Protein AF-A0A443SDH9-F1 (afdb_monomer)

Solvent-accessible surface area (backbone atoms only — not comparable to full-atom values): 31810 Å² total; per-residue (Å²): 100,71,69,48,43,58,55,41,54,63,50,76,51,71,70,52,54,59,49,46,50,63,55,44,71,71,72,59,81,97,73,88,88,73,70,64,69,59,48,60,62,48,54,68,68,63,79,79,60,65,67,69,58,53,48,52,35,41,43,60,18,45,64,40,74,67,38,32,54,38,39,25,51,14,43,53,52,49,65,73,62,64,81,45,59,68,57,43,25,52,49,50,21,51,52,20,39,76,68,61,73,41,53,62,73,46,22,46,27,39,20,70,55,43,28,68,60,51,47,50,36,69,74,66,33,81,62,50,41,41,53,41,27,20,43,52,30,23,62,76,37,30,60,68,82,54,38,75,73,33,92,65,45,66,78,78,90,70,84,52,95,84,75,76,79,87,78,65,78,68,67,63,55,79,83,56,84,81,79,82,77,96,62,82,75,77,83,49,50,91,61,83,65,44,34,35,39,41,43,18,30,47,16,46,23,91,60,51,32,66,70,23,21,12,36,37,81,57,81,45,21,14,23,90,83,34,47,68,59,100,83,41,46,66,18,34,70,65,33,30,71,26,40,11,48,17,31,60,67,42,54,53,53,50,45,52,52,56,50,71,70,57,81,58,66,33,40,37,32,21,23,24,44,36,42,70,47,70,36,76,71,51,68,67,54,44,52,50,43,48,50,53,53,51,50,51,49,48,68,52,41,70,83,56,63,44,40,46,78,28,50,28,48,46,67,35,77,42,58,33,52,57,56,43,61,87,52,98,59,97,68,69,56,52,81,50,29,49,51,51,43,70,74,38,49,86,44,48,55,75,95,30,46,64,50,23,44,57,51,47,24,40,66,51,69,53,31,88,49,35,33,41,37,39,37,37,32,50,59,36,25,37,72,16,59,46,42,51,50,54,53,71,56,40,51,49,45,62,65,49,48,53,53,54,51,50,55,30,48,79,62,67,19,26,30,37,42,36,21,8,55,60,84,36,73,66,46,18,19,54,49,51,44,43,46,48,41,54,50,46,58,74,38,40,88,29,50,49,43,32,38,21,16,76,77,41,36,47,45,55,36,36,35,27,24,76,89,76,68,42,55,55,38,48,35,43,26,40,23,14,43,18,16,50,66,35,35,29,32,29,40,34,38,36,36,37,43,76,82,62,26,54,51,42,42,36,40,33,31,30,61,55,70,64,32,36,75,60,29,91,81,54,82,70,67,74,39,80,72,52,37,52,35,74,73,69,70,40,93,51,68,47,31,66,48,50,51,51,50,54,59,45,35,76,76,32,63,68,59,32,54,54,50,49,41,50,29,46,46,71,26,88,72,50,76,96,68,77,53,73,66,56,46,50,53,58,60,58,60,29,54,39,68,48,88,87,114

Mean predicted aligned error: 8.17 Å

InterPro domains:
  IPR004843 Calcineurin-like, phosphoesterase domain [PF00149] (195-456)
  IPR008139 Saposin B type domain [PS50015] (64-145)
  IPR008139 Saposin B type domain [SM00741] (66-141)
  IPR011001 Saposin-like [SSF47862] (66-135)
  IPR011160 Sphingomyelin phosphodiesterase [PIRSF000948] (53-587)
  IPR029052 Metallo-dependent phosphatase-like [G3DSA:3.60.21.10] (233-510)
  IPR029052 Metallo-dependent phosphatase-like [SSF56300] (195-502)
  IPR041805 Acid sphingomyelinase/endopolyphosphatase, metallophosphatase domain [cd00842] (196-492)
  IPR045473 Sphingomyelin phosphodiesterase, C-terminal domain [PF19272] (487-584)

Organism: NCBI:txid299467

Nearest PDB structures (foldseek):
  5fic-assembly4_D  TM=8.404E-01  e=5.141E-48  Mus musculus
  5jg8-assembly1_A  TM=8.552E-01  e=1.035E-45  Homo sapiens
  5hqn-assembly2_B  TM=9.112E-01  e=7.238E-43  Mus musculus
  5fi9-assembly1_A  TM=7.702E-01  e=2.282E-48  Mus musculus
  5kas-assembly1_A  TM=8.750E-01  e=4.131E-33  Mus musculus

Foldseek 3Di:
DLVLLLQLLLLQPLVVLVVCVVVVVVPDDDDDDDSPVVNVVSVVLPPPDDVVVLSVCLLLLPQDPSSLVSQQVSLVVLLVQLPDLVSNLVVSLCSCVVVVSADSLLSNLCSVQCSVVVSVLSVQFPFHSLLLSCQQRHVNSDPLVVNCVGLLFDADDFDFPPPDDDDCPVVVPPPPPDDDDPDPADDAPPDDFFKEWEAEAQAEDQQQAFFWFQAARHLETNGPPGHDDPPTDTAFQQGDAHSYWGYPVNSLLVLQCVLPVDDGLEYEYAENQHHPSLSDDDLVRLLVSLLSVLVSCCVSVVPHQAYHYAYAQVSDGNGLAAAFLPDPDPRHPLSRQVSNCVSCVSNADPVFSVLCSRHNWGKDRNHLAEIETEDACSLFFSSRSNVSRPNPCRSVGLVVVSVVLVVNVVSNHAYEYEHADDDFRSTGGLNVSLNVLVSCLNRLVRYQEYEYENVLFFAKAFEARQVPRAGRYMYTYFHHCIPRHQAFGKIKMFTADPSRHTFKMWMKTFAPVVQRVCGPVDRTDIDTDDICCVQLVFPGPDSNSVVVLLVCLVPDVVSVLSVVCRRRNVGPRDDSDQDPVSSVVRSVRHYHYNSSD

Structure (mmCIF, N/CA/C/O backbone):
data_AF-A0A443SDH9-F1
#
_entry.id   AF-A0A443SDH9-F1
#
loop_
_atom_site.group_PDB
_atom_site.id
_atom_site.type_symbol
_atom_site.label_atom_id
_atom_site.label_alt_id
_atom_site.label_comp_id
_atom_site.label_asym_id
_atom_site.label_entity_id
_atom_site.label_seq_id
_atom_site.pdbx_PDB_ins_code
_atom_site.Cartn_x
_atom_site.Cartn_y
_atom_site.Cartn_z
_atom_site.occupancy
_atom_site.B_iso_or_equiv
_atom_site.auth_seq_id
_atom_site.auth_comp_id
_atom_site.auth_asym_id
_atom_site.auth_atom_id
_atom_site.pdbx_PDB_model_num
ATOM 1 N N . MET A 1 1 ? 9.753 2.357 -7.003 1.00 33.31 1 MET A N 1
ATOM 2 C CA . MET A 1 1 ? 11.216 2.456 -6.787 1.00 33.31 1 MET A CA 1
ATOM 3 C C . MET A 1 1 ? 11.961 3.097 -7.962 1.00 33.31 1 MET A C 1
ATOM 5 O O . MET A 1 1 ? 12.384 4.233 -7.825 1.00 33.31 1 MET A O 1
ATOM 9 N N . LYS A 1 2 ? 12.066 2.464 -9.136 1.00 37.75 2 LYS A N 1
ATOM 10 C CA . LYS A 1 2 ? 13.021 2.882 -10.192 1.00 37.75 2 LYS A CA 1
ATOM 11 C C . LYS A 1 2 ? 12.699 4.162 -10.976 1.00 37.75 2 LYS A C 1
ATOM 13 O O . LYS A 1 2 ? 13.553 4.758 -11.617 1.00 37.75 2 LYS A O 1
ATOM 18 N N . LEU A 1 3 ? 11.470 4.655 -10.872 1.00 36.03 3 LEU A N 1
ATOM 19 C CA . LEU A 1 3 ? 11.089 5.936 -11.464 1.00 36.03 3 LEU A CA 1
ATOM 20 C C . LEU A 1 3 ? 11.718 7.137 -10.738 1.00 36.03 3 LEU A C 1
ATOM 22 O O . LEU A 1 3 ? 12.048 8.145 -11.360 1.00 36.03 3 LEU A O 1
ATOM 26 N N . ILE A 1 4 ? 11.906 6.999 -9.419 1.00 41.16 4 ILE A N 1
ATOM 27 C CA . ILE A 1 4 ? 12.680 7.948 -8.627 1.00 41.16 4 ILE A CA 1
ATOM 28 C C . ILE A 1 4 ? 14.148 7.911 -9.089 1.00 41.16 4 ILE A C 1
ATOM 30 O O . ILE A 1 4 ? 14.728 8.977 -9.233 1.00 41.16 4 ILE A O 1
ATOM 34 N N . GLU A 1 5 ? 14.726 6.749 -9.435 1.00 41.59 5 GLU A N 1
ATOM 35 C CA . GLU A 1 5 ? 16.091 6.674 -9.999 1.00 41.59 5 GLU A CA 1
ATOM 36 C C . GLU A 1 5 ? 16.210 7.504 -11.275 1.00 41.59 5 GLU A C 1
ATOM 38 O O . GLU A 1 5 ? 17.101 8.344 -11.366 1.00 41.59 5 GLU A O 1
ATOM 43 N N . VAL A 1 6 ? 15.285 7.360 -12.232 1.00 41.88 6 VAL A N 1
ATOM 44 C CA . VAL A 1 6 ? 15.311 8.176 -13.461 1.00 41.88 6 VAL A CA 1
ATOM 45 C C . VAL A 1 6 ? 15.224 9.665 -13.145 1.00 41.88 6 VAL A C 1
ATOM 47 O O . VAL A 1 6 ? 15.954 10.465 -13.729 1.00 41.88 6 VAL A O 1
ATOM 50 N N . PHE A 1 7 ? 14.389 10.028 -12.171 1.00 42.69 7 PHE A N 1
ATOM 51 C CA . PHE A 1 7 ? 14.282 11.401 -11.720 1.00 42.69 7 PHE A CA 1
ATOM 52 C C . PHE A 1 7 ? 15.558 11.915 -11.083 1.00 42.69 7 PHE A C 1
ATOM 54 O O . PHE A 1 7 ? 16.063 12.914 -11.558 1.00 42.69 7 PHE A O 1
ATOM 61 N N . ILE A 1 8 ? 16.113 11.249 -10.071 1.00 39.44 8 ILE A N 1
ATOM 62 C CA . ILE A 1 8 ? 17.279 11.715 -9.307 1.00 39.44 8 ILE A CA 1
ATOM 63 C C . ILE A 1 8 ? 18.549 11.724 -10.148 1.00 39.44 8 ILE A C 1
ATOM 65 O O . ILE A 1 8 ? 19.372 12.630 -9.992 1.00 39.44 8 ILE A O 1
ATOM 69 N N . THR A 1 9 ? 18.732 10.745 -11.040 1.00 42.50 9 THR A N 1
ATOM 70 C CA . THR A 1 9 ? 20.008 10.569 -11.752 1.00 42.50 9 THR A CA 1
ATOM 71 C C . THR A 1 9 ? 20.281 11.672 -12.787 1.00 42.50 9 THR A C 1
ATOM 73 O O . THR A 1 9 ? 21.391 11.739 -13.310 1.00 42.50 9 THR A O 1
ATOM 76 N N . PHE A 1 10 ? 19.372 12.642 -12.961 1.00 38.03 10 PHE A N 1
ATOM 77 C CA . PHE A 1 10 ? 19.687 13.976 -13.506 1.00 38.03 10 PHE A CA 1
ATOM 78 C C . PHE A 1 10 ? 20.883 14.6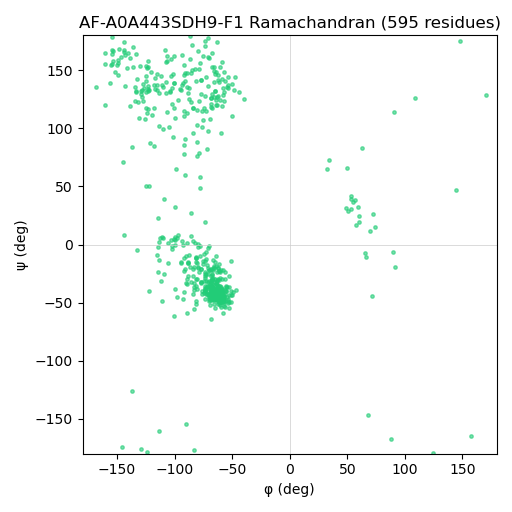72 -12.802 1.00 38.03 10 PHE A C 1
ATOM 80 O O . PHE A 1 10 ? 21.424 15.633 -13.339 1.00 38.03 10 PHE A O 1
ATOM 87 N N . THR A 1 11 ? 21.345 14.196 -11.635 1.00 35.09 11 THR A N 1
ATOM 88 C CA . THR A 1 11 ? 22.537 14.720 -10.930 1.00 35.09 11 THR A CA 1
ATOM 89 C C . THR A 1 11 ? 23.871 14.058 -11.237 1.00 35.09 11 THR A C 1
ATOM 91 O O . THR A 1 11 ? 24.907 14.609 -10.865 1.00 35.09 11 THR A O 1
ATOM 94 N N . VAL A 1 12 ? 23.914 12.909 -11.917 1.00 37.38 12 VAL A N 1
ATOM 95 C CA . VAL A 1 12 ? 25.188 12.210 -12.170 1.00 37.38 12 VAL A CA 1
ATOM 96 C C . VAL A 1 12 ? 25.699 12.513 -13.576 1.00 37.38 12 VAL A C 1
ATOM 98 O O . VAL A 1 12 ? 25.718 11.654 -14.453 1.00 37.38 12 VAL A O 1
ATOM 101 N N . PHE A 1 13 ? 26.041 13.780 -13.809 1.00 45.28 13 PHE A N 1
ATOM 102 C CA . PHE A 1 13 ? 26.135 14.377 -15.147 1.00 45.28 13 PHE A CA 1
ATOM 103 C C . PHE A 1 13 ? 27.496 15.029 -15.455 1.00 45.28 13 PHE A C 1
ATOM 105 O O . PHE A 1 13 ? 27.562 16.153 -15.937 1.00 45.28 13 PHE A O 1
ATOM 112 N N . THR A 1 14 ? 28.617 14.341 -15.233 1.00 33.25 14 THR A N 1
ATOM 113 C CA . THR A 1 14 ? 29.914 14.821 -15.762 1.00 33.25 14 THR A CA 1
ATOM 114 C C . THR A 1 14 ? 30.127 14.396 -17.216 1.00 33.25 14 THR A C 1
ATOM 116 O O . THR A 1 14 ? 30.480 15.224 -18.047 1.00 33.25 14 THR A O 1
ATOM 119 N N . SER A 1 15 ? 29.799 13.151 -17.574 1.00 34.03 15 SER A N 1
ATOM 120 C CA . SER A 1 15 ? 29.971 12.637 -18.948 1.00 34.03 15 SER A CA 1
ATOM 121 C C . SER A 1 15 ? 28.865 13.067 -19.924 1.00 34.03 15 SER A C 1
ATOM 123 O O . SER A 1 15 ? 29.060 13.042 -21.136 1.00 34.03 15 SER A O 1
ATOM 125 N N . PHE A 1 16 ? 27.695 13.470 -19.416 1.00 36.84 16 PHE A N 1
ATOM 126 C CA . PHE A 1 16 ? 26.573 13.926 -20.243 1.00 36.84 16 PHE A CA 1
ATOM 127 C C . PHE A 1 16 ? 26.716 15.383 -20.687 1.00 36.84 16 PHE A C 1
ATOM 129 O O . PHE A 1 16 ? 26.256 15.716 -21.767 1.00 36.84 16 PHE A O 1
ATOM 136 N N . VAL A 1 17 ? 27.384 16.243 -19.913 1.00 35.88 17 VAL A N 1
ATOM 137 C CA . VAL A 1 17 ? 27.673 17.625 -20.340 1.00 35.88 17 VAL A CA 1
ATOM 138 C C . VAL A 1 17 ? 28.663 17.626 -21.510 1.00 35.88 17 VAL A C 1
ATOM 140 O O . VAL A 1 17 ? 28.454 18.358 -22.467 1.00 35.88 17 VAL A O 1
ATOM 143 N N . GLU A 1 18 ? 29.658 16.734 -21.503 1.00 34.50 18 GLU A N 1
ATOM 144 C CA . GLU A 1 18 ? 30.579 16.543 -22.636 1.00 34.50 18 GLU A CA 1
ATOM 145 C C . GLU A 1 18 ? 29.882 15.928 -23.865 1.00 34.50 18 GLU A C 1
ATOM 147 O O . GLU A 1 18 ? 30.151 16.325 -24.996 1.00 34.50 18 GLU A O 1
ATOM 152 N N . CYS A 1 19 ? 28.946 14.992 -23.666 1.00 34.50 19 CYS A N 1
ATOM 153 C CA . CYS A 1 19 ? 28.214 14.352 -24.766 1.00 34.50 19 CYS A CA 1
ATOM 154 C C . CYS A 1 19 ? 27.123 15.264 -25.363 1.00 34.50 19 CYS A C 1
ATOM 156 O O . CYS A 1 19 ? 26.996 15.359 -26.583 1.00 34.50 19 CYS A O 1
ATOM 158 N N . LEU A 1 20 ? 26.392 16.003 -24.518 1.00 36.38 20 LEU A N 1
ATOM 159 C CA . LEU A 1 20 ? 25.471 17.054 -24.949 1.00 36.38 20 LEU A CA 1
ATOM 160 C C . LEU A 1 20 ? 26.205 18.177 -25.656 1.00 36.38 20 LEU A C 1
ATOM 162 O O . LEU A 1 20 ? 25.660 18.694 -26.613 1.00 36.38 20 LEU A O 1
ATOM 166 N N . GLN A 1 21 ? 27.412 18.552 -25.231 1.00 35.03 21 GLN A N 1
ATOM 167 C CA . GLN A 1 21 ? 28.206 19.550 -25.940 1.00 35.03 21 GLN A CA 1
ATOM 168 C C . GLN A 1 21 ? 28.466 19.107 -27.391 1.00 35.03 21 GLN A C 1
ATOM 170 O O . GLN A 1 21 ? 28.236 19.882 -28.311 1.00 35.03 21 GLN A O 1
ATOM 175 N N . VAL A 1 22 ? 28.794 17.830 -27.618 1.00 36.72 22 VAL A N 1
ATOM 176 C CA . VAL A 1 22 ? 29.022 17.265 -28.963 1.00 36.72 22 VAL A CA 1
ATOM 177 C C . VAL A 1 22 ? 27.729 17.078 -29.782 1.00 36.72 22 VAL A C 1
ATOM 179 O O . VAL A 1 22 ? 27.763 17.175 -31.012 1.00 36.72 22 VAL A O 1
ATOM 182 N N . GLU A 1 23 ? 26.582 16.805 -29.148 1.00 34.91 23 GLU A N 1
ATOM 183 C CA . GLU A 1 23 ? 25.278 16.688 -29.832 1.00 34.91 23 GLU A CA 1
ATOM 184 C C . GLU A 1 23 ? 24.580 18.042 -30.072 1.00 34.91 23 GLU A C 1
ATOM 186 O O . GLU A 1 23 ? 23.979 18.233 -31.131 1.00 34.91 23 GLU A O 1
ATOM 191 N N . PHE A 1 24 ? 24.694 19.002 -29.149 1.00 36.56 24 PHE A N 1
ATOM 192 C CA . PHE A 1 24 ? 24.172 20.368 -29.296 1.00 36.56 24 PHE A CA 1
ATOM 193 C C . PHE A 1 24 ? 24.984 21.179 -30.309 1.00 36.56 24 PHE A C 1
ATOM 195 O O . PHE A 1 24 ? 24.379 21.892 -31.112 1.00 36.56 24 PHE A O 1
ATOM 202 N N . GLU A 1 25 ? 26.315 21.017 -30.355 1.00 41.12 25 GLU A N 1
ATOM 203 C CA . GLU A 1 25 ? 27.178 21.616 -31.391 1.00 41.12 25 GLU A CA 1
ATOM 204 C C . GLU A 1 25 ? 26.799 21.154 -32.811 1.00 41.12 25 GLU A C 1
ATOM 206 O O . GLU A 1 25 ? 27.081 21.850 -33.786 1.00 41.12 25 GLU A O 1
ATOM 211 N N . LYS A 1 26 ? 26.116 20.008 -32.949 1.00 40.50 26 LYS A N 1
ATOM 212 C CA . LYS A 1 26 ? 25.633 19.502 -34.241 1.00 40.50 26 LYS A CA 1
ATOM 213 C C . LYS A 1 26 ? 24.266 20.042 -34.665 1.00 40.50 26 LYS A C 1
ATOM 215 O O . LYS A 1 26 ? 23.972 19.955 -35.854 1.00 40.50 26 LYS A O 1
ATOM 220 N N . ASN A 1 27 ? 23.441 20.571 -33.753 1.00 39.09 27 ASN A N 1
ATOM 221 C CA . ASN A 1 27 ? 22.014 20.795 -34.033 1.00 39.09 27 ASN A CA 1
ATOM 222 C C . ASN A 1 27 ? 21.421 22.168 -33.664 1.00 39.09 27 ASN A C 1
ATOM 224 O O . ASN A 1 27 ? 20.276 22.403 -34.045 1.00 39.09 27 ASN A O 1
ATOM 228 N N . THR A 1 28 ? 22.133 23.108 -33.026 1.00 33.12 28 THR A N 1
ATOM 229 C CA . THR A 1 28 ? 21.582 24.466 -32.775 1.00 33.12 28 THR A CA 1
ATOM 230 C C . THR A 1 28 ? 22.646 25.558 -32.605 1.00 33.12 28 THR A C 1
ATOM 232 O O . THR A 1 28 ? 23.785 25.287 -32.243 1.00 33.12 28 THR A O 1
ATOM 235 N N . THR A 1 29 ? 22.257 26.805 -32.904 1.00 33.38 29 THR A N 1
ATOM 236 C CA . THR A 1 29 ? 23.096 28.016 -33.004 1.00 33.38 29 THR A CA 1
ATOM 237 C C . THR A 1 29 ? 23.797 28.435 -31.699 1.00 33.38 29 THR A C 1
ATOM 239 O O . THR A 1 29 ? 23.199 28.311 -30.631 1.00 33.38 29 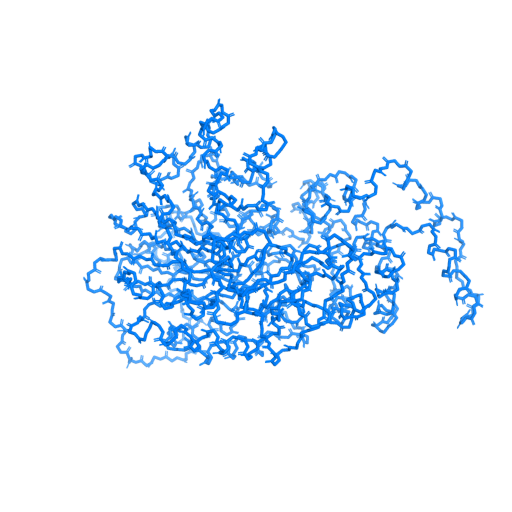THR A O 1
ATOM 242 N N . PRO A 1 30 ? 25.023 28.996 -31.781 1.00 37.09 30 PRO A N 1
ATOM 243 C CA . PRO A 1 30 ? 25.920 29.198 -30.649 1.00 37.09 30 PRO A CA 1
ATOM 244 C C . PRO A 1 30 ? 25.721 30.574 -30.017 1.00 37.09 30 PRO A C 1
ATOM 246 O O . PRO A 1 30 ? 26.428 31.524 -30.327 1.00 37.09 30 PRO A O 1
ATOM 249 N N . GLU A 1 31 ? 24.772 30.691 -29.109 1.00 38.59 31 GLU A N 1
ATOM 250 C CA . GLU A 1 31 ? 24.772 31.755 -28.113 1.00 38.59 31 GLU A CA 1
ATOM 251 C C . GLU A 1 31 ? 24.096 31.179 -26.874 1.00 38.59 31 GLU A C 1
ATOM 253 O O . GLU A 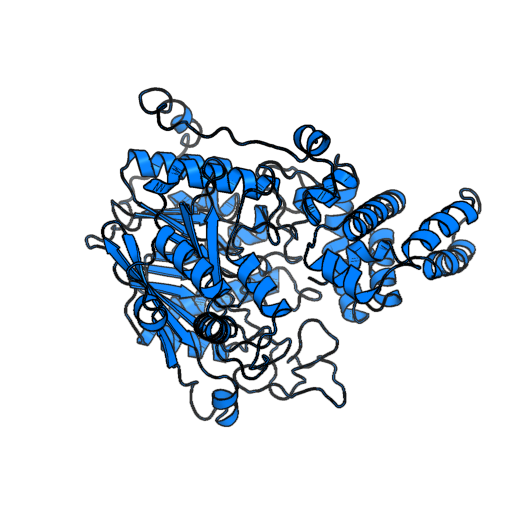1 31 ? 23.166 30.387 -26.989 1.00 38.59 31 GLU A O 1
ATOM 258 N N . ILE A 1 32 ? 24.545 31.603 -25.696 1.00 39.59 32 ILE A N 1
ATOM 259 C CA . ILE A 1 32 ? 24.165 31.125 -24.361 1.00 39.59 32 ILE A CA 1
ATOM 260 C C . ILE A 1 32 ? 25.063 29.957 -23.863 1.00 39.59 32 ILE A C 1
ATOM 262 O O . ILE A 1 32 ? 25.011 28.849 -24.379 1.00 39.59 32 ILE A O 1
ATOM 266 N N . TRP A 1 33 ? 25.825 30.242 -22.792 1.00 43.94 33 TRP A N 1
ATOM 267 C CA . TRP A 1 33 ? 26.480 29.346 -21.803 1.00 43.94 33 TRP A CA 1
ATOM 268 C C . TRP A 1 33 ? 28.020 29.189 -21.819 1.00 43.94 33 TRP A C 1
ATOM 270 O O . TRP A 1 33 ? 28.626 28.813 -22.816 1.00 43.94 33 TRP A O 1
ATOM 280 N N . ASP A 1 34 ? 28.625 29.434 -20.639 1.00 43.78 34 ASP A N 1
ATOM 281 C CA . ASP A 1 34 ? 30.006 29.097 -20.240 1.00 43.78 34 ASP A CA 1
ATOM 282 C C . ASP A 1 34 ? 30.025 27.704 -19.555 1.00 43.78 34 ASP A C 1
ATOM 284 O O . ASP A 1 34 ? 29.501 27.555 -18.444 1.00 43.78 34 ASP A O 1
ATOM 288 N N . PRO A 1 35 ? 30.606 26.669 -20.189 1.00 39.69 35 PRO A N 1
ATOM 289 C CA . PRO A 1 35 ? 30.606 25.280 -19.711 1.00 39.69 35 PRO A CA 1
ATOM 290 C C . PRO A 1 35 ? 31.392 25.020 -18.414 1.00 39.69 35 PRO A C 1
ATOM 292 O O . PRO A 1 35 ? 31.150 24.014 -17.739 1.00 39.69 35 PRO A O 1
ATOM 295 N N . LYS A 1 36 ? 32.335 25.893 -18.031 1.00 37.12 36 LYS A N 1
ATOM 296 C CA . LYS A 1 36 ? 33.248 25.629 -16.900 1.00 37.12 36 LYS A CA 1
ATOM 297 C C . LYS A 1 36 ? 32.555 25.646 -15.540 1.00 37.12 36 LYS A C 1
ATOM 299 O O . LYS A 1 36 ? 32.847 24.809 -14.690 1.00 37.12 36 LYS A O 1
ATOM 304 N N . THR A 1 37 ? 31.602 26.553 -15.341 1.00 39.38 37 THR A N 1
ATOM 305 C CA . THR A 1 37 ? 30.925 26.734 -14.045 1.00 39.38 37 THR A CA 1
ATOM 306 C C . THR A 1 37 ? 29.995 25.559 -13.704 1.00 39.38 37 THR A C 1
ATOM 308 O O . THR A 1 37 ? 29.830 25.197 -12.536 1.00 39.38 37 THR A O 1
ATOM 311 N N . LEU A 1 38 ? 29.410 24.925 -14.727 1.00 39.38 38 LEU A N 1
ATOM 312 C CA . LEU A 1 38 ? 28.554 23.743 -14.586 1.00 39.38 38 LEU A CA 1
ATOM 313 C C . LEU A 1 38 ? 29.382 22.489 -14.264 1.00 39.38 38 LEU A C 1
ATOM 315 O O . LEU A 1 38 ? 28.994 21.696 -13.405 1.00 39.38 38 LEU A O 1
ATOM 319 N N . HIS A 1 39 ? 30.551 22.354 -14.898 1.00 40.16 39 HIS A N 1
ATOM 320 C CA . HIS A 1 39 ? 31.484 21.256 -14.664 1.00 40.16 39 HIS A CA 1
ATOM 321 C C . HIS A 1 39 ? 31.996 21.244 -13.216 1.00 40.16 39 HIS A C 1
ATOM 323 O O . HIS A 1 39 ? 31.854 20.233 -12.536 1.00 40.16 39 HIS A O 1
ATOM 329 N N . GLU A 1 40 ? 32.499 22.370 -12.698 1.00 36.59 40 GLU A N 1
ATOM 330 C CA . GLU A 1 40 ? 33.056 22.458 -11.334 1.00 36.59 40 GLU A CA 1
ATOM 331 C C . GLU A 1 40 ? 32.014 22.172 -10.233 1.00 36.59 40 GLU A C 1
ATOM 333 O O . GLU A 1 40 ? 32.315 21.530 -9.221 1.00 36.59 40 GLU A O 1
ATOM 338 N N . THR A 1 41 ? 30.757 22.568 -10.455 1.00 38.19 41 THR A N 1
ATOM 339 C CA . THR A 1 41 ? 29.663 22.351 -9.493 1.00 38.19 41 THR A CA 1
ATOM 340 C C . THR A 1 41 ? 29.213 20.882 -9.455 1.00 38.19 41 THR A C 1
ATOM 342 O O . THR A 1 41 ? 28.957 20.340 -8.379 1.00 38.19 41 THR A O 1
ATOM 345 N N . LEU A 1 42 ? 29.171 20.204 -10.610 1.00 38.59 42 LEU A N 1
ATOM 346 C CA . LEU A 1 42 ? 28.789 18.788 -10.730 1.00 38.59 42 LEU A CA 1
ATOM 347 C C . LEU A 1 42 ? 29.914 17.829 -10.299 1.00 38.59 42 LEU A C 1
ATOM 349 O O . LEU A 1 42 ? 29.640 16.770 -9.730 1.00 38.59 42 LEU A O 1
ATOM 353 N N . PHE A 1 43 ? 31.179 18.210 -10.504 1.00 38.19 43 PHE A N 1
ATOM 354 C CA . PHE A 1 43 ? 32.355 17.413 -10.127 1.00 38.19 43 PHE A CA 1
ATOM 355 C C . PHE A 1 43 ? 32.491 17.234 -8.604 1.00 38.19 43 PHE A C 1
ATOM 357 O O . PHE A 1 43 ? 32.931 16.187 -8.128 1.00 38.19 43 PHE A O 1
ATOM 364 N N . THR A 1 44 ? 32.067 18.233 -7.825 1.00 35.50 44 THR A N 1
ATOM 365 C CA . THR A 1 44 ? 32.268 18.267 -6.367 1.00 35.50 44 THR A CA 1
ATOM 366 C C . THR A 1 44 ? 31.355 17.287 -5.605 1.00 35.50 44 THR A C 1
ATOM 368 O O . THR A 1 44 ? 31.738 16.782 -4.553 1.00 35.50 44 THR A O 1
ATOM 371 N N . VAL A 1 45 ? 30.177 16.942 -6.146 1.00 37.25 45 VAL A N 1
ATOM 372 C CA . VAL A 1 45 ? 29.212 16.013 -5.508 1.00 37.25 45 VAL A CA 1
ATOM 373 C C . VAL A 1 45 ? 29.545 14.538 -5.789 1.00 37.25 45 VAL A C 1
ATOM 375 O O . VAL A 1 45 ? 29.246 13.658 -4.982 1.00 37.25 45 VAL A O 1
ATOM 378 N N . LEU A 1 46 ? 30.200 14.249 -6.917 1.00 40.69 46 LEU A N 1
ATOM 379 C CA . LEU A 1 46 ? 30.357 12.884 -7.436 1.00 40.69 46 LEU A CA 1
ATOM 380 C C . LEU A 1 46 ? 31.581 12.125 -6.911 1.00 40.69 46 LEU A C 1
ATOM 382 O O . LEU A 1 46 ? 31.620 10.901 -7.012 1.00 40.69 46 LEU A O 1
ATOM 386 N N . ILE A 1 47 ? 32.556 12.811 -6.313 1.00 40.91 47 ILE A N 1
ATOM 387 C CA . ILE A 1 47 ? 33.816 12.188 -5.865 1.00 40.91 47 ILE A CA 1
ATOM 388 C C . ILE A 1 47 ? 33.728 11.605 -4.439 1.00 40.91 47 ILE A C 1
ATOM 390 O O . ILE A 1 47 ? 34.612 10.858 -4.028 1.00 40.91 47 ILE A O 1
ATOM 394 N N . GLN A 1 48 ? 32.653 11.861 -3.683 1.00 40.12 48 GLN A N 1
ATOM 395 C CA . GLN A 1 48 ? 32.590 11.491 -2.257 1.00 40.12 48 GLN A CA 1
ATOM 396 C C . GLN A 1 48 ? 31.617 10.358 -1.880 1.00 40.12 48 GLN A C 1
ATOM 398 O O . GLN A 1 48 ? 31.474 10.081 -0.690 1.00 40.12 48 GLN A O 1
ATOM 403 N N . SER A 1 49 ? 30.966 9.657 -2.821 1.00 45.22 49 SER A N 1
ATOM 404 C CA . SER A 1 49 ? 29.987 8.618 -2.445 1.00 45.22 49 SER A CA 1
ATOM 405 C C . SER A 1 49 ? 29.976 7.358 -3.312 1.00 45.22 49 SER A C 1
ATOM 407 O O . SER A 1 49 ? 30.299 7.367 -4.498 1.00 45.22 49 SER A O 1
ATOM 409 N N . ASN A 1 50 ? 29.571 6.245 -2.692 1.00 56.50 50 ASN A N 1
ATOM 410 C CA . ASN A 1 50 ? 29.250 4.998 -3.377 1.00 56.50 50 ASN A CA 1
ATOM 411 C C . ASN A 1 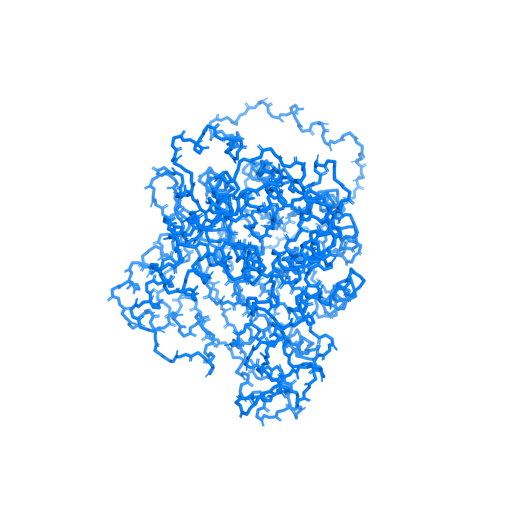50 ? 27.933 5.190 -4.157 1.00 56.50 50 ASN A C 1
ATOM 413 O O . ASN A 1 50 ? 26.849 5.120 -3.578 1.00 56.50 50 ASN A O 1
ATOM 417 N N . ARG A 1 51 ? 28.048 5.478 -5.460 1.00 56.56 51 ARG A N 1
ATOM 418 C CA . ARG A 1 51 ? 26.964 5.880 -6.379 1.00 56.56 51 ARG A CA 1
ATOM 419 C C . ARG A 1 51 ? 25.701 5.011 -6.289 1.00 56.56 51 ARG A C 1
ATOM 421 O O . ARG A 1 51 ? 24.602 5.553 -6.324 1.00 56.56 51 ARG A O 1
ATOM 428 N N . THR A 1 52 ? 25.849 3.696 -6.129 1.00 58.12 52 THR A N 1
ATOM 429 C CA . THR A 1 52 ? 24.721 2.753 -6.028 1.00 58.12 52 THR A CA 1
ATOM 430 C C . THR A 1 52 ? 23.914 2.959 -4.748 1.00 58.12 52 THR A C 1
ATOM 432 O O . THR A 1 52 ? 22.691 3.007 -4.792 1.00 58.12 52 THR A O 1
ATOM 435 N N . LYS A 1 53 ? 24.600 3.165 -3.618 1.00 64.06 53 LYS A N 1
ATOM 436 C CA . LYS A 1 53 ? 23.952 3.368 -2.320 1.00 64.06 53 LYS A CA 1
ATOM 437 C C . LYS A 1 53 ? 23.196 4.694 -2.259 1.00 64.06 53 LYS A C 1
ATOM 439 O O . LYS A 1 53 ? 22.111 4.745 -1.703 1.00 64.06 53 LYS A O 1
ATOM 444 N N . LEU A 1 54 ? 23.746 5.760 -2.846 1.00 61.31 54 LEU A N 1
ATOM 445 C CA . LEU A 1 54 ? 23.046 7.046 -2.908 1.00 61.31 54 LEU A CA 1
ATOM 446 C 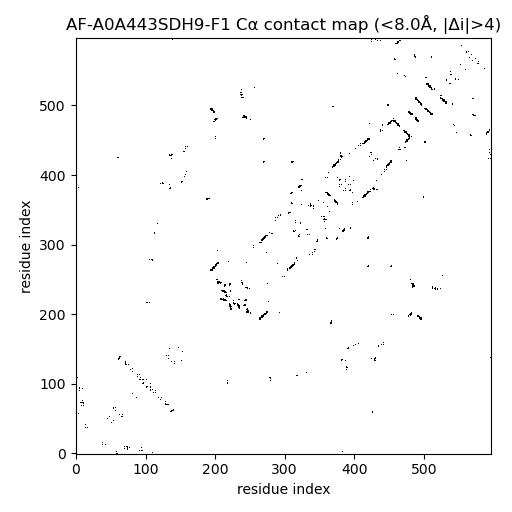C . LEU A 1 54 ? 21.734 6.928 -3.697 1.00 61.31 54 LEU A C 1
ATOM 448 O O . LEU A 1 54 ? 20.718 7.453 -3.260 1.00 61.31 54 LEU A O 1
ATOM 452 N N . LEU A 1 55 ? 21.742 6.233 -4.836 1.00 58.53 55 LEU A N 1
ATOM 453 C CA . LEU A 1 55 ? 20.526 6.014 -5.623 1.00 58.53 55 LEU A CA 1
ATOM 454 C C . LEU A 1 55 ? 19.485 5.218 -4.833 1.00 58.53 55 LEU A C 1
ATOM 456 O O . LEU A 1 55 ? 18.342 5.658 -4.727 1.00 58.53 55 LEU A O 1
ATOM 460 N N . GLU A 1 56 ? 19.903 4.118 -4.211 1.00 62.16 56 GLU A N 1
ATOM 461 C CA . GLU A 1 56 ? 19.053 3.295 -3.350 1.00 62.16 56 GLU A CA 1
ATOM 462 C C . GLU A 1 56 ? 18.463 4.098 -2.178 1.00 62.16 56 GLU A C 1
ATOM 464 O O . GLU A 1 56 ? 17.255 4.059 -1.945 1.00 62.16 56 GLU A O 1
ATOM 469 N N . ASP A 1 57 ? 19.284 4.886 -1.481 1.00 64.75 57 ASP A N 1
ATOM 470 C CA . ASP A 1 57 ? 18.860 5.720 -0.356 1.00 64.75 57 ASP A CA 1
ATOM 471 C C . ASP A 1 57 ? 17.785 6.728 -0.789 1.00 64.75 57 ASP A C 1
ATOM 473 O O . ASP A 1 57 ? 16.758 6.871 -0.129 1.00 64.75 57 ASP A O 1
ATOM 477 N N . VAL A 1 58 ? 17.968 7.413 -1.919 1.00 59.47 58 VAL A N 1
ATOM 478 C CA . VAL A 1 58 ? 17.006 8.427 -2.374 1.00 59.47 58 VAL A CA 1
ATOM 479 C C . VAL A 1 58 ? 15.706 7.769 -2.872 1.00 59.47 58 VAL A C 1
ATOM 481 O O . VAL A 1 58 ? 14.618 8.281 -2.608 1.00 59.47 58 VAL A O 1
ATOM 484 N N . VAL A 1 59 ? 15.795 6.608 -3.530 1.00 61.88 59 VAL A N 1
ATOM 485 C CA . VAL A 1 59 ? 14.647 5.781 -3.954 1.00 61.88 59 VAL A CA 1
ATOM 486 C C . VAL A 1 59 ? 13.815 5.297 -2.781 1.00 61.88 59 VAL A C 1
ATOM 488 O O . VAL A 1 59 ? 12.586 5.373 -2.821 1.00 61.88 59 VAL A O 1
ATOM 491 N N . ASN A 1 60 ? 14.490 4.826 -1.739 1.00 63.88 60 ASN A N 1
ATOM 492 C CA . ASN A 1 60 ? 13.872 4.368 -0.500 1.00 63.88 60 ASN A CA 1
ATOM 493 C C . ASN A 1 60 ? 13.459 5.530 0.401 1.00 63.88 60 ASN A C 1
ATOM 495 O O . ASN A 1 60 ? 12.901 5.323 1.478 1.00 63.88 60 ASN A O 1
ATOM 499 N N . GLY A 1 61 ? 13.733 6.760 -0.029 1.00 61.50 61 GLY A N 1
ATOM 500 C CA . GLY A 1 61 ? 13.307 7.935 0.684 1.00 61.50 61 GLY A CA 1
ATOM 501 C C . GLY A 1 61 ? 14.046 8.207 1.983 1.00 61.50 61 GLY A C 1
ATOM 502 O O . GLY A 1 61 ? 13.480 8.827 2.883 1.00 61.50 61 GLY A O 1
ATOM 503 N N . VAL A 1 62 ? 15.284 7.734 2.077 1.00 74.06 62 VAL A N 1
ATOM 504 C CA . VAL A 1 62 ? 16.199 7.970 3.189 1.00 74.06 62 VAL A CA 1
ATOM 505 C C . VAL A 1 62 ? 16.598 9.441 3.185 1.00 74.06 62 VAL A C 1
ATOM 507 O O . VAL A 1 62 ? 17.161 9.945 2.219 1.00 74.06 62 VAL A O 1
ATOM 510 N N . ASP A 1 63 ? 16.317 10.140 4.280 1.00 75.00 63 ASP A N 1
ATOM 511 C CA . ASP A 1 63 ? 16.461 11.587 4.392 1.00 75.00 63 ASP A CA 1
ATOM 512 C C . ASP A 1 63 ? 17.841 11.999 4.933 1.00 75.00 63 ASP A C 1
ATOM 514 O O . ASP A 1 63 ? 18.012 12.390 6.086 1.00 75.00 63 ASP A O 1
ATOM 518 N N . SER A 1 64 ? 18.857 11.959 4.072 1.00 79.31 64 SER A N 1
ATOM 519 C CA . SER A 1 64 ? 20.214 12.435 4.381 1.00 79.31 64 SER A CA 1
ATOM 520 C C . SER A 1 64 ? 20.549 13.762 3.695 1.00 79.31 64 SER A C 1
ATOM 522 O O . SER A 1 64 ? 20.009 14.089 2.637 1.00 79.31 64 SER A O 1
ATOM 524 N N . SER A 1 65 ? 21.530 14.497 4.234 1.00 77.44 65 SER A N 1
ATOM 525 C CA . SER A 1 65 ? 22.068 15.699 3.572 1.00 77.44 65 SER A CA 1
ATOM 526 C C . SER A 1 65 ? 22.434 15.419 2.107 1.00 77.44 65 SER A C 1
ATOM 528 O O . SER A 1 65 ? 22.065 16.183 1.220 1.00 77.44 65 SER A O 1
ATOM 530 N N . MET A 1 66 ? 23.072 14.280 1.829 1.00 71.50 66 MET A N 1
ATOM 531 C CA . MET A 1 66 ? 23.481 13.897 0.476 1.00 71.50 66 MET A CA 1
ATOM 532 C C . MET A 1 66 ? 22.281 13.649 -0.448 1.00 71.50 66 MET A C 1
ATOM 534 O O . MET A 1 66 ? 22.242 14.186 -1.553 1.00 71.50 66 MET A O 1
ATOM 538 N N . THR A 1 67 ? 21.271 12.909 0.022 1.00 73.19 67 THR A N 1
ATOM 539 C CA . THR A 1 67 ? 20.042 12.651 -0.752 1.00 73.19 67 THR A CA 1
ATOM 540 C C . THR A 1 67 ? 19.269 13.936 -1.067 1.00 73.19 67 THR A C 1
ATOM 542 O O . THR A 1 67 ? 18.746 14.094 -2.169 1.00 73.19 67 THR A O 1
ATOM 545 N N . CYS A 1 68 ? 19.255 14.896 -0.135 1.00 78.19 68 CYS A N 1
ATOM 546 C CA . CYS A 1 68 ? 18.592 16.181 -0.313 1.00 78.19 68 CYS A CA 1
ATOM 547 C C . CYS A 1 68 ? 19.313 17.074 -1.323 1.00 78.19 68 CYS A C 1
ATOM 549 O O . CYS A 1 68 ? 18.657 17.643 -2.192 1.00 78.19 68 CYS A O 1
ATOM 551 N N . HIS A 1 69 ? 20.645 17.180 -1.243 1.00 75.81 69 HIS A N 1
ATOM 552 C CA . HIS A 1 69 ? 21.428 17.949 -2.216 1.00 75.81 69 HIS A CA 1
ATOM 553 C C . HIS A 1 69 ? 21.308 17.359 -3.622 1.00 75.81 69 HIS A C 1
ATOM 555 O O . HIS A 1 69 ? 21.134 18.120 -4.572 1.00 75.81 69 HIS A O 1
ATOM 561 N N . ALA A 1 70 ? 21.342 16.025 -3.744 1.00 70.00 70 ALA A N 1
ATOM 562 C CA . ALA A 1 70 ? 21.091 15.352 -5.012 1.00 70.00 70 ALA A CA 1
ATOM 563 C C . ALA A 1 70 ? 19.705 15.742 -5.545 1.00 70.00 70 ALA A C 1
ATOM 565 O O . ALA A 1 70 ? 19.613 16.400 -6.571 1.00 70.00 70 ALA A O 1
ATOM 566 N N . CYS A 1 71 ? 18.631 15.480 -4.798 1.00 77.69 71 CYS A N 1
ATOM 567 C CA . CYS A 1 71 ? 17.280 15.836 -5.232 1.00 77.69 71 CYS A CA 1
ATOM 568 C C . CYS A 1 71 ? 17.127 17.321 -5.630 1.00 77.69 71 CYS A C 1
ATOM 570 O O . CYS A 1 71 ? 16.502 17.631 -6.643 1.00 77.69 71 CYS A O 1
ATOM 572 N N . GLN A 1 72 ? 17.689 18.257 -4.860 1.00 81.50 72 GLN A N 1
ATOM 573 C CA . GLN A 1 72 ? 17.533 19.688 -5.145 1.00 81.50 72 GLN A CA 1
ATOM 574 C C . GLN A 1 72 ? 18.212 20.070 -6.458 1.00 81.50 72 GLN A C 1
ATOM 576 O O . GLN A 1 72 ? 17.589 20.693 -7.314 1.00 81.50 72 GLN A O 1
ATOM 581 N N . LEU A 1 73 ? 19.460 19.636 -6.639 1.00 72.25 73 LEU A N 1
ATOM 582 C CA . LEU A 1 73 ? 20.214 19.875 -7.862 1.00 72.25 73 LEU A CA 1
ATOM 583 C C . LEU A 1 73 ? 19.520 19.239 -9.073 1.00 72.25 73 LEU A C 1
ATOM 585 O O . LEU A 1 73 ? 19.425 19.870 -10.122 1.00 72.25 73 LEU A O 1
ATOM 589 N N . THR A 1 74 ? 18.991 18.025 -8.909 1.00 70.25 74 THR A N 1
ATOM 590 C CA . THR A 1 74 ? 18.192 17.321 -9.916 1.00 70.25 74 THR A CA 1
ATOM 591 C C . THR A 1 74 ? 17.041 18.191 -10.408 1.00 70.25 74 THR A C 1
ATOM 593 O O . THR A 1 74 ? 16.891 18.405 -11.610 1.00 70.25 74 THR A O 1
ATOM 596 N N . ILE A 1 75 ? 16.221 18.686 -9.481 1.00 77.62 75 ILE A N 1
ATOM 597 C CA . ILE A 1 75 ? 15.031 19.464 -9.810 1.00 77.62 75 ILE A CA 1
ATOM 598 C C . ILE A 1 75 ? 15.430 20.810 -10.409 1.00 77.62 75 ILE A C 1
ATOM 600 O O . ILE A 1 75 ? 14.870 21.196 -11.428 1.00 77.62 75 ILE A O 1
ATOM 604 N N . ASP A 1 76 ? 16.424 21.498 -9.849 1.00 75.56 76 ASP A N 1
ATOM 605 C CA . ASP A 1 76 ? 16.879 22.794 -10.362 1.00 75.56 76 ASP A CA 1
ATOM 606 C C . ASP A 1 76 ? 17.427 22.699 -11.793 1.00 75.56 76 ASP A C 1
ATOM 608 O O . ASP A 1 76 ? 17.131 23.553 -12.632 1.00 75.56 76 ASP A O 1
ATOM 612 N N . VAL A 1 77 ? 18.222 21.665 -12.091 1.00 68.69 77 VAL A N 1
ATOM 613 C CA . VAL A 1 77 ? 18.722 21.399 -13.449 1.00 68.69 77 VAL A CA 1
ATOM 614 C C . VAL A 1 77 ? 17.569 21.002 -14.363 1.00 68.69 77 VAL A C 1
ATOM 616 O O . VAL A 1 77 ? 17.431 21.573 -15.442 1.00 68.69 77 VAL A O 1
ATOM 619 N N . GLY A 1 78 ? 16.708 20.085 -13.916 1.00 69.56 78 GLY A N 1
ATOM 620 C CA . GLY A 1 78 ? 15.533 19.645 -14.662 1.00 69.56 78 GLY A CA 1
ATOM 621 C C . GLY A 1 78 ? 14.653 20.821 -15.075 1.00 69.56 78 GLY A C 1
ATOM 622 O O . GLY A 1 78 ? 14.372 20.976 -16.258 1.00 69.56 78 GLY A O 1
ATOM 623 N N . LEU A 1 79 ? 14.311 21.709 -14.136 1.00 73.06 79 LEU A N 1
ATOM 624 C CA . LEU A 1 79 ? 13.494 22.900 -14.380 1.00 73.06 79 LEU A CA 1
ATOM 625 C C . LEU A 1 79 ? 14.123 23.862 -15.399 1.00 73.06 79 LEU A C 1
ATOM 627 O O . LEU A 1 79 ? 13.402 24.455 -16.199 1.00 73.06 79 LEU A O 1
ATOM 631 N N . LYS A 1 80 ? 15.455 24.002 -15.405 1.00 71.06 80 LYS A N 1
ATOM 632 C CA . LYS A 1 80 ? 16.181 24.843 -16.377 1.00 71.06 80 LYS A CA 1
ATOM 633 C C . LYS A 1 80 ? 16.236 24.238 -17.781 1.00 71.06 80 LYS A C 1
ATOM 635 O O . LYS A 1 80 ? 16.400 24.984 -18.740 1.00 71.06 80 LYS A O 1
ATOM 640 N N . LEU A 1 81 ? 16.101 22.917 -17.899 1.00 66.50 81 LEU A N 1
ATOM 641 C CA . LEU A 1 81 ? 16.145 22.174 -19.163 1.00 66.50 81 LEU A CA 1
ATOM 642 C C . LEU A 1 81 ? 14.744 21.873 -19.741 1.00 66.50 81 LEU A C 1
ATOM 644 O O . LEU A 1 81 ? 14.622 21.128 -20.714 1.00 66.50 81 LEU A O 1
ATOM 648 N N . LEU A 1 82 ? 13.671 22.440 -19.171 1.00 73.81 82 LEU A N 1
ATOM 649 C CA . LEU A 1 82 ? 12.291 22.273 -19.653 1.00 73.81 82 LEU A CA 1
ATOM 650 C C . LEU A 1 82 ? 11.977 23.186 -20.846 1.00 73.81 82 LEU A C 1
ATOM 652 O O . LEU A 1 82 ? 11.273 24.187 -20.718 1.00 73.81 82 LEU A O 1
ATOM 656 N N . PHE A 1 83 ? 12.468 22.813 -22.024 1.00 74.69 83 PHE A N 1
ATOM 657 C CA . PHE A 1 83 ? 12.221 23.549 -23.269 1.00 74.69 83 PHE A CA 1
ATOM 658 C C . PHE A 1 83 ? 10.872 23.169 -23.909 1.00 74.69 83 PHE A C 1
ATOM 660 O O . PHE A 1 83 ? 9.995 24.016 -24.096 1.00 74.69 83 PHE A O 1
ATOM 667 N N . SER A 1 84 ? 10.654 21.877 -24.168 1.00 87.19 84 SER A N 1
ATOM 668 C CA . SER A 1 84 ? 9.392 21.321 -24.669 1.00 87.19 84 SER A CA 1
ATOM 669 C C . SER A 1 84 ? 9.143 19.910 -24.131 1.00 87.19 84 SER A C 1
ATOM 671 O O . SER A 1 84 ? 10.070 19.230 -23.697 1.00 87.19 84 SER A O 1
ATOM 673 N N . GLU A 1 85 ? 7.893 19.439 -24.181 1.00 87.25 85 GLU A N 1
ATOM 674 C CA . GLU A 1 85 ? 7.539 18.080 -23.737 1.00 87.25 85 GLU A CA 1
ATOM 675 C C . GLU A 1 85 ? 8.291 17.003 -24.535 1.00 87.25 85 GLU A C 1
ATOM 677 O O . GLU A 1 85 ? 8.772 16.023 -23.968 1.00 87.25 85 GLU A O 1
ATOM 682 N N . LYS A 1 86 ? 8.441 17.208 -25.850 1.00 86.50 86 LYS A N 1
ATOM 683 C CA . LYS A 1 86 ? 9.143 16.271 -26.733 1.00 86.50 86 LYS A CA 1
ATOM 684 C C . LYS A 1 86 ? 10.628 16.181 -26.385 1.00 86.50 86 LYS A C 1
ATOM 686 O O . LYS A 1 86 ? 11.156 15.078 -26.278 1.00 86.50 86 LYS A O 1
ATOM 691 N N . GLU A 1 87 ? 11.294 17.318 -26.194 1.00 81.25 87 GLU A N 1
ATOM 692 C CA . GLU A 1 87 ? 12.704 17.348 -25.782 1.00 81.25 87 GLU A CA 1
ATOM 693 C C . GLU A 1 87 ? 12.879 16.767 -24.379 1.00 81.25 87 GLU A C 1
ATOM 695 O O . GLU A 1 87 ? 13.798 15.983 -24.163 1.00 81.25 87 GLU A O 1
ATOM 700 N N . PHE A 1 88 ? 11.956 17.058 -23.456 1.00 81.62 88 PHE A N 1
ATOM 701 C CA . PHE A 1 88 ? 11.946 16.462 -22.121 1.00 81.62 88 PHE A CA 1
ATOM 702 C C . PHE A 1 88 ? 11.833 14.932 -22.176 1.00 81.62 88 PHE A C 1
ATOM 704 O O . PHE A 1 88 ? 12.553 14.242 -21.461 1.00 81.62 88 PHE A O 1
ATOM 711 N N . SER A 1 89 ? 10.981 14.387 -23.048 1.00 83.81 89 SER A N 1
ATOM 712 C CA . SER A 1 89 ? 10.837 12.938 -23.236 1.00 83.81 89 SER A CA 1
ATOM 713 C C . SER A 1 89 ? 12.088 12.286 -23.833 1.00 83.81 89 SER A C 1
ATOM 715 O O . SER A 1 89 ? 12.547 11.247 -23.344 1.00 83.81 89 SER A O 1
ATOM 717 N N . VAL A 1 90 ? 12.700 12.907 -24.845 1.00 81.69 90 VAL A N 1
ATOM 718 C CA . VAL A 1 90 ? 13.966 12.417 -25.415 1.00 81.69 90 VAL A CA 1
ATOM 719 C C . VAL A 1 90 ? 15.070 12.440 -24.359 1.00 81.69 90 VAL A C 1
ATOM 721 O O . VAL A 1 90 ? 15.752 11.433 -24.175 1.00 81.69 90 VAL A O 1
ATOM 724 N N . LEU A 1 91 ? 15.190 13.545 -23.618 1.00 77.06 91 LEU A N 1
ATOM 725 C CA . LEU A 1 91 ? 16.158 13.699 -22.539 1.00 77.06 91 LEU A CA 1
ATOM 726 C C . LEU A 1 91 ? 15.946 12.644 -21.448 1.00 77.06 91 LEU A C 1
ATOM 728 O O . LEU A 1 91 ? 16.887 11.940 -21.105 1.00 77.06 91 LEU A O 1
ATOM 732 N N . PHE A 1 92 ? 14.716 12.467 -20.961 1.00 78.81 92 PHE A N 1
ATOM 733 C CA . PHE A 1 92 ? 14.373 11.441 -19.971 1.00 78.81 92 PHE A CA 1
ATOM 734 C C . PHE A 1 92 ? 14.846 10.052 -20.421 1.00 78.81 92 PHE A C 1
ATOM 736 O O . PHE A 1 92 ? 15.503 9.337 -19.662 1.00 78.81 92 PHE A O 1
ATOM 743 N N . SER A 1 93 ? 14.527 9.664 -21.661 1.00 80.12 93 SER A N 1
ATOM 744 C CA . SER A 1 93 ? 14.885 8.342 -22.185 1.00 80.12 93 SER A CA 1
ATOM 745 C C . SER A 1 93 ? 16.397 8.187 -22.329 1.00 80.12 93 SER A C 1
ATOM 747 O O . SER A 1 93 ? 16.944 7.171 -21.907 1.00 80.12 93 SER A O 1
ATOM 749 N N . ALA A 1 94 ? 17.080 9.189 -22.890 1.00 75.44 94 ALA A N 1
ATOM 750 C CA . ALA A 1 94 ? 18.527 9.167 -23.086 1.00 75.44 94 ALA A CA 1
ATOM 751 C C . ALA A 1 94 ? 19.272 9.054 -21.752 1.00 75.44 94 ALA A C 1
ATOM 753 O O . ALA A 1 94 ? 20.208 8.272 -21.619 1.00 75.44 94 ALA A O 1
ATOM 754 N N . VAL A 1 95 ? 18.821 9.790 -20.740 1.00 71.75 95 VAL A N 1
ATOM 755 C CA . VAL A 1 95 ? 19.398 9.784 -19.393 1.00 71.75 95 VAL A CA 1
ATOM 756 C C . VAL A 1 95 ? 19.229 8.426 -18.728 1.00 71.75 95 VAL A C 1
ATOM 758 O O . VAL A 1 95 ? 20.190 7.885 -18.183 1.00 71.75 95 VAL A O 1
ATOM 761 N N . CYS A 1 96 ? 18.037 7.842 -18.825 1.00 75.12 96 CYS A N 1
ATOM 762 C CA . CYS A 1 96 ? 17.769 6.501 -18.323 1.00 75.12 96 CYS A CA 1
ATOM 763 C C . CYS A 1 96 ? 18.701 5.447 -18.955 1.00 75.12 96 CYS A C 1
ATOM 765 O O . CYS A 1 96 ? 19.299 4.643 -18.234 1.00 75.12 96 CYS A O 1
ATOM 767 N N . GLU A 1 97 ? 18.893 5.499 -20.278 1.00 77.31 97 GLU A N 1
ATOM 768 C CA . GLU A 1 97 ? 19.745 4.559 -21.019 1.00 77.31 97 GLU A CA 1
ATOM 769 C C . GLU A 1 97 ? 21.242 4.759 -20.734 1.00 77.31 97 GLU A C 1
ATOM 771 O O . GLU A 1 97 ? 21.953 3.803 -20.417 1.00 77.31 97 GLU A O 1
ATOM 776 N N . LEU A 1 98 ? 21.735 6.000 -20.806 1.00 69.94 98 LEU A N 1
ATOM 777 C CA . LEU A 1 98 ? 23.154 6.330 -20.616 1.00 69.94 98 LEU A CA 1
ATOM 778 C C . LEU A 1 98 ? 23.644 5.988 -19.211 1.00 69.94 98 LEU A C 1
ATOM 780 O O . LEU A 1 98 ? 24.793 5.583 -19.023 1.00 69.94 98 LEU A O 1
ATOM 784 N N . LEU A 1 99 ? 22.768 6.138 -18.220 1.00 64.31 99 LEU A N 1
ATOM 785 C CA . LEU A 1 99 ? 23.076 5.858 -16.823 1.00 64.31 99 LEU A CA 1
ATOM 786 C C . LEU A 1 99 ? 22.784 4.404 -16.445 1.00 64.31 99 LEU A C 1
ATOM 788 O O . LEU A 1 99 ? 23.048 4.028 -15.305 1.00 64.31 99 LEU A O 1
ATOM 792 N N . LYS A 1 100 ? 22.319 3.589 -17.405 1.00 71.62 100 LYS A N 1
ATOM 793 C CA . LYS A 1 100 ? 21.989 2.169 -17.231 1.00 71.62 100 LYS A CA 1
ATOM 794 C C . LYS A 1 100 ? 21.025 1.938 -16.068 1.00 71.62 100 LYS A C 1
ATOM 796 O O . LYS A 1 100 ? 21.191 0.987 -15.310 1.00 71.62 100 LYS A O 1
ATOM 801 N N . ILE A 1 101 ? 20.053 2.836 -15.916 1.00 70.88 101 ILE A N 1
ATOM 802 C CA . ILE A 1 101 ? 19.006 2.702 -14.896 1.00 70.88 101 ILE A CA 1
ATOM 803 C C . ILE A 1 101 ? 18.120 1.518 -15.266 1.00 70.88 101 ILE A C 1
ATOM 805 O O . ILE A 1 101 ? 17.814 0.667 -14.437 1.00 70.88 101 ILE A O 1
ATOM 809 N N . GLU A 1 102 ? 17.758 1.454 -16.544 1.00 83.19 102 GLU A N 1
ATOM 810 C CA . GLU A 1 102 ? 16.949 0.395 -17.119 1.00 83.19 102 GLU A CA 1
ATOM 811 C C . GLU A 1 102 ? 17.388 0.072 -18.546 1.00 83.19 102 GLU A C 1
ATOM 813 O O . GLU A 1 102 ? 18.142 0.817 -19.181 1.00 83.19 102 GLU A O 1
ATOM 818 N N . VAL A 1 103 ? 16.896 -1.050 -19.070 1.00 87.69 103 VAL A N 1
ATOM 819 C CA . VAL A 1 103 ? 17.076 -1.398 -20.484 1.00 87.69 103 VAL A CA 1
ATOM 820 C C . VAL A 1 103 ? 16.327 -0.413 -21.393 1.00 87.69 103 VAL A C 1
ATOM 822 O O . VAL A 1 103 ? 15.311 0.172 -21.016 1.00 87.69 103 VAL A O 1
ATOM 825 N N . SER A 1 104 ? 16.802 -0.238 -22.631 1.00 89.31 104 SER A N 1
ATOM 826 C CA . SER A 1 104 ? 16.288 0.795 -23.553 1.00 89.31 104 SER A CA 1
ATOM 827 C C . SER A 1 104 ? 14.775 0.725 -23.796 1.00 89.31 104 SER A C 1
ATOM 829 O O . SER A 1 104 ? 14.107 1.758 -23.836 1.00 89.31 104 SER A O 1
ATOM 831 N N . SER A 1 105 ? 14.204 -0.477 -23.923 1.00 91.62 105 SER A N 1
ATOM 832 C CA . SER A 1 105 ? 12.755 -0.659 -24.096 1.00 91.62 105 SER A CA 1
ATOM 833 C C . SER A 1 105 ? 11.959 -0.114 -22.905 1.00 91.62 105 SER A C 1
ATOM 835 O O . SER A 1 105 ? 10.942 0.555 -23.094 1.00 91.62 105 SER A O 1
ATOM 837 N N . VAL A 1 106 ? 12.453 -0.341 -21.688 1.00 88.38 106 VAL A N 1
ATOM 838 C CA . VAL A 1 106 ? 11.861 0.146 -20.441 1.00 88.38 106 VAL A CA 1
ATOM 839 C C . VAL A 1 106 ? 12.026 1.662 -20.332 1.00 88.38 106 VAL A C 1
ATOM 841 O O . VAL A 1 106 ? 11.039 2.356 -20.099 1.00 88.38 106 VAL A O 1
ATOM 844 N N . CYS A 1 107 ? 13.220 2.205 -20.588 1.00 84.75 107 CYS A N 1
ATOM 845 C CA . CYS A 1 107 ? 13.470 3.652 -20.561 1.00 84.75 107 CYS A CA 1
ATOM 846 C C . CYS A 1 107 ? 12.551 4.434 -21.511 1.00 84.75 107 CYS A C 1
ATOM 848 O O . CYS A 1 107 ? 11.952 5.438 -21.117 1.00 84.75 107 CYS A O 1
ATOM 850 N N . LYS A 1 108 ? 12.390 3.947 -22.747 1.00 90.88 108 LYS A N 1
ATOM 851 C CA . LYS A 1 108 ? 11.499 4.553 -23.747 1.00 90.88 108 LYS A CA 1
ATOM 852 C C . LYS A 1 108 ? 10.037 4.483 -23.325 1.00 90.88 108 LYS A C 1
ATOM 854 O O . LYS A 1 108 ? 9.324 5.476 -23.449 1.00 90.88 108 LYS A O 1
ATOM 859 N N . GLY A 1 109 ? 9.603 3.334 -22.806 1.00 91.75 109 GLY A N 1
ATOM 860 C CA . GLY A 1 109 ? 8.239 3.134 -22.322 1.00 91.75 109 GLY A CA 1
ATOM 861 C C . GLY A 1 109 ? 7.891 4.042 -21.141 1.00 91.75 109 GLY A C 1
ATOM 862 O O . GLY A 1 109 ? 6.890 4.757 -21.175 1.00 91.75 109 GLY A O 1
ATOM 863 N N . LEU A 1 110 ? 8.768 4.098 -20.133 1.00 88.38 110 LEU A N 1
ATOM 864 C CA . LEU A 1 110 ? 8.623 5.005 -18.993 1.00 88.38 110 LEU A CA 1
ATOM 865 C C . LEU A 1 110 ? 8.595 6.469 -19.442 1.00 88.38 110 LEU A C 1
ATOM 867 O O . LEU A 1 110 ? 7.711 7.209 -19.018 1.00 88.38 110 LEU A O 1
ATOM 871 N N . SER A 1 111 ? 9.505 6.877 -20.331 1.00 87.12 111 SER A N 1
ATOM 872 C CA . SER A 1 111 ? 9.518 8.238 -20.874 1.00 87.12 111 SER A CA 1
ATOM 873 C C . SER A 1 111 ? 8.188 8.592 -21.541 1.00 87.12 111 SER A C 1
ATOM 875 O O . SER A 1 111 ? 7.543 9.574 -21.176 1.00 87.12 111 SER A O 1
ATOM 877 N N . ALA A 1 112 ? 7.725 7.751 -22.468 1.00 93.19 112 ALA A N 1
ATOM 878 C CA . ALA A 1 112 ? 6.496 7.993 -23.214 1.00 93.19 112 ALA A CA 1
ATOM 879 C C . ALA A 1 112 ? 5.264 8.114 -22.301 1.00 93.19 112 ALA A C 1
ATOM 881 O O . ALA A 1 112 ? 4.391 8.947 -22.542 1.00 93.19 112 ALA A O 1
ATOM 882 N N . LEU A 1 113 ? 5.199 7.300 -21.244 1.00 91.38 113 LEU A N 1
ATOM 883 C CA . LEU A 1 113 ? 4.090 7.306 -20.295 1.00 91.38 113 LEU A CA 1
ATOM 884 C C . LEU A 1 113 ? 4.128 8.525 -19.364 1.00 91.38 113 LEU A C 1
ATOM 886 O O . LEU A 1 113 ? 3.104 9.178 -19.150 1.00 91.38 113 LEU A O 1
ATOM 890 N N . TYR A 1 114 ? 5.291 8.839 -18.798 1.00 90.88 114 TYR A N 1
ATOM 891 C CA . TYR A 1 114 ? 5.397 9.823 -17.725 1.00 90.88 114 TYR A CA 1
ATOM 892 C C . TYR A 1 114 ? 5.617 11.258 -18.200 1.00 90.88 114 TYR A C 1
ATOM 894 O O . TYR A 1 114 ? 5.109 12.185 -17.559 1.00 90.88 114 TYR A O 1
ATOM 902 N N . SER A 1 115 ? 6.344 11.471 -19.300 1.00 89.44 115 SER A N 1
ATOM 903 C CA . SER A 1 115 ? 6.739 12.811 -19.749 1.00 89.44 115 SER A CA 1
ATOM 904 C C . SER A 1 115 ? 5.591 13.820 -19.854 1.00 89.44 115 SER A C 1
ATOM 906 O O . SER A 1 115 ? 5.782 14.921 -19.335 1.00 89.44 115 SER A O 1
ATOM 908 N N . PRO A 1 116 ? 4.400 13.490 -20.397 1.00 93.94 116 PRO A N 1
ATOM 909 C CA . PRO A 1 116 ? 3.310 14.463 -20.508 1.00 93.94 116 PRO A CA 1
ATOM 910 C C . PRO A 1 116 ? 2.868 15.043 -19.155 1.00 93.94 116 PRO A C 1
ATOM 912 O O . PRO A 1 116 ? 2.689 16.253 -19.004 1.00 93.94 116 PRO A O 1
ATOM 915 N N . GLN A 1 117 ? 2.720 14.187 -18.137 1.00 93.25 117 GLN A N 1
ATOM 916 C CA . GLN A 1 117 ? 2.250 14.606 -16.811 1.00 93.25 117 GLN A CA 1
ATOM 917 C C . GLN A 1 117 ? 3.340 15.329 -16.024 1.00 93.25 117 GLN A C 1
ATOM 919 O O . GLN A 1 117 ? 3.080 16.360 -15.409 1.00 93.25 117 GLN A O 1
ATOM 924 N N . LEU A 1 118 ? 4.569 14.818 -16.067 1.00 89.19 118 LEU A N 1
ATOM 925 C CA . LEU A 1 118 ? 5.710 15.424 -15.383 1.00 89.19 118 LEU A CA 1
ATOM 926 C C . LEU A 1 118 ? 6.031 16.808 -15.932 1.00 89.19 118 LEU A C 1
ATOM 928 O O . LEU A 1 118 ? 6.184 17.755 -15.165 1.00 89.19 118 LEU A O 1
ATOM 932 N N . PHE A 1 119 ? 6.076 16.936 -17.259 1.00 89.31 119 PHE A N 1
ATOM 933 C CA . PHE A 1 119 ? 6.287 18.214 -17.926 1.00 89.31 119 PHE A CA 1
ATOM 934 C C . PHE A 1 119 ? 5.207 19.223 -17.517 1.00 89.31 119 PHE A C 1
ATOM 936 O O . PHE A 1 119 ? 5.517 20.368 -17.184 1.00 89.31 119 PHE A O 1
ATOM 943 N N . TYR A 1 120 ? 3.941 18.792 -17.457 1.00 92.62 120 TYR A N 1
ATOM 944 C CA . TYR A 1 120 ? 2.852 19.630 -16.963 1.00 92.62 120 TYR A CA 1
ATOM 945 C C . TYR A 1 120 ? 3.063 20.061 -15.507 1.00 92.62 120 TYR A C 1
ATOM 947 O O . TYR A 1 120 ? 2.955 21.252 -15.214 1.00 92.62 120 TYR A O 1
ATOM 955 N N . ILE A 1 121 ? 3.377 19.127 -14.603 1.00 91.06 121 ILE A N 1
ATOM 956 C CA . ILE A 1 121 ? 3.613 19.411 -13.181 1.00 91.06 121 ILE A CA 1
ATOM 957 C C . ILE A 1 121 ? 4.725 20.449 -13.027 1.00 91.06 121 ILE A C 1
ATOM 959 O O . ILE A 1 121 ? 4.516 21.469 -12.374 1.00 91.06 121 ILE A O 1
ATOM 963 N N . PHE A 1 122 ? 5.874 20.245 -13.672 1.00 88.25 122 PHE A N 1
ATOM 964 C CA . PHE A 1 122 ? 7.007 21.156 -13.539 1.00 88.25 122 PHE A CA 1
ATOM 965 C C . PHE A 1 122 ? 6.773 22.534 -14.151 1.00 88.25 122 PHE A C 1
ATOM 967 O O . PHE A 1 122 ? 7.282 23.525 -13.638 1.00 88.25 122 PHE A O 1
ATOM 974 N N . LYS A 1 123 ? 5.969 22.627 -15.212 1.00 90.06 123 LYS A N 1
ATOM 975 C CA . LYS A 1 123 ? 5.612 23.915 -15.817 1.00 90.06 123 LYS A CA 1
ATOM 976 C C . LYS A 1 123 ? 4.635 24.733 -14.962 1.00 90.06 123 LYS A C 1
ATOM 978 O O . LYS A 1 123 ? 4.593 25.953 -15.098 1.00 90.06 123 LYS A O 1
ATOM 983 N N . HIS A 1 124 ? 3.835 24.080 -14.116 1.00 91.56 124 HIS A N 1
ATOM 984 C CA . HIS A 1 124 ? 2.741 24.725 -13.371 1.00 91.56 124 HIS A CA 1
ATOM 985 C C . HIS A 1 124 ? 2.931 24.740 -11.851 1.00 91.56 124 HIS A C 1
ATOM 987 O O . HIS A 1 124 ? 2.161 25.396 -11.144 1.00 91.56 124 HIS A O 1
ATOM 993 N N . THR A 1 125 ? 3.926 24.028 -11.336 1.00 89.81 125 THR A N 1
ATOM 994 C CA . THR A 1 125 ? 4.287 24.068 -9.921 1.00 89.81 125 THR A CA 1
ATOM 995 C C . THR A 1 125 ? 4.784 25.450 -9.502 1.00 89.81 125 THR A C 1
ATOM 997 O O . THR A 1 125 ? 5.382 26.196 -10.276 1.00 89.81 125 THR A O 1
ATOM 1000 N N . LYS A 1 126 ? 4.520 25.786 -8.241 1.00 89.88 126 LYS A N 1
ATOM 1001 C CA . LYS A 1 126 ? 5.026 26.989 -7.567 1.00 89.88 126 LYS A CA 1
ATOM 1002 C C . LYS A 1 126 ? 6.002 26.656 -6.441 1.00 89.88 126 LYS A C 1
ATOM 1004 O O . LYS A 1 126 ? 6.450 27.563 -5.743 1.00 89.88 126 LYS A O 1
ATOM 1009 N N . LEU A 1 127 ? 6.291 25.369 -6.254 1.00 90.62 127 LEU A N 1
ATOM 1010 C CA . LEU A 1 127 ? 7.214 24.894 -5.239 1.00 90.62 127 LEU A CA 1
ATOM 1011 C C . LEU A 1 127 ? 8.651 25.132 -5.701 1.00 90.62 127 LEU A C 1
ATOM 1013 O O . LEU A 1 127 ? 8.991 24.950 -6.868 1.00 90.62 127 LEU A O 1
ATOM 1017 N N . SER A 1 128 ? 9.511 25.511 -4.767 1.00 90.19 128 SER A N 1
ATOM 1018 C CA . SER A 1 128 ? 10.959 25.475 -4.959 1.00 90.19 128 SER A CA 1
ATOM 1019 C C . SER A 1 128 ? 11.476 24.032 -4.978 1.00 90.19 128 SER A C 1
ATOM 1021 O O . SER A 1 128 ? 10.839 23.125 -4.437 1.00 90.19 128 SER A O 1
ATOM 1023 N N . ALA A 1 129 ? 12.682 23.810 -5.509 1.00 86.88 129 ALA A N 1
ATOM 1024 C CA . ALA A 1 129 ? 13.323 22.494 -5.459 1.00 86.88 129 ALA A CA 1
ATOM 1025 C C . ALA A 1 129 ? 13.455 21.951 -4.026 1.00 86.88 129 ALA A C 1
ATOM 1027 O O . ALA A 1 129 ? 13.246 20.764 -3.791 1.00 86.88 129 ALA A O 1
ATOM 1028 N N . LYS A 1 130 ? 13.714 22.817 -3.035 1.00 89.69 130 LYS A N 1
ATOM 1029 C CA . LYS A 1 130 ? 13.769 22.413 -1.619 1.00 89.69 130 LYS A CA 1
ATOM 1030 C C . LYS A 1 130 ? 12.423 21.904 -1.101 1.00 89.69 130 LYS A C 1
ATOM 1032 O O . LYS A 1 130 ? 12.390 20.900 -0.395 1.00 89.69 130 LYS A O 1
ATOM 1037 N N . GLU A 1 131 ? 11.327 22.574 -1.456 1.00 91.31 131 GLU A N 1
ATOM 1038 C CA . GLU A 1 131 ? 9.966 22.152 -1.097 1.00 91.31 131 GLU A CA 1
ATOM 1039 C C . GLU A 1 131 ? 9.560 20.862 -1.811 1.00 91.31 131 GLU A C 1
ATOM 1041 O O . GLU A 1 131 ? 8.976 19.974 -1.200 1.00 91.31 131 GLU A O 1
ATOM 1046 N N . MET A 1 132 ? 9.909 20.705 -3.088 1.00 90.06 132 MET A N 1
ATOM 1047 C CA . MET A 1 132 ? 9.666 19.446 -3.791 1.00 90.06 132 MET A CA 1
ATOM 1048 C C . MET A 1 132 ? 10.440 18.292 -3.150 1.00 90.06 132 MET A C 1
ATOM 1050 O O . MET A 1 132 ? 9.875 17.236 -2.886 1.00 90.06 132 MET A O 1
ATOM 1054 N N . CYS A 1 133 ? 11.718 18.495 -2.832 1.00 86.56 133 CYS A N 1
ATOM 1055 C CA . CYS A 1 133 ? 12.533 17.468 -2.192 1.00 86.56 133 CYS A CA 1
ATOM 1056 C C . CYS A 1 133 ? 12.087 17.148 -0.769 1.00 86.56 133 CYS A C 1
ATOM 1058 O O . CYS A 1 133 ? 12.230 16.006 -0.341 1.00 86.56 133 CYS A O 1
ATOM 1060 N N . SER A 1 134 ? 11.509 18.102 -0.037 1.00 88.00 134 SER A N 1
ATOM 1061 C CA . SER A 1 134 ? 10.945 17.798 1.279 1.00 88.00 134 SER A CA 1
ATOM 1062 C C . SER A 1 134 ? 9.705 16.902 1.195 1.00 88.00 134 SER A C 1
ATOM 1064 O O . SER A 1 134 ? 9.496 16.067 2.075 1.00 88.00 134 SER A O 1
ATOM 1066 N N . LEU A 1 135 ? 8.924 17.014 0.113 1.00 87.38 135 LEU A N 1
ATOM 1067 C CA . LEU A 1 135 ? 7.807 16.117 -0.190 1.00 87.38 135 LEU A CA 1
ATOM 1068 C C . LEU A 1 135 ? 8.277 14.746 -0.693 1.00 87.38 135 LEU A C 1
ATOM 1070 O O . LEU A 1 135 ? 7.710 13.733 -0.290 1.00 87.38 135 LEU A O 1
ATOM 1074 N N . LEU A 1 136 ? 9.296 14.709 -1.561 1.00 83.50 136 LEU A N 1
ATOM 1075 C CA . LEU A 1 136 ? 9.766 13.479 -2.208 1.00 83.50 136 LEU A CA 1
ATOM 1076 C C . LEU A 1 136 ? 10.698 12.637 -1.359 1.00 83.50 136 LEU A C 1
ATOM 1078 O O . LEU A 1 136 ? 10.662 11.424 -1.530 1.00 83.50 136 LEU A O 1
ATOM 1082 N N . ILE A 1 137 ? 11.556 13.263 -0.544 1.00 81.69 137 ILE A N 1
ATOM 1083 C CA . ILE A 1 137 ? 12.650 12.627 0.210 1.00 81.69 137 ILE A CA 1
ATOM 1084 C C . ILE A 1 137 ? 12.363 12.637 1.708 1.00 81.69 137 ILE A C 1
ATOM 1086 O O . ILE A 1 137 ? 12.467 11.601 2.358 1.00 81.69 137 ILE A O 1
ATOM 1090 N N . GLY A 1 138 ? 11.976 13.784 2.259 1.00 79.12 138 GLY A N 1
ATOM 1091 C CA . GLY A 1 138 ? 11.677 13.904 3.680 1.00 79.12 138 GLY A CA 1
ATOM 1092 C C . GLY A 1 138 ? 12.016 15.275 4.259 1.00 79.12 138 GLY A C 1
ATOM 1093 O O . GLY A 1 138 ? 12.604 16.130 3.589 1.00 79.12 138 GLY A O 1
ATOM 1094 N N . PRO A 1 139 ? 11.677 15.504 5.535 1.00 77.38 139 PRO A N 1
ATOM 1095 C CA . PRO A 1 139 ? 11.701 16.833 6.134 1.00 77.38 139 PRO A CA 1
ATOM 1096 C C . PRO A 1 139 ? 13.121 17.402 6.260 1.00 77.38 139 PRO A C 1
ATOM 1098 O O . PRO A 1 139 ? 13.279 18.616 6.281 1.00 77.38 139 PRO A O 1
ATOM 1101 N N . ASN A 1 140 ? 14.168 16.568 6.261 1.00 82.75 140 ASN A N 1
ATOM 1102 C CA . ASN A 1 140 ? 15.557 17.040 6.324 1.00 82.75 140 ASN A CA 1
ATOM 1103 C C . ASN A 1 140 ? 15.992 17.848 5.087 1.00 82.75 140 ASN A C 1
ATOM 1105 O O . ASN A 1 140 ? 17.002 18.548 5.145 1.00 82.75 140 ASN A O 1
ATOM 1109 N N . CYS A 1 141 ? 15.241 17.796 3.981 1.00 84.81 141 CYS A N 1
ATOM 1110 C CA . CYS A 1 141 ? 15.568 18.544 2.765 1.00 84.81 141 CYS A CA 1
ATOM 1111 C C . CYS A 1 141 ? 15.130 20.012 2.793 1.00 84.81 141 CYS A C 1
ATOM 1113 O O . CYS A 1 141 ? 15.550 20.785 1.931 1.00 84.81 141 CYS A O 1
ATOM 1115 N N . LEU A 1 142 ? 14.327 20.417 3.778 1.00 86.88 142 LEU A N 1
ATOM 1116 C CA . LEU A 1 142 ? 13.962 21.811 4.011 1.00 86.88 142 LEU A CA 1
ATOM 1117 C C . LEU A 1 142 ? 13.997 22.076 5.523 1.00 86.88 142 LEU A C 1
ATOM 1119 O O . LEU A 1 142 ? 13.243 21.432 6.248 1.00 86.88 142 LEU A O 1
ATOM 1123 N N . PRO A 1 143 ? 14.836 23.003 6.032 1.00 83.00 143 PRO A N 1
ATOM 1124 C CA . PRO A 1 143 ? 14.929 23.251 7.468 1.00 83.00 143 PRO A CA 1
ATOM 1125 C C . PRO A 1 143 ? 13.552 23.458 8.104 1.00 83.00 143 PRO A C 1
ATOM 1127 O O . PRO A 1 143 ? 12.714 24.167 7.553 1.00 83.00 143 PRO A O 1
ATOM 1130 N N . LYS A 1 144 ? 13.315 22.876 9.286 1.00 78.19 144 LYS A N 1
ATOM 1131 C CA . LYS A 1 144 ? 11.991 22.859 9.944 1.00 78.19 144 LYS A CA 1
ATOM 1132 C C . LYS A 1 144 ? 11.321 24.239 10.021 1.00 78.19 144 LYS A C 1
ATOM 1134 O O . LYS A 1 144 ? 10.120 24.354 9.792 1.00 78.19 144 LYS A O 1
ATOM 1139 N N . GLN A 1 145 ? 12.089 25.288 10.327 1.00 80.56 145 GLN A N 1
ATOM 1140 C CA . GLN A 1 145 ? 11.576 26.664 10.412 1.00 80.56 145 GLN A CA 1
ATOM 1141 C C . GLN A 1 145 ? 11.063 27.197 9.067 1.00 80.56 145 GLN A C 1
ATOM 1143 O O . GLN A 1 145 ? 10.101 27.966 9.049 1.00 80.56 145 GLN A O 1
ATOM 1148 N N . ASP A 1 146 ? 11.685 26.770 7.969 1.00 83.94 146 ASP A N 1
ATOM 1149 C CA . ASP A 1 146 ? 11.307 27.136 6.607 1.00 83.94 146 ASP A CA 1
ATOM 1150 C C . ASP A 1 146 ? 10.166 26.246 6.114 1.00 83.94 146 ASP A C 1
ATOM 1152 O O . ASP A 1 146 ? 9.224 26.745 5.508 1.00 83.94 146 ASP A O 1
ATOM 1156 N N . TYR A 1 147 ? 10.188 24.949 6.448 1.00 83.31 147 TYR A N 1
ATOM 1157 C CA . TYR A 1 147 ? 9.135 24.000 6.088 1.00 83.31 147 TYR A CA 1
ATOM 1158 C C . TYR A 1 147 ? 7.765 24.454 6.591 1.00 83.31 147 TYR A C 1
ATOM 1160 O O . TYR A 1 147 ? 6.826 24.541 5.807 1.00 83.31 147 TYR A O 1
ATOM 1168 N N . MET A 1 148 ? 7.660 24.849 7.863 1.00 83.31 148 MET A N 1
ATOM 1169 C CA . MET A 1 148 ? 6.400 25.318 8.462 1.00 83.31 148 MET A CA 1
ATOM 1170 C C . MET A 1 148 ? 5.856 26.613 7.835 1.00 83.31 148 MET A C 1
ATOM 1172 O O . MET A 1 148 ? 4.683 26.933 8.010 1.00 83.31 148 MET A O 1
ATOM 1176 N N . LYS A 1 149 ? 6.703 27.374 7.134 1.00 85.06 149 LYS A N 1
ATOM 1177 C CA . LYS A 1 149 ? 6.335 28.601 6.408 1.00 85.06 149 LYS A CA 1
ATOM 1178 C C . LYS A 1 149 ? 6.216 28.375 4.897 1.00 85.06 149 LYS A C 1
ATOM 1180 O O . LYS A 1 149 ? 5.900 29.314 4.169 1.00 85.06 149 LYS A O 1
ATOM 1185 N N . SER A 1 150 ? 6.518 27.165 4.435 1.00 85.06 150 SER A N 1
ATOM 1186 C CA . SER A 1 150 ? 6.562 26.804 3.023 1.00 85.06 150 SER A CA 1
ATOM 1187 C C . SER A 1 150 ? 5.162 26.642 2.439 1.00 85.06 150 SER A C 1
ATOM 1189 O O . SER A 1 150 ? 4.193 26.419 3.166 1.00 85.06 150 SER A O 1
ATOM 1191 N N . GLN A 1 151 ? 5.055 26.680 1.113 1.00 84.25 151 GLN A N 1
ATOM 1192 C CA . GLN A 1 151 ? 3.797 26.415 0.409 1.00 84.25 151 GLN A CA 1
ATOM 1193 C C . GLN A 1 151 ? 3.366 24.947 0.522 1.00 84.25 151 GLN A C 1
ATOM 1195 O O . GLN A 1 151 ? 2.196 24.626 0.328 1.00 84.25 151 GLN A O 1
ATOM 1200 N N . SER A 1 152 ? 4.313 24.055 0.826 1.00 84.50 152 SER A N 1
ATOM 1201 C CA . SER A 1 152 ? 4.064 22.620 0.977 1.00 84.50 152 SER A CA 1
ATOM 1202 C C . SER A 1 152 ? 3.456 22.241 2.332 1.00 84.50 152 SER A C 1
ATOM 1204 O O . SER A 1 152 ? 2.860 21.170 2.451 1.00 84.50 152 SER A O 1
ATOM 1206 N N . PHE A 1 153 ? 3.569 23.106 3.348 1.00 90.62 153 PHE A N 1
ATOM 1207 C CA . PHE A 1 153 ? 3.007 22.850 4.670 1.00 90.62 153 PHE A CA 1
ATOM 1208 C C . PHE A 1 153 ? 1.552 23.312 4.763 1.00 90.62 153 PHE A C 1
ATOM 1210 O O . PHE A 1 153 ? 1.185 24.419 4.372 1.00 90.62 153 PHE A O 1
ATOM 1217 N N . TRP A 1 154 ? 0.717 22.458 5.342 1.00 93.00 154 TRP A N 1
ATOM 1218 C CA . TRP A 1 154 ? -0.682 22.734 5.612 1.00 93.00 154 TRP A CA 1
ATOM 1219 C C . TRP A 1 154 ? -1.124 21.964 6.846 1.00 93.00 154 TRP A C 1
ATOM 1221 O O . TRP A 1 154 ? -0.587 20.910 7.197 1.00 93.00 154 TRP A O 1
ATOM 1231 N N . GLN A 1 155 ? -2.145 22.494 7.504 1.00 94.00 155 GLN A N 1
ATOM 1232 C CA . GLN A 1 155 ? -2.687 21.896 8.704 1.00 94.00 155 GLN A CA 1
ATOM 1233 C C . GLN A 1 155 ? -4.207 21.884 8.621 1.00 94.00 155 GLN A C 1
ATOM 1235 O O . GLN A 1 155 ? -4.846 22.921 8.454 1.00 94.00 155 GLN A O 1
ATOM 1240 N N . LEU A 1 156 ? -4.789 20.698 8.757 1.00 94.56 156 LEU A N 1
ATOM 1241 C CA . LEU A 1 156 ? -6.229 20.523 8.793 1.00 94.56 156 LEU A CA 1
ATOM 1242 C C . LEU A 1 156 ? -6.799 21.070 10.107 1.00 94.56 156 LEU A C 1
ATOM 1244 O O . LEU A 1 156 ? -6.263 20.791 11.190 1.00 94.56 156 LEU A O 1
ATOM 1248 N N . ASP A 1 157 ? -7.910 21.798 10.010 1.00 92.69 157 ASP A N 1
ATOM 1249 C CA . ASP A 1 157 ? -8.746 22.137 11.160 1.00 92.69 157 ASP A CA 1
ATOM 1250 C C . ASP A 1 157 ? -9.578 20.910 11.562 1.00 92.69 157 ASP A C 1
ATOM 1252 O O . ASP A 1 157 ? -10.403 20.414 10.790 1.00 92.69 157 ASP A O 1
ATOM 1256 N N . ILE A 1 158 ? -9.314 20.383 12.756 1.00 90.62 158 ILE A N 1
ATOM 1257 C CA . ILE A 1 158 ? -9.935 19.169 13.291 1.00 90.62 158 ILE A CA 1
ATOM 1258 C C . ILE A 1 158 ? -10.786 19.590 14.490 1.00 90.62 158 ILE A C 1
ATOM 1260 O O . ILE A 1 158 ? -10.304 20.302 15.374 1.00 90.62 158 ILE A O 1
ATOM 1264 N N . SER A 1 159 ? -12.047 19.149 14.540 1.00 82.31 159 SER A N 1
ATOM 1265 C CA . SER A 1 159 ? -12.948 19.451 15.657 1.00 82.31 159 SER A CA 1
ATOM 1266 C C . SER A 1 159 ? -12.323 19.026 16.989 1.00 82.31 159 SER A C 1
ATOM 1268 O O . SER A 1 159 ? -11.776 17.934 17.129 1.00 82.31 159 SER A O 1
ATOM 1270 N N . THR A 1 160 ? -12.406 19.878 18.009 1.00 78.31 160 THR A N 1
ATOM 1271 C CA . THR A 1 160 ? -11.944 19.516 19.356 1.00 78.31 160 THR A CA 1
ATOM 1272 C C . THR A 1 160 ? -12.980 18.635 20.057 1.00 78.31 160 THR A C 1
ATOM 1274 O O . THR A 1 160 ? -14.176 18.786 19.807 1.00 78.31 160 THR A O 1
ATOM 1277 N N . LYS A 1 161 ? -12.549 17.752 20.979 1.00 67.94 161 LYS A N 1
ATOM 1278 C CA . LYS A 1 161 ? -13.451 16.863 21.753 1.00 67.94 161 LYS A CA 1
ATOM 1279 C C . LYS A 1 161 ? -14.593 17.615 22.468 1.00 67.94 161 LYS A C 1
ATOM 1281 O O . LYS A 1 161 ? -15.657 17.047 22.665 1.00 67.94 161 LYS A O 1
ATOM 1286 N N . ASN A 1 162 ? -14.395 18.894 22.810 1.00 56.56 162 ASN A N 1
ATOM 1287 C CA . ASN A 1 162 ? -15.389 19.728 23.504 1.00 56.56 162 ASN A CA 1
ATOM 1288 C C . ASN A 1 162 ? -16.333 20.506 22.563 1.00 56.56 162 ASN A C 1
ATOM 1290 O O . ASN A 1 162 ? -17.301 21.103 23.032 1.00 56.56 162 ASN A O 1
ATOM 1294 N N . LYS A 1 163 ? -16.077 20.538 21.247 1.00 48.53 163 LYS A N 1
ATOM 1295 C CA . LYS A 1 163 ? -16.955 21.181 20.253 1.00 48.53 163 LYS A CA 1
ATOM 1296 C C . LYS A 1 163 ? -17.978 20.178 19.703 1.00 48.53 163 LYS A C 1
ATOM 1298 O O . LYS A 1 163 ? -18.054 19.963 18.498 1.00 48.53 163 LYS A O 1
ATOM 1303 N N . THR A 1 164 ? -18.812 19.608 20.568 1.00 43.44 164 THR A N 1
ATOM 1304 C CA . THR A 1 164 ? -20.019 18.873 20.150 1.00 43.44 164 THR A CA 1
ATOM 1305 C C . THR A 1 164 ? -21.210 19.221 21.034 1.00 43.44 164 THR A C 1
ATOM 1307 O O . THR A 1 164 ? -21.567 18.542 21.987 1.00 43.44 164 THR A O 1
ATOM 1310 N N . SER A 1 165 ? -21.866 20.321 20.683 1.00 41.41 165 SER A N 1
ATOM 1311 C CA . SER A 1 165 ? -23.318 20.379 20.493 1.00 41.41 165 SER A CA 1
ATOM 1312 C C . SER A 1 165 ? -23.644 21.722 19.821 1.00 41.41 165 SER A C 1
ATOM 1314 O O . SER A 1 165 ? -23.084 22.748 20.179 1.00 41.41 165 SER A O 1
ATOM 1316 N N . GLN A 1 166 ? -24.518 21.714 18.813 1.00 41.50 166 GLN A N 1
ATOM 1317 C CA . GLN A 1 166 ? -25.165 22.883 18.177 1.00 41.50 166 GLN A CA 1
ATOM 1318 C C . GLN A 1 166 ? -24.529 23.583 16.949 1.00 41.50 166 GLN A C 1
ATOM 1320 O O . GLN A 1 166 ? -25.289 24.204 16.214 1.00 41.50 166 GLN A O 1
ATOM 1325 N N . ALA A 1 167 ? -23.238 23.455 16.607 1.00 42.28 167 ALA A N 1
ATOM 1326 C CA . ALA A 1 167 ? -22.674 24.254 15.490 1.00 42.28 167 ALA A CA 1
ATOM 1327 C C . ALA A 1 167 ? -22.695 23.606 14.080 1.00 42.28 167 ALA A C 1
ATOM 1329 O O . ALA A 1 167 ? -22.691 24.320 13.080 1.00 42.28 167 ALA A O 1
ATOM 1330 N N . ASN A 1 168 ? -22.758 22.273 13.958 1.00 41.19 168 ASN A N 1
ATOM 1331 C CA . ASN A 1 168 ? -22.542 21.593 12.664 1.00 41.19 168 ASN A CA 1
ATOM 1332 C C . ASN A 1 168 ? -23.816 21.164 11.913 1.00 41.19 168 ASN A C 1
ATOM 1334 O O . ASN A 1 168 ? -23.723 20.598 10.825 1.00 41.19 168 ASN A O 1
ATOM 1338 N N . ALA A 1 169 ? -25.008 21.499 12.419 1.00 41.06 169 ALA A N 1
ATOM 1339 C CA . ALA A 1 169 ? -26.262 21.260 11.694 1.00 41.06 169 ALA A CA 1
ATOM 1340 C C . ALA A 1 169 ? -26.383 22.105 10.402 1.00 41.06 169 ALA A C 1
ATOM 1342 O O . ALA A 1 169 ? -27.141 21.751 9.502 1.00 41.06 169 ALA A O 1
ATOM 1343 N N . GLY A 1 170 ? -25.626 23.206 10.286 1.00 37.25 170 GLY A N 1
ATOM 1344 C CA . GLY A 1 170 ? -25.672 24.112 9.131 1.00 37.25 170 GLY A CA 1
ATOM 1345 C C . GLY A 1 170 ? -24.831 23.676 7.923 1.00 37.25 170 GLY A C 1
ATOM 1346 O O . GLY A 1 170 ? -25.237 23.908 6.788 1.00 37.25 170 GLY A O 1
ATOM 1347 N N . LEU A 1 171 ? -23.692 23.007 8.137 1.00 41.56 171 LEU A N 1
ATOM 1348 C CA . LEU A 1 171 ? -22.763 22.622 7.058 1.00 41.56 171 LEU A CA 1
ATOM 1349 C C . LEU A 1 171 ? -23.158 21.319 6.344 1.00 41.56 171 LEU A C 1
ATOM 1351 O O . LEU A 1 171 ? -22.776 21.109 5.195 1.00 41.56 171 LEU A O 1
ATOM 1355 N N . TYR A 1 172 ? -23.996 20.491 6.973 1.00 39.47 172 TYR A N 1
ATOM 1356 C CA . TYR A 1 172 ? -24.566 19.282 6.364 1.00 39.47 172 TYR A CA 1
ATOM 1357 C C . TYR A 1 172 ? -25.519 19.571 5.188 1.00 39.47 172 TYR A C 1
ATOM 1359 O O . TYR A 1 172 ? -25.763 18.692 4.365 1.00 39.47 172 TYR A O 1
ATOM 1367 N N . LYS A 1 173 ? -26.032 20.803 5.057 1.00 36.69 173 LYS A N 1
ATOM 1368 C CA . LYS A 1 173 ? -26.937 21.182 3.958 1.00 36.69 173 LYS A CA 1
ATOM 1369 C C . LYS A 1 173 ? -26.239 21.416 2.618 1.00 36.69 173 LYS A C 1
ATOM 1371 O O . LYS A 1 173 ? -26.905 21.342 1.591 1.00 36.69 173 LYS A O 1
ATOM 1376 N N . GLN A 1 174 ? -24.933 21.688 2.594 1.00 41.53 174 GLN A N 1
ATOM 1377 C CA . GLN A 1 174 ? -24.273 22.154 1.367 1.00 41.53 174 GLN A CA 1
ATOM 1378 C C . GLN A 1 174 ? -23.898 21.025 0.388 1.00 41.53 174 GLN A C 1
ATOM 1380 O O . GLN A 1 174 ? -23.667 21.297 -0.784 1.00 41.53 174 GLN A O 1
ATOM 1385 N N . PHE A 1 175 ? -23.915 19.764 0.835 1.00 41.38 175 PHE A N 1
ATOM 1386 C CA . PHE A 1 175 ? -23.703 18.582 -0.016 1.00 41.38 175 PHE A CA 1
ATOM 1387 C C . PHE A 1 175 ? -24.974 17.731 -0.221 1.00 41.38 175 PHE A C 1
ATOM 1389 O O . PHE A 1 175 ? -24.904 16.672 -0.831 1.00 41.38 175 PHE A O 1
ATOM 1396 N N . GLN A 1 176 ? -26.142 18.180 0.266 1.00 40.00 176 GLN A N 1
ATOM 1397 C CA . GLN A 1 176 ? -27.421 17.451 0.161 1.00 40.00 176 GLN A CA 1
ATOM 1398 C C . GLN A 1 176 ? -28.465 18.115 -0.749 1.00 40.00 176 GLN A C 1
ATOM 1400 O O . GLN A 1 176 ? -29.594 17.628 -0.849 1.00 40.00 176 GLN A O 1
ATOM 1405 N N . THR A 1 177 ? -28.143 19.204 -1.449 1.00 37.66 177 THR A N 1
ATOM 1406 C CA . THR A 1 177 ? -29.086 19.785 -2.415 1.00 37.66 177 THR A CA 1
ATOM 1407 C C . THR A 1 177 ? -29.081 18.984 -3.714 1.00 37.66 177 THR A C 1
ATOM 1409 O O . THR A 1 177 ? -28.471 19.391 -4.698 1.00 37.66 177 THR A O 1
ATOM 1412 N N . GLY A 1 178 ? -29.773 17.843 -3.702 1.00 37.22 178 GLY A N 1
ATOM 1413 C CA . GLY A 1 178 ? -30.173 17.165 -4.930 1.00 37.22 178 GLY A CA 1
ATOM 1414 C C . GLY A 1 178 ? -30.170 15.642 -4.927 1.00 37.22 178 GLY A C 1
ATOM 1415 O O . GLY A 1 178 ? -29.660 15.103 -5.892 1.00 37.22 178 GLY A O 1
ATOM 1416 N N . TRP A 1 179 ? -30.726 14.960 -3.913 1.00 31.62 179 TRP A N 1
ATOM 1417 C CA . TRP A 1 179 ? -31.599 13.774 -4.081 1.00 31.62 179 TRP A CA 1
ATOM 1418 C C . TRP A 1 179 ? -31.876 13.079 -2.736 1.00 31.62 179 TRP A C 1
ATOM 1420 O O . TRP A 1 179 ? -30.953 12.710 -2.016 1.00 31.62 179 TRP A O 1
ATOM 1430 N N . ILE A 1 180 ? -33.154 12.839 -2.424 1.00 39.44 180 ILE A N 1
ATOM 1431 C CA . ILE A 1 180 ? -33.572 11.786 -1.490 1.00 39.44 180 ILE A CA 1
ATOM 1432 C C . ILE A 1 180 ? -34.348 10.765 -2.323 1.00 39.44 180 ILE A C 1
ATOM 1434 O O . ILE A 1 180 ? -35.528 10.994 -2.592 1.00 39.44 180 ILE A O 1
ATOM 1438 N N . PRO A 1 181 ? -33.764 9.619 -2.698 1.00 36.09 181 PRO A N 1
ATOM 1439 C CA . PRO A 1 181 ? -34.556 8.422 -2.829 1.00 36.09 181 PRO A CA 1
ATOM 1440 C C . PRO A 1 181 ? -34.679 7.795 -1.443 1.00 36.09 181 PRO A C 1
ATOM 1442 O O . PRO A 1 181 ? -33.700 7.357 -0.836 1.00 36.09 181 PRO A O 1
ATOM 1445 N N . SER A 1 182 ? -35.908 7.706 -0.939 1.00 44.84 182 SER A N 1
ATOM 1446 C CA . SER A 1 182 ? -36.239 6.624 -0.020 1.00 44.84 182 SER A CA 1
ATOM 1447 C C . SER A 1 182 ? -36.005 5.302 -0.747 1.00 44.84 182 SER A C 1
ATOM 1449 O O . SER A 1 182 ? -36.869 4.818 -1.468 1.00 44.84 182 SER A O 1
ATOM 1451 N N . LEU A 1 183 ? -34.835 4.710 -0.542 1.00 35.12 183 LEU A N 1
ATOM 1452 C CA . LEU A 1 183 ? -34.572 3.307 -0.809 1.00 35.12 183 LEU A CA 1
ATOM 1453 C C . LEU A 1 183 ? -33.985 2.744 0.477 1.00 35.12 183 LEU A C 1
ATOM 1455 O O . LEU A 1 183 ? -33.046 3.303 1.042 1.00 35.12 183 LEU A O 1
ATOM 1459 N N . HIS A 1 184 ? -34.624 1.700 0.998 1.00 34.06 184 HIS A N 1
ATOM 1460 C CA . HIS A 1 184 ? -34.239 1.031 2.233 1.00 34.06 184 HIS A CA 1
ATOM 1461 C C . HIS A 1 184 ? -32.708 0.917 2.338 1.00 34.06 184 HIS A C 1
ATOM 1463 O O . HIS A 1 184 ? -32.099 0.375 1.411 1.00 34.06 184 HIS A O 1
ATOM 1469 N N . PRO A 1 185 ? -32.067 1.398 3.428 1.00 46.94 185 PRO A N 1
ATOM 1470 C CA . PRO A 1 185 ? -30.638 1.187 3.599 1.00 46.94 185 PRO A CA 1
ATOM 1471 C C . PRO A 1 185 ? -30.385 -0.317 3.466 1.00 46.94 185 PRO A C 1
ATOM 1473 O O . PRO A 1 185 ? -31.168 -1.101 4.021 1.00 46.94 185 PRO A O 1
ATOM 1476 N N . PRO A 1 186 ? -29.355 -0.749 2.712 1.00 48.91 186 PRO A N 1
ATOM 1477 C CA . PRO A 1 186 ? -29.087 -2.166 2.529 1.00 48.91 186 PRO A CA 1
ATOM 1478 C C . PRO A 1 186 ? -29.117 -2.840 3.906 1.00 48.91 186 PRO A C 1
ATOM 1480 O O . PRO A 1 186 ? -28.486 -2.309 4.817 1.00 48.91 186 PRO A O 1
ATOM 1483 N N . PRO A 1 187 ? -29.814 -3.983 4.090 1.00 54.94 187 PRO A N 1
ATOM 1484 C CA . PRO A 1 187 ? -29.997 -4.575 5.414 1.00 54.94 187 PRO A CA 1
ATOM 1485 C C . PRO A 1 187 ? -28.662 -4.702 6.158 1.00 54.94 187 PRO A C 1
ATOM 1487 O O . PRO A 1 187 ? -27.787 -5.462 5.741 1.00 54.94 187 PRO A O 1
ATOM 1490 N N . LEU A 1 188 ? -28.480 -3.898 7.206 1.00 66.50 188 LEU A N 1
ATOM 1491 C CA . LEU A 1 188 ? -27.324 -3.992 8.093 1.00 66.50 188 LEU A CA 1
ATOM 1492 C C . LEU A 1 188 ? -27.272 -5.414 8.655 1.00 66.50 188 LEU A C 1
ATOM 1494 O O . LEU A 1 188 ? -28.330 -6.025 8.858 1.00 66.50 188 LEU A O 1
ATOM 1498 N N . LEU A 1 189 ? -26.076 -5.937 8.931 1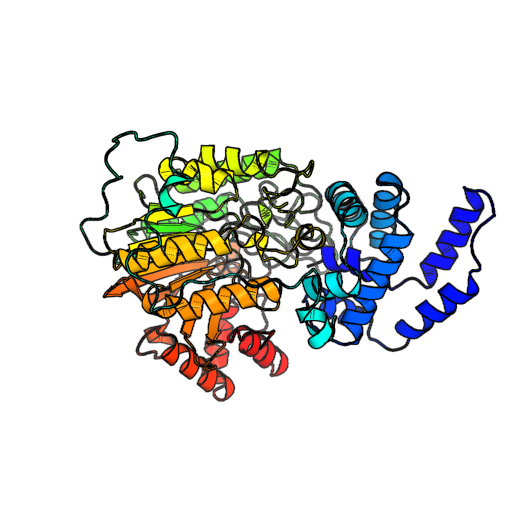.00 61.50 189 LEU A N 1
ATOM 1499 C CA . LEU A 1 189 ? -26.002 -7.188 9.682 1.00 61.50 189 LEU A CA 1
ATOM 1500 C C . LEU A 1 189 ? -26.740 -6.979 11.012 1.00 61.50 189 LEU A C 1
ATOM 1502 O O . LEU A 1 189 ? -26.470 -6.031 11.755 1.00 61.50 189 LEU A O 1
ATOM 1506 N N . ARG A 1 190 ? -27.741 -7.834 11.269 1.00 56.12 190 ARG A N 1
ATOM 1507 C CA . ARG A 1 190 ? -28.481 -7.848 12.541 1.00 56.12 190 ARG A CA 1
ATOM 1508 C C . ARG A 1 190 ? -27.606 -8.390 13.677 1.00 56.12 190 ARG A C 1
ATOM 1510 O O . ARG A 1 190 ? -27.850 -8.047 14.828 1.00 56.12 190 ARG A O 1
ATOM 1517 N N . ALA A 1 191 ? -26.614 -9.218 13.336 1.00 64.00 191 ALA A N 1
ATOM 1518 C CA . ALA A 1 191 ? -25.650 -9.832 14.242 1.00 64.00 191 ALA A CA 1
ATOM 1519 C C . ALA A 1 191 ? -24.296 -9.099 14.222 1.00 64.00 191 ALA A C 1
ATOM 1521 O O . ALA A 1 191 ? -24.002 -8.331 13.304 1.00 64.00 191 ALA A O 1
ATOM 1522 N N . ALA A 1 192 ? -23.484 -9.330 15.255 1.00 80.12 192 ALA A N 1
ATOM 1523 C CA . ALA A 1 192 ? -22.120 -8.816 15.334 1.00 80.12 192 ALA A CA 1
ATOM 1524 C C . ALA A 1 192 ? -21.236 -9.448 14.248 1.00 80.12 192 ALA A C 1
ATOM 1526 O O . ALA A 1 192 ? -21.324 -10.652 14.025 1.00 80.12 192 ALA A O 1
ATOM 1527 N N . VAL A 1 193 ? -20.368 -8.644 13.628 1.00 86.06 193 VAL A N 1
ATOM 1528 C CA . VAL A 1 193 ? -19.298 -9.131 12.743 1.00 86.06 193 VAL A CA 1
ATOM 1529 C C . VAL A 1 193 ? -18.317 -9.944 13.585 1.00 86.06 193 VAL A C 1
ATOM 1531 O O . VAL A 1 193 ? -17.908 -9.485 14.652 1.00 86.06 193 VAL A O 1
ATOM 1534 N N . ARG A 1 194 ? -17.945 -11.135 13.119 1.00 91.81 194 ARG A N 1
ATOM 1535 C CA . ARG A 1 194 ? -17.030 -12.059 13.793 1.00 91.81 194 ARG A CA 1
ATOM 1536 C C . ARG A 1 194 ? -15.819 -12.418 12.952 1.00 91.81 194 ARG A C 1
ATOM 1538 O O . ARG A 1 194 ? -14.740 -12.507 13.530 1.00 91.81 194 ARG A O 1
ATOM 1545 N N . ARG A 1 195 ? -15.975 -12.629 11.643 1.00 95.81 195 ARG A N 1
ATOM 1546 C CA . ARG A 1 195 ? -14.891 -13.075 10.753 1.00 95.81 195 ARG A CA 1
ATOM 1547 C C . ARG A 1 195 ? -14.778 -12.195 9.524 1.00 95.81 195 ARG A C 1
ATOM 1549 O O . ARG A 1 195 ? -15.767 -11.899 8.860 1.00 95.81 195 ARG A O 1
ATOM 1556 N N . VAL A 1 196 ? -13.552 -11.784 9.232 1.00 97.56 196 VAL A N 1
ATOM 1557 C CA . VAL A 1 196 ? -13.237 -10.855 8.146 1.00 97.56 196 VAL A CA 1
ATOM 1558 C C . VAL A 1 196 ? -12.053 -11.375 7.355 1.00 97.56 196 VAL A C 1
ATOM 1560 O O . VAL A 1 196 ? -11.051 -11.772 7.946 1.00 97.56 196 VAL A O 1
ATOM 1563 N N . LEU A 1 197 ? -12.160 -11.320 6.032 1.00 98.62 197 LEU A N 1
ATOM 1564 C CA . LEU A 1 197 ? -11.095 -11.685 5.102 1.00 98.62 197 LEU A CA 1
ATOM 1565 C C . LEU A 1 197 ? -10.386 -10.440 4.571 1.00 98.62 197 LEU A C 1
ATOM 1567 O O . LEU A 1 197 ? -11.054 -9.481 4.192 1.00 98.62 197 LEU A O 1
ATOM 1571 N N . HIS A 1 198 ? -9.062 -10.503 4.469 1.00 98.69 198 HIS A N 1
ATOM 1572 C CA . HIS A 1 198 ? -8.206 -9.498 3.853 1.00 98.69 198 HIS A CA 1
ATOM 1573 C C . HIS A 1 198 ? -7.374 -10.119 2.735 1.00 98.69 198 HIS A C 1
ATOM 1575 O O . HIS A 1 198 ? -6.541 -10.999 2.970 1.00 98.69 198 HIS A O 1
ATOM 1581 N N . LEU A 1 199 ? -7.632 -9.638 1.524 1.00 98.69 199 LEU A N 1
ATOM 1582 C CA . LEU A 1 199 ? -6.873 -9.923 0.316 1.00 98.69 199 LEU A CA 1
ATOM 1583 C C . LEU A 1 199 ? -6.166 -8.642 -0.125 1.00 98.69 199 LEU A C 1
ATOM 1585 O O . LEU A 1 199 ? -6.737 -7.562 -0.004 1.00 98.69 199 LEU A O 1
ATOM 1589 N N . SER A 1 200 ? -4.966 -8.758 -0.676 1.00 98.31 200 SER A N 1
ATOM 1590 C CA . SER A 1 200 ? -4.209 -7.614 -1.182 1.00 98.31 200 SER A CA 1
ATOM 1591 C C . SER A 1 200 ? -3.337 -8.018 -2.361 1.00 98.31 200 SER A C 1
ATOM 1593 O O . SER A 1 200 ? -2.996 -9.199 -2.478 1.00 98.31 200 SER A O 1
ATOM 1595 N N . ASP A 1 201 ? -2.987 -7.047 -3.209 1.00 98.56 201 ASP A N 1
ATOM 1596 C CA . ASP A 1 201 ? -1.893 -7.128 -4.184 1.00 98.56 201 ASP A CA 1
ATOM 1597 C C . ASP A 1 201 ? -1.962 -8.419 -5.015 1.00 98.56 201 ASP A C 1
ATOM 1599 O O . ASP A 1 201 ? -1.159 -9.352 -4.883 1.00 98.56 201 ASP A O 1
ATOM 1603 N N . VAL A 1 202 ? -3.016 -8.511 -5.826 1.00 97.75 202 VAL A N 1
ATOM 1604 C CA . VAL A 1 202 ? -3.274 -9.669 -6.689 1.00 97.75 202 VAL A CA 1
ATOM 1605 C C . VAL A 1 202 ? -2.247 -9.724 -7.810 1.00 97.75 202 VAL A C 1
ATOM 1607 O O . VAL A 1 202 ? -1.775 -10.820 -8.115 1.00 97.75 202 VAL A O 1
ATOM 1610 N N . HIS A 1 203 ? -1.952 -8.557 -8.402 1.00 98.31 203 HIS A N 1
ATOM 1611 C CA . HIS A 1 203 ? -1.116 -8.372 -9.587 1.00 98.31 203 HIS A CA 1
ATOM 1612 C C . HIS A 1 203 ? -1.251 -9.529 -10.581 1.00 98.31 203 HIS A C 1
ATOM 1614 O O . HIS A 1 203 ? -0.379 -10.390 -10.708 1.00 98.31 203 HIS A O 1
ATOM 1620 N N . VAL A 1 204 ? -2.396 -9.577 -11.264 1.00 98.25 204 VAL A N 1
ATOM 1621 C CA . VAL A 1 204 ? -2.580 -10.536 -12.351 1.00 98.25 204 VAL A CA 1
ATOM 1622 C C . VAL A 1 204 ? -1.677 -10.138 -13.503 1.00 98.25 204 VAL A C 1
ATOM 1624 O O . VAL A 1 204 ? -1.760 -9.014 -13.989 1.00 98.25 204 VAL A O 1
ATOM 1627 N N . ASP A 1 205 ? -0.851 -11.068 -13.967 1.00 97.88 205 ASP A N 1
ATOM 1628 C CA . ASP A 1 205 ? -0.115 -10.926 -15.214 1.00 97.88 205 ASP A CA 1
ATOM 1629 C C . ASP A 1 205 ? -0.760 -11.808 -16.295 1.00 97.88 205 ASP A C 1
ATOM 1631 O O . ASP A 1 205 ? -0.547 -13.027 -16.322 1.00 97.88 205 ASP A O 1
ATOM 1635 N N . PRO A 1 206 ? -1.563 -11.219 -17.203 1.00 96.25 206 PRO A N 1
ATOM 1636 C CA . PRO A 1 206 ? -2.153 -11.954 -18.318 1.00 96.25 206 PRO A CA 1
ATOM 1637 C C . PRO A 1 206 ? -1.115 -12.546 -19.277 1.00 96.25 206 PRO A C 1
ATOM 1639 O O . PRO A 1 206 ? -1.445 -13.464 -20.024 1.00 96.25 206 PRO A O 1
ATOM 1642 N N . ASN A 1 207 ? 0.115 -12.025 -19.269 1.00 96.69 207 ASN A N 1
ATOM 1643 C CA . ASN A 1 207 ? 1.195 -12.435 -20.158 1.00 96.69 207 ASN A CA 1
ATOM 1644 C C . ASN A 1 207 ? 2.181 -13.398 -19.476 1.00 96.69 207 ASN A C 1
ATOM 1646 O O . ASN A 1 207 ? 3.223 -13.716 -20.061 1.00 96.69 207 ASN A O 1
ATOM 1650 N N . TYR A 1 208 ? 1.900 -13.844 -18.246 1.00 98.38 208 TYR A N 1
ATOM 1651 C CA . TYR A 1 208 ? 2.754 -14.796 -17.543 1.00 98.38 208 TYR A CA 1
ATOM 1652 C C . TYR A 1 208 ? 2.900 -16.085 -18.359 1.00 98.38 208 TYR A C 1
ATOM 1654 O O . TYR A 1 208 ? 1.915 -16.717 -18.747 1.00 98.38 208 TYR A O 1
ATOM 1662 N N . SER A 1 209 ? 4.138 -16.513 -18.570 1.00 97.38 209 SER A N 1
ATOM 1663 C CA . SER A 1 209 ? 4.503 -17.643 -19.414 1.00 97.38 209 SER A CA 1
ATOM 1664 C C . SER A 1 209 ? 5.461 -18.560 -18.652 1.00 97.38 209 SER A C 1
ATOM 1666 O O . SER A 1 209 ? 6.625 -18.233 -18.395 1.00 97.38 209 SER A O 1
ATOM 1668 N N . GLN A 1 210 ? 4.956 -19.735 -18.259 1.00 97.12 210 GLN A N 1
ATOM 1669 C CA . GLN A 1 210 ? 5.762 -20.778 -17.623 1.00 97.12 210 GLN A CA 1
ATOM 1670 C C . GLN A 1 210 ? 6.948 -21.148 -18.529 1.00 97.12 210 GLN A C 1
ATOM 1672 O O . GLN A 1 210 ? 6.803 -21.287 -19.742 1.00 97.12 210 GLN A O 1
ATOM 1677 N N . GLY A 1 211 ? 8.120 -21.379 -17.939 1.00 95.75 211 GLY A N 1
ATOM 1678 C CA . GLY A 1 211 ? 9.319 -21.755 -18.688 1.00 95.75 211 GLY A CA 1
ATOM 1679 C C . GLY A 1 211 ? 10.173 -20.571 -19.150 1.00 95.75 211 GLY A C 1
ATOM 1680 O O . GLY A 1 211 ? 11.275 -20.793 -19.646 1.00 95.75 211 GLY A O 1
ATOM 1681 N N . LYS A 1 212 ? 9.710 -19.328 -18.970 1.00 95.94 212 LYS A N 1
ATOM 1682 C CA . LYS A 1 212 ? 10.489 -18.110 -19.249 1.00 95.94 212 LYS A CA 1
ATOM 1683 C C . LYS A 1 212 ? 11.383 -17.717 -18.087 1.00 95.94 212 LYS A C 1
ATOM 1685 O O . LYS A 1 212 ? 11.323 -18.324 -17.026 1.00 95.94 212 LYS A O 1
ATOM 1690 N N . PHE A 1 213 ? 12.249 -16.730 -18.283 1.00 96.94 213 PHE A N 1
ATOM 1691 C CA . PHE A 1 213 ? 13.154 -16.301 -17.225 1.00 96.94 213 PHE A CA 1
ATOM 1692 C C . PHE A 1 213 ? 12.381 -15.626 -16.092 1.00 96.94 213 PHE A C 1
ATOM 1694 O O . PHE A 1 213 ? 11.629 -14.688 -16.332 1.00 96.94 213 PHE A O 1
ATOM 1701 N N . ALA A 1 214 ? 12.574 -16.103 -14.863 1.00 94.62 214 ALA A N 1
ATOM 1702 C CA . ALA A 1 214 ? 11.989 -15.520 -13.657 1.00 94.62 214 ALA A CA 1
ATOM 1703 C C . ALA A 1 214 ? 12.862 -14.412 -13.044 1.00 94.62 214 ALA A C 1
ATOM 1705 O O . ALA A 1 214 ? 12.378 -13.597 -12.263 1.00 94.62 214 ALA A O 1
ATOM 1706 N N . ASN A 1 215 ? 14.130 -14.349 -13.459 1.00 90.75 215 ASN A N 1
ATOM 1707 C CA . ASN A 1 215 ? 15.047 -13.252 -13.177 1.00 90.75 215 ASN A CA 1
ATOM 1708 C C . ASN A 1 215 ? 15.595 -12.713 -14.501 1.00 90.75 215 ASN A C 1
ATOM 1710 O O . ASN A 1 215 ? 16.269 -13.442 -15.232 1.00 90.75 215 ASN A O 1
ATOM 1714 N N . CYS A 1 216 ? 15.292 -11.453 -14.782 1.00 90.62 216 CYS A N 1
ATOM 1715 C CA . CYS A 1 216 ? 15.581 -10.738 -16.018 1.00 90.62 216 CYS A CA 1
ATOM 1716 C C . CYS A 1 216 ? 16.118 -9.332 -15.727 1.00 90.62 216 CYS A C 1
ATOM 1718 O O . CYS A 1 216 ? 16.087 -8.862 -14.576 1.00 90.62 216 CYS A O 1
ATOM 1720 N N . ASP A 1 217 ? 16.604 -8.663 -16.771 1.00 86.56 217 ASP A N 1
ATOM 1721 C CA . ASP A 1 217 ? 17.106 -7.294 -16.662 1.00 86.56 217 ASP A CA 1
ATOM 1722 C C . ASP A 1 217 ? 15.949 -6.292 -16.498 1.00 86.56 217 ASP A C 1
ATOM 1724 O O . ASP A 1 217 ? 16.101 -5.296 -15.790 1.00 86.56 217 ASP A O 1
ATOM 1728 N N . GLU A 1 218 ? 14.764 -6.597 -17.041 1.00 89.12 218 GLU A N 1
ATOM 1729 C CA . GLU A 1 218 ? 13.562 -5.770 -16.910 1.00 89.12 218 GLU A CA 1
ATOM 1730 C C . GLU A 1 218 ? 13.005 -5.716 -15.461 1.00 89.12 218 GLU A C 1
ATOM 1732 O O . GLU A 1 218 ? 13.372 -6.522 -14.594 1.00 89.12 218 GLU A O 1
ATOM 1737 N N . PRO A 1 219 ? 12.099 -4.762 -15.150 1.00 88.88 219 PRO A N 1
ATOM 1738 C CA . PRO A 1 219 ? 11.401 -4.710 -13.860 1.00 88.88 219 PRO A CA 1
ATOM 1739 C C . PRO A 1 219 ? 10.363 -5.818 -13.637 1.00 88.88 219 PRO A C 1
ATOM 1741 O O . PRO A 1 219 ? 10.040 -6.093 -12.490 1.00 88.88 219 PRO A O 1
ATOM 1744 N N . LEU A 1 220 ? 9.843 -6.440 -14.699 1.00 94.06 220 LEU A N 1
ATOM 1745 C CA . LEU A 1 220 ? 8.939 -7.591 -14.625 1.00 94.06 220 LEU A CA 1
ATOM 1746 C C . LEU A 1 220 ? 9.408 -8.664 -15.613 1.00 94.06 220 LEU A C 1
ATOM 1748 O O . LEU A 1 220 ? 9.672 -8.372 -16.779 1.00 94.06 220 LEU A O 1
ATOM 1752 N N . CYS A 1 221 ? 9.496 -9.891 -15.118 1.00 95.75 221 CYS A N 1
ATOM 1753 C CA . CYS A 1 221 ? 9.948 -11.081 -15.818 1.00 95.75 221 CYS A CA 1
ATOM 1754 C C . CYS A 1 221 ? 8.796 -12.085 -15.990 1.00 95.75 221 CYS A C 1
ATOM 1756 O O . CYS A 1 221 ? 7.627 -11.735 -15.874 1.00 95.75 221 CYS A O 1
ATOM 1758 N N . CYS A 1 222 ? 9.121 -13.356 -16.249 1.00 97.31 222 CYS A N 1
ATOM 1759 C CA . CYS A 1 222 ? 8.155 -14.429 -16.481 1.00 97.31 222 CYS A CA 1
ATOM 1760 C C . CYS A 1 222 ? 7.224 -14.190 -17.684 1.00 97.31 222 CYS A C 1
ATOM 1762 O O . CYS A 1 222 ? 6.194 -14.847 -17.794 1.00 97.31 222 CYS A O 1
ATOM 1764 N N . ASN A 1 223 ? 7.590 -13.309 -18.614 1.00 95.88 223 ASN A N 1
ATOM 1765 C CA . ASN A 1 223 ? 6.886 -13.093 -19.874 1.00 95.88 223 ASN A CA 1
ATOM 1766 C C . ASN A 1 223 ? 7.698 -13.646 -21.050 1.00 95.88 223 ASN A C 1
ATOM 1768 O O . ASN A 1 223 ? 8.882 -13.966 -20.933 1.00 95.88 223 ASN A O 1
ATOM 1772 N N . ASP A 1 224 ? 7.063 -13.753 -22.218 1.00 94.19 224 ASP A N 1
ATOM 1773 C CA . ASP A 1 224 ? 7.725 -14.266 -23.421 1.00 94.19 224 ASP A CA 1
ATOM 1774 C C . ASP A 1 224 ? 8.931 -13.432 -23.866 1.00 94.19 224 ASP A C 1
ATOM 1776 O O . ASP A 1 224 ? 9.852 -13.992 -24.465 1.00 94.19 224 ASP A O 1
ATOM 1780 N N . ASP A 1 225 ? 8.919 -12.135 -23.564 1.00 91.75 225 ASP A N 1
ATOM 1781 C CA . ASP A 1 225 ? 9.951 -11.164 -23.913 1.00 91.75 225 ASP A CA 1
ATOM 1782 C C . ASP A 1 225 ? 10.958 -10.884 -22.789 1.00 91.75 225 ASP A C 1
ATOM 1784 O O . ASP A 1 225 ? 11.824 -10.031 -22.958 1.00 91.75 225 ASP A O 1
ATOM 1788 N N . SER A 1 226 ? 10.879 -11.603 -21.663 1.00 92.94 226 SER A N 1
ATOM 1789 C CA . SER A 1 226 ? 11.850 -11.469 -20.574 1.00 92.94 226 SER A CA 1
ATOM 1790 C C . SER A 1 226 ? 13.243 -11.885 -21.034 1.00 92.94 226 SER A C 1
ATOM 1792 O O . SER A 1 226 ? 13.438 -12.997 -21.536 1.00 92.94 226 SER A O 1
ATOM 1794 N N . THR A 1 227 ? 14.226 -11.013 -20.830 1.00 89.12 227 THR A N 1
ATOM 1795 C CA . THR A 1 227 ? 15.622 -11.302 -21.170 1.00 89.12 227 THR A CA 1
ATOM 1796 C C . THR A 1 227 ? 16.311 -12.031 -20.019 1.00 89.12 227 THR A C 1
ATOM 1798 O O . THR A 1 227 ? 15.962 -11.861 -18.860 1.00 89.12 227 THR A O 1
ATOM 1801 N N . GLY A 1 228 ? 17.258 -12.921 -20.302 1.00 84.62 228 GLY A N 1
ATOM 1802 C CA . GLY A 1 228 ? 17.913 -13.709 -19.256 1.00 84.62 228 GLY A CA 1
ATOM 1803 C C . GLY A 1 228 ? 19.399 -13.875 -19.494 1.00 84.62 228 GLY A C 1
ATOM 1804 O O . GLY A 1 228 ? 19.906 -13.657 -20.594 1.00 84.62 228 GLY A O 1
ATOM 1805 N N . ASN A 1 229 ? 20.095 -14.298 -18.446 1.00 83.62 229 ASN A N 1
ATOM 1806 C CA . ASN A 1 229 ? 21.512 -14.623 -18.469 1.00 83.62 229 ASN A CA 1
ATOM 1807 C C . ASN A 1 229 ? 21.757 -16.017 -17.861 1.00 83.62 229 ASN A C 1
ATOM 1809 O O . ASN A 1 229 ? 20.824 -16.737 -17.507 1.00 83.62 229 ASN A O 1
ATOM 1813 N N . ALA A 1 230 ? 23.026 -16.419 -17.741 1.00 82.50 230 ALA A N 1
ATOM 1814 C CA . ALA A 1 230 ? 23.406 -17.747 -17.248 1.00 82.50 230 ALA A CA 1
ATOM 1815 C C . ALA A 1 230 ? 22.948 -18.054 -15.803 1.00 82.50 230 ALA A C 1
ATOM 1817 O O . ALA A 1 230 ? 22.946 -19.216 -15.403 1.00 82.50 230 ALA A O 1
ATOM 1818 N N . HIS A 1 231 ? 22.570 -17.037 -15.024 1.00 84.50 231 HIS A N 1
ATOM 1819 C CA . HIS A 1 231 ? 22.087 -17.162 -13.647 1.00 84.50 231 HIS A CA 1
ATOM 1820 C C . HIS A 1 231 ? 20.562 -17.032 -13.527 1.00 84.50 231 HIS A C 1
ATOM 1822 O O . HIS A 1 231 ? 20.025 -17.129 -12.421 1.00 84.50 231 HIS A O 1
ATOM 1828 N N . SER A 1 232 ? 19.853 -16.809 -14.636 1.00 89.69 232 SER A N 1
ATOM 1829 C CA . SER A 1 232 ? 18.401 -16.670 -14.627 1.00 89.69 232 SER A CA 1
ATOM 1830 C C . SER A 1 232 ? 17.718 -17.988 -14.259 1.00 89.69 232 SER A C 1
ATOM 1832 O O . SER A 1 232 ? 17.981 -19.042 -14.839 1.00 89.69 232 SER A O 1
ATOM 1834 N N . THR A 1 233 ? 16.799 -17.917 -13.298 1.00 93.56 233 THR A N 1
ATOM 1835 C CA . THR A 1 233 ? 15.889 -19.012 -12.948 1.00 93.56 233 THR A CA 1
ATOM 1836 C C . THR A 1 233 ? 14.727 -19.077 -13.938 1.00 93.56 233 THR A C 1
ATOM 1838 O O . THR A 1 233 ? 14.508 -18.152 -14.721 1.00 93.56 233 THR A O 1
ATOM 1841 N N . ILE A 1 234 ? 13.979 -20.181 -13.913 1.00 95.50 234 ILE A N 1
ATOM 1842 C CA . ILE A 1 234 ? 12.870 -20.435 -14.836 1.00 95.50 234 ILE A CA 1
ATOM 1843 C C . ILE A 1 234 ? 11.523 -20.313 -14.120 1.00 95.50 234 ILE A C 1
ATOM 1845 O O . ILE A 1 234 ? 11.360 -20.787 -12.995 1.00 95.50 234 ILE A O 1
ATOM 1849 N N . ALA A 1 235 ? 10.561 -19.712 -14.813 1.00 97.62 235 ALA A N 1
ATOM 1850 C CA . ALA A 1 235 ? 9.202 -19.480 -14.375 1.00 97.62 235 ALA A CA 1
ATOM 1851 C C . ALA A 1 235 ? 8.457 -20.804 -14.138 1.00 97.62 235 ALA A C 1
ATOM 1853 O O . ALA A 1 235 ? 8.313 -21.632 -15.044 1.00 97.62 235 ALA A O 1
ATOM 1854 N N . GLY A 1 236 ? 7.995 -21.000 -12.906 1.00 97.88 236 GLY A N 1
ATOM 1855 C CA . GLY A 1 236 ? 7.168 -22.120 -12.468 1.00 97.88 236 GLY A CA 1
ATOM 1856 C C . GLY A 1 236 ? 5.723 -22.041 -12.964 1.00 97.88 236 GLY A C 1
ATOM 1857 O O . GLY A 1 236 ? 5.304 -21.077 -13.591 1.00 97.88 236 GLY A O 1
ATOM 1858 N N . TYR A 1 237 ? 4.935 -23.083 -12.693 1.00 98.31 237 TYR A N 1
ATOM 1859 C CA . TYR A 1 237 ? 3.528 -23.105 -13.105 1.00 98.31 237 TYR A CA 1
ATOM 1860 C C . TYR A 1 237 ? 2.670 -22.166 -12.249 1.00 98.31 237 TYR A C 1
ATOM 1862 O O . TYR A 1 237 ? 1.799 -21.495 -12.779 1.00 98.31 237 TYR A O 1
ATOM 1870 N N . TRP A 1 238 ? 2.898 -22.104 -10.934 1.00 98.31 238 TRP A N 1
ATOM 1871 C CA . TRP A 1 238 ? 2.055 -21.349 -9.997 1.00 98.31 238 TRP A CA 1
ATOM 1872 C C . TRP A 1 238 ? 2.545 -19.916 -9.721 1.00 98.31 238 TRP A C 1
ATOM 1874 O O . TRP A 1 238 ? 1.945 -19.226 -8.903 1.00 98.31 238 TRP A O 1
ATOM 1884 N N . GLY A 1 239 ? 3.617 -19.464 -10.370 1.00 97.94 239 GLY A N 1
ATOM 1885 C CA . GLY A 1 239 ? 4.342 -18.235 -10.027 1.00 97.94 239 GLY A CA 1
ATOM 1886 C C . GLY A 1 239 ? 5.822 -18.528 -9.783 1.00 97.94 239 GLY A C 1
ATOM 1887 O O . GLY A 1 239 ? 6.272 -19.673 -9.927 1.00 97.94 239 GLY A O 1
ATOM 1888 N N . SER A 1 240 ? 6.629 -17.521 -9.444 1.00 97.62 240 SER A N 1
ATOM 1889 C CA . SER A 1 240 ? 8.076 -17.705 -9.228 1.00 97.62 240 SER A CA 1
ATOM 1890 C C . SER A 1 240 ? 8.680 -16.715 -8.251 1.00 97.62 240 SER A C 1
ATOM 1892 O O . SER A 1 240 ? 8.274 -15.561 -8.204 1.00 97.62 240 SER A O 1
ATOM 1894 N N . TYR A 1 241 ? 9.705 -17.159 -7.519 1.00 96.69 241 TYR A N 1
ATOM 1895 C CA . TYR A 1 241 ? 10.581 -16.228 -6.821 1.00 96.69 241 TYR A CA 1
ATOM 1896 C C . TYR A 1 241 ? 11.479 -15.522 -7.833 1.00 96.69 241 TYR A C 1
ATOM 1898 O O . TYR A 1 241 ? 12.289 -16.153 -8.516 1.00 96.69 241 TYR A O 1
ATOM 1906 N N . GLY A 1 242 ? 11.272 -14.221 -7.929 1.00 92.94 242 GLY A N 1
ATOM 1907 C CA . GLY A 1 242 ? 11.954 -13.301 -8.816 1.00 92.94 242 GLY A CA 1
ATOM 1908 C C . GLY A 1 242 ? 11.076 -12.075 -9.011 1.00 92.94 242 GLY A C 1
ATOM 1909 O O . GLY A 1 242 ? 10.090 -11.884 -8.287 1.00 92.94 242 GLY A O 1
ATOM 1910 N N . LYS A 1 243 ? 11.392 -11.277 -10.028 1.00 93.56 243 LYS A N 1
ATOM 1911 C CA . LYS A 1 243 ? 10.580 -10.124 -10.433 1.00 93.56 243 LYS A CA 1
ATOM 1912 C C . LYS A 1 243 ? 9.364 -10.590 -11.240 1.00 93.56 243 LYS A C 1
ATOM 1914 O O . LYS A 1 243 ? 9.221 -10.239 -12.405 1.00 93.56 243 LYS A O 1
ATOM 1919 N N . CYS A 1 244 ? 8.529 -11.451 -10.669 1.00 97.12 244 CYS A N 1
ATOM 1920 C CA . CYS A 1 244 ? 7.390 -12.044 -11.360 1.00 97.12 244 CYS A CA 1
ATOM 1921 C C . CYS A 1 244 ? 6.096 -11.842 -10.591 1.00 97.12 244 CYS A C 1
ATOM 1923 O O . CYS A 1 244 ? 6.021 -12.113 -9.390 1.00 97.12 244 CYS A O 1
ATOM 1925 N N . ASP A 1 245 ? 5.076 -11.445 -11.337 1.00 97.88 245 ASP A N 1
ATOM 1926 C CA . ASP A 1 245 ? 3.690 -11.455 -10.900 1.00 97.88 245 ASP A CA 1
ATOM 1927 C C . ASP A 1 245 ? 3.031 -12.813 -11.157 1.00 97.88 245 ASP A C 1
ATOM 1929 O O . ASP A 1 245 ? 3.662 -13.757 -11.644 1.00 97.88 245 ASP A O 1
ATOM 1933 N N . ASN A 1 246 ? 1.761 -12.938 -10.778 1.00 95.56 246 ASN A N 1
ATOM 1934 C CA . ASN A 1 246 ? 1.069 -14.217 -10.801 1.00 95.56 246 ASN A CA 1
ATOM 1935 C C . ASN A 1 246 ? 0.351 -14.481 -12.127 1.00 95.56 246 ASN A C 1
ATOM 1937 O O . ASN A 1 246 ? -0.361 -13.605 -12.630 1.00 95.56 246 ASN A O 1
ATOM 1941 N N . PRO A 1 247 ? 0.381 -15.732 -12.625 1.00 97.69 247 PRO A N 1
ATOM 1942 C CA . PRO A 1 247 ? -0.519 -16.127 -13.689 1.00 97.69 247 PRO A CA 1
ATOM 1943 C C . PRO A 1 247 ? -1.971 -16.159 -13.203 1.00 97.69 247 PRO A C 1
ATOM 1945 O O . PRO A 1 247 ? -2.281 -16.453 -12.042 1.00 97.69 247 PRO A O 1
ATOM 1948 N N . ALA A 1 248 ? -2.885 -15.939 -14.144 1.00 97.62 248 ALA A N 1
ATOM 1949 C CA . ALA A 1 248 ? -4.322 -15.879 -13.906 1.00 97.62 248 ALA A CA 1
ATOM 1950 C C . ALA A 1 248 ? -4.893 -17.108 -13.163 1.00 97.62 248 ALA A C 1
ATOM 1952 O O . ALA A 1 248 ? -5.779 -16.956 -12.317 1.00 97.62 248 ALA A O 1
ATOM 1953 N N . HIS A 1 249 ? -4.382 -18.316 -13.435 1.00 97.69 249 HIS A N 1
ATOM 1954 C CA . HIS A 1 249 ? -4.851 -19.548 -12.785 1.00 97.69 249 HIS A CA 1
ATOM 1955 C C . HIS A 1 249 ? -4.391 -19.689 -11.330 1.00 97.69 249 HIS A C 1
ATOM 1957 O O . HIS A 1 249 ? -5.080 -20.348 -10.553 1.00 97.69 249 HIS A O 1
ATOM 1963 N N . THR A 1 250 ? -3.281 -19.061 -10.924 1.00 98.38 250 THR A N 1
ATOM 1964 C CA . THR A 1 250 ? -2.881 -19.014 -9.507 1.00 98.38 250 THR A CA 1
ATOM 1965 C C . THR A 1 250 ? -3.888 -18.212 -8.698 1.00 98.38 250 THR A C 1
ATOM 1967 O O . THR A 1 250 ? -4.284 -18.634 -7.614 1.00 98.38 250 THR A O 1
ATOM 1970 N N . ILE A 1 251 ? -4.350 -17.087 -9.245 1.00 98.19 251 ILE A N 1
ATOM 1971 C CA . ILE A 1 251 ? -5.337 -16.223 -8.592 1.00 98.19 251 ILE A CA 1
ATOM 1972 C C . ILE A 1 251 ? -6.691 -16.932 -8.510 1.00 98.19 251 ILE A C 1
ATOM 1974 O O . ILE A 1 251 ? -7.306 -16.946 -7.448 1.00 98.19 251 ILE A O 1
ATOM 1978 N N . ASP A 1 252 ? -7.134 -17.577 -9.594 1.00 98.25 252 ASP A N 1
ATOM 1979 C CA . ASP A 1 252 ? -8.371 -18.372 -9.596 1.00 98.25 252 ASP A CA 1
ATOM 1980 C C . ASP A 1 252 ? -8.322 -19.496 -8.542 1.00 98.25 252 ASP A C 1
ATOM 1982 O O . ASP A 1 252 ? -9.245 -19.624 -7.738 1.00 98.25 252 ASP A O 1
ATOM 1986 N N . ALA A 1 253 ? -7.217 -20.249 -8.468 1.00 98.31 253 ALA A N 1
ATOM 1987 C CA . ALA A 1 253 ? -7.032 -21.312 -7.477 1.00 98.31 253 ALA A CA 1
ATOM 1988 C C . ALA A 1 253 ? -6.962 -20.784 -6.032 1.00 98.31 253 ALA A C 1
ATOM 1990 O O . ALA A 1 253 ? -7.521 -21.400 -5.122 1.00 98.31 253 ALA A O 1
ATOM 1991 N N . ALA A 1 254 ? -6.302 -19.642 -5.813 1.00 98.19 254 ALA A N 1
ATOM 1992 C CA . ALA A 1 254 ? -6.239 -18.987 -4.511 1.00 98.19 254 ALA A CA 1
ATOM 1993 C C . ALA A 1 254 ? -7.636 -18.580 -4.029 1.00 98.19 254 ALA A C 1
ATOM 1995 O O . ALA A 1 254 ? -8.032 -18.927 -2.918 1.00 98.19 254 ALA A O 1
ATOM 1996 N N . LEU A 1 255 ? -8.409 -17.898 -4.877 1.00 98.38 255 LEU A N 1
ATOM 1997 C CA . LEU A 1 255 ? -9.754 -17.445 -4.527 1.00 98.38 255 LEU A CA 1
ATOM 1998 C C . LEU A 1 255 ? -10.729 -18.611 -4.336 1.00 98.38 255 LEU A C 1
ATOM 2000 O O . LEU A 1 255 ? -11.554 -18.546 -3.425 1.00 98.38 255 LEU A O 1
ATOM 2004 N N . SER A 1 256 ? -10.586 -19.694 -5.109 1.00 98.06 256 SER A N 1
ATOM 2005 C CA . SER A 1 256 ? -11.334 -20.936 -4.881 1.00 98.06 256 SER A CA 1
ATOM 2006 C C . SER A 1 256 ? -11.103 -21.463 -3.470 1.00 98.06 256 SER A C 1
ATOM 2008 O O . SER A 1 256 ? -12.065 -21.625 -2.722 1.00 98.06 256 SER A O 1
ATOM 2010 N N . TYR A 1 257 ? -9.839 -21.645 -3.071 1.00 98.06 257 TYR A N 1
ATOM 2011 C CA . TYR A 1 257 ? -9.504 -22.127 -1.731 1.00 98.06 257 TYR A CA 1
ATOM 2012 C C . TYR A 1 257 ? -10.049 -21.205 -0.632 1.00 98.06 257 TYR A C 1
ATOM 2014 O O . TYR A 1 257 ? -10.699 -21.670 0.302 1.00 98.06 257 TYR A O 1
ATOM 2022 N N . VAL A 1 258 ? -9.816 -19.894 -0.751 1.00 97.50 258 VAL A N 1
ATOM 2023 C CA . VAL A 1 258 ? -10.238 -18.912 0.260 1.00 97.50 258 VAL A CA 1
ATOM 2024 C C . VAL A 1 258 ? -11.758 -18.896 0.426 1.00 97.50 258 VAL A C 1
ATOM 2026 O O . VAL A 1 258 ? -12.259 -18.795 1.543 1.00 97.50 258 VAL A O 1
ATOM 2029 N N . SER A 1 259 ? -12.512 -19.005 -0.669 1.00 96.56 259 SER A N 1
ATOM 2030 C CA . SER A 1 259 ? -13.978 -18.999 -0.610 1.00 96.56 259 SER A CA 1
ATOM 2031 C C . SER A 1 259 ? -14.574 -20.230 0.075 1.00 96.56 259 SER A C 1
ATOM 2033 O O . SER A 1 259 ? -15.670 -20.158 0.630 1.00 96.56 259 SER A O 1
ATOM 2035 N N . GLU A 1 260 ? -13.844 -21.346 0.064 1.00 95.75 260 GLU A N 1
ATOM 2036 C CA . GLU A 1 260 ? -14.246 -22.607 0.687 1.00 95.75 260 GLU A CA 1
ATOM 2037 C C . GLU A 1 260 ? -13.691 -22.764 2.109 1.00 95.75 260 GLU A C 1
ATOM 2039 O O . GLU A 1 260 ? -14.186 -23.600 2.865 1.00 95.75 260 GLU A O 1
ATOM 2044 N N . SER A 1 261 ? -12.685 -21.968 2.497 1.00 94.44 261 SER A N 1
ATOM 2045 C CA . SER A 1 261 ? -12.000 -22.143 3.779 1.00 94.44 261 SER A CA 1
ATOM 2046 C C . SER A 1 261 ? -12.878 -21.768 4.970 1.00 94.44 261 SER A C 1
ATOM 2048 O O . SER A 1 261 ? -12.904 -22.484 5.968 1.00 94.44 261 SER A O 1
ATOM 2050 N N . GLU A 1 262 ? -13.584 -20.637 4.884 1.00 92.81 262 GLU A N 1
ATOM 2051 C CA . GLU A 1 262 ? -14.418 -20.101 5.962 1.00 92.81 262 GLU A CA 1
ATOM 2052 C C . GLU A 1 262 ? -15.552 -19.221 5.415 1.00 92.81 262 GLU A C 1
ATOM 2054 O O . GLU A 1 262 ? -15.551 -18.808 4.258 1.00 92.81 262 GLU A O 1
ATOM 2059 N N . GLN A 1 263 ? -16.524 -18.900 6.272 1.00 92.56 263 GLN A N 1
ATOM 2060 C CA . GLN A 1 263 ? -17.531 -17.877 5.991 1.00 92.56 263 GLN A CA 1
ATOM 2061 C C . GLN A 1 263 ? -17.088 -16.532 6.573 1.00 92.56 263 GLN A C 1
ATOM 2063 O O . GLN A 1 263 ? -16.703 -16.452 7.740 1.00 92.56 263 GLN A O 1
ATOM 2068 N N . PHE A 1 264 ? -17.196 -15.470 5.773 1.00 95.50 264 PHE A N 1
ATOM 2069 C CA . PHE A 1 264 ? -16.775 -14.121 6.153 1.00 95.50 264 PHE A CA 1
ATOM 2070 C C . PHE A 1 264 ? -17.967 -13.162 6.188 1.00 95.50 264 PHE A C 1
ATOM 2072 O O . PHE A 1 264 ? -18.770 -13.115 5.258 1.00 95.50 264 PHE A O 1
ATOM 2079 N N . ASP A 1 265 ? -18.062 -12.357 7.246 1.00 94.75 265 ASP A N 1
ATOM 2080 C CA . ASP A 1 265 ? -19.104 -11.336 7.404 1.00 94.75 265 ASP A CA 1
ATOM 2081 C C . ASP A 1 265 ? -18.886 -10.148 6.456 1.00 94.75 265 ASP A C 1
ATOM 2083 O O . ASP A 1 265 ? -19.841 -9.557 5.941 1.00 94.75 265 ASP A O 1
ATOM 2087 N N . TYR A 1 266 ? -17.619 -9.797 6.223 1.00 96.31 266 TYR A N 1
ATOM 2088 C CA . TYR A 1 266 ? -17.213 -8.924 5.131 1.00 96.31 266 TYR A CA 1
ATOM 2089 C C . TYR A 1 266 ? -15.813 -9.276 4.622 1.00 96.31 266 TYR A C 1
ATOM 2091 O O . TYR A 1 266 ? -15.001 -9.882 5.325 1.00 96.31 266 TYR A O 1
ATOM 2099 N N . VAL A 1 267 ? -15.539 -8.865 3.386 1.00 98.31 267 VAL A N 1
ATOM 2100 C CA . VAL A 1 267 ? -14.254 -9.047 2.704 1.00 98.31 267 VAL A CA 1
ATOM 2101 C C . VAL A 1 267 ? -13.667 -7.677 2.390 1.00 98.31 267 VAL A C 1
ATOM 2103 O O . VAL A 1 267 ? -14.386 -6.779 1.950 1.00 98.31 267 VAL A O 1
ATOM 2106 N N . MET A 1 268 ? -12.370 -7.506 2.607 1.00 98.38 268 MET A N 1
ATOM 2107 C CA . MET A 1 268 ? -11.616 -6.347 2.138 1.00 98.38 268 MET A CA 1
ATOM 2108 C C . MET A 1 268 ? -10.575 -6.771 1.112 1.00 98.38 268 MET A C 1
ATOM 2110 O O . MET A 1 268 ? -9.914 -7.797 1.279 1.00 98.38 268 MET A O 1
ATOM 2114 N N . TYR A 1 269 ? -10.473 -5.977 0.049 1.00 98.56 269 TYR A N 1
ATOM 2115 C CA . TYR A 1 269 ? -9.481 -6.137 -1.000 1.00 98.56 269 TYR A CA 1
ATOM 2116 C C . TYR A 1 269 ? -8.719 -4.826 -1.175 1.00 98.56 269 TYR A C 1
ATOM 2118 O O . TYR A 1 269 ? -9.277 -3.853 -1.680 1.00 98.56 269 TYR A O 1
ATOM 2126 N N . THR A 1 270 ? -7.462 -4.791 -0.746 1.00 98.62 270 THR A N 1
ATOM 2127 C CA . THR A 1 270 ? -6.672 -3.558 -0.629 1.00 98.62 270 THR A CA 1
ATOM 2128 C C . THR A 1 270 ? -5.953 -3.134 -1.908 1.00 98.62 270 THR A C 1
ATOM 2130 O O . THR A 1 270 ? -4.985 -2.399 -1.815 1.00 98.62 270 THR A O 1
ATOM 2133 N N . GLY A 1 271 ? -6.454 -3.497 -3.092 1.00 97.38 271 GLY A N 1
ATOM 2134 C CA . GLY A 1 271 ? -5.994 -2.948 -4.378 1.00 97.38 271 GLY A CA 1
ATOM 2135 C C . GLY A 1 271 ? -4.814 -3.683 -5.014 1.00 97.38 271 GLY A C 1
ATOM 2136 O O . GLY A 1 271 ? -4.501 -4.810 -4.621 1.00 97.38 271 GLY A O 1
ATOM 2137 N N . ASP A 1 272 ? -4.224 -3.051 -6.032 1.00 98.38 272 ASP A N 1
ATOM 2138 C CA . ASP A 1 272 ? -3.132 -3.561 -6.867 1.00 98.38 272 ASP A CA 1
ATOM 2139 C C . ASP A 1 272 ? -3.498 -4.823 -7.663 1.00 98.38 272 ASP A C 1
ATOM 2141 O O . ASP A 1 272 ? -3.286 -5.984 -7.288 1.00 98.38 272 ASP A O 1
ATOM 2145 N N . ILE A 1 273 ? -4.134 -4.556 -8.802 1.00 97.62 273 ILE A N 1
ATOM 2146 C CA . ILE A 1 273 ? -4.673 -5.538 -9.738 1.00 97.62 273 ILE A CA 1
ATOM 2147 C C . ILE A 1 273 ? -3.707 -5.772 -10.897 1.00 97.62 273 ILE A C 1
ATOM 2149 O O . ILE A 1 273 ? -3.506 -6.915 -11.299 1.00 97.62 273 ILE A O 1
ATOM 2153 N N . SER A 1 274 ? -3.161 -4.700 -11.474 1.00 96.56 274 SER A N 1
ATOM 2154 C CA . SER A 1 274 ? -2.339 -4.771 -12.690 1.00 96.56 274 SER A CA 1
ATOM 2155 C C . SER A 1 274 ? -0.887 -5.142 -12.388 1.00 96.56 274 SER A C 1
ATOM 2157 O O . SER A 1 274 ? -0.394 -4.807 -11.314 1.00 96.56 274 SER A O 1
ATOM 2159 N N . PRO A 1 275 ? -0.173 -5.797 -13.318 1.00 96.44 275 PRO A N 1
ATOM 2160 C CA . PRO A 1 275 ? 1.173 -6.288 -13.052 1.00 96.44 275 PRO A CA 1
ATOM 2161 C C . PRO A 1 275 ? 2.203 -5.147 -13.013 1.00 96.44 275 PRO A C 1
ATOM 2163 O O . PRO A 1 275 ? 1.935 -4.014 -13.428 1.00 96.44 275 PRO A O 1
ATOM 2166 N N . HIS A 1 276 ? 3.429 -5.447 -12.592 1.00 95.25 276 HIS A N 1
ATOM 2167 C CA . HIS A 1 276 ? 4.560 -4.519 -12.511 1.00 95.25 276 HIS A CA 1
ATOM 2168 C C . HIS A 1 276 ? 5.166 -4.158 -13.883 1.00 95.25 276 HIS A C 1
ATOM 2170 O O . HIS A 1 276 ? 6.271 -3.616 -13.964 1.00 95.25 276 HIS A O 1
ATOM 2176 N N . ARG A 1 277 ? 4.426 -4.366 -14.983 1.00 92.81 277 ARG A N 1
ATOM 2177 C CA . ARG A 1 277 ? 4.814 -4.018 -16.362 1.00 92.81 277 ARG A CA 1
ATOM 2178 C C . ARG A 1 277 ? 4.641 -2.525 -16.665 1.00 92.81 277 ARG A C 1
ATOM 2180 O O . ARG A 1 277 ? 4.056 -2.116 -17.665 1.00 92.81 277 ARG A O 1
ATOM 2187 N N . ILE A 1 278 ? 5.157 -1.687 -15.774 1.00 91.25 278 ILE A N 1
ATOM 2188 C CA . ILE A 1 278 ? 4.833 -0.257 -15.662 1.00 91.25 278 ILE A CA 1
ATOM 2189 C C . ILE A 1 278 ? 5.298 0.606 -16.845 1.00 91.25 278 ILE A C 1
ATOM 2191 O O . ILE A 1 278 ? 4.887 1.757 -16.962 1.00 91.25 278 ILE A O 1
ATOM 2195 N N . TRP A 1 279 ? 6.168 0.074 -17.705 1.00 91.31 279 TRP A N 1
ATOM 2196 C CA . TRP A 1 279 ? 6.703 0.766 -18.879 1.00 91.31 279 TRP A CA 1
ATOM 2197 C C . TRP A 1 279 ? 5.914 0.481 -20.158 1.00 91.31 279 TRP A C 1
ATOM 2199 O O . TRP A 1 279 ? 6.093 1.180 -21.151 1.00 91.31 279 TRP A O 1
ATOM 2209 N N . ASN A 1 280 ? 5.063 -0.546 -20.159 1.00 94.31 280 ASN A N 1
ATOM 2210 C CA . ASN A 1 280 ? 4.295 -0.949 -21.329 1.00 94.31 280 ASN A CA 1
ATOM 2211 C C . ASN A 1 280 ? 2.915 -1.448 -20.899 1.00 94.31 280 ASN A C 1
ATOM 2213 O O . ASN A 1 280 ? 2.645 -2.648 -20.915 1.00 94.31 280 ASN A O 1
ATOM 2217 N N . ILE A 1 281 ? 2.076 -0.506 -20.465 1.00 92.94 281 ILE A N 1
ATOM 2218 C CA . ILE A 1 281 ? 0.699 -0.765 -20.056 1.00 92.94 281 ILE A CA 1
ATOM 2219 C C . ILE A 1 281 ? -0.212 0.388 -20.481 1.00 92.94 281 ILE A C 1
ATOM 2221 O O . ILE A 1 281 ? 0.123 1.567 -20.341 1.00 92.94 281 ILE A O 1
ATOM 2225 N N . SER A 1 282 ? -1.382 0.048 -21.009 1.00 97.06 282 SER A N 1
ATOM 2226 C CA . SER A 1 282 ? -2.415 0.993 -21.430 1.00 97.06 282 SER A CA 1
ATOM 2227 C C . SER A 1 282 ? -3.566 1.084 -20.426 1.00 97.06 282 SER A C 1
ATOM 2229 O O . SER A 1 282 ? -3.838 0.162 -19.657 1.00 97.06 282 SER A O 1
ATOM 2231 N N . ARG A 1 283 ? -4.330 2.184 -20.487 1.00 97.44 283 ARG A N 1
ATOM 2232 C CA . ARG A 1 283 ? -5.566 2.346 -19.697 1.00 97.44 283 ARG A CA 1
ATOM 2233 C C . ARG A 1 283 ? -6.560 1.206 -19.938 1.00 97.44 283 ARG A C 1
ATOM 2235 O O . ARG A 1 283 ? -7.183 0.729 -18.997 1.00 97.44 283 ARG A O 1
ATOM 2242 N N . SER A 1 284 ? -6.697 0.758 -21.187 1.00 97.62 284 SER A N 1
ATOM 2243 C CA . SER A 1 284 ? -7.578 -0.358 -21.549 1.00 97.62 284 SER A CA 1
ATOM 2244 C C . SER A 1 284 ? -7.149 -1.677 -20.915 1.00 97.62 284 SER A C 1
ATOM 2246 O O . SER A 1 284 ? -8.005 -2.424 -20.451 1.00 97.62 284 SER A O 1
ATOM 2248 N N . GLU A 1 285 ? -5.846 -1.957 -20.856 1.00 97.38 285 GLU A N 1
ATOM 2249 C CA . GLU A 1 285 ? -5.334 -3.168 -20.207 1.00 97.38 285 GLU A CA 1
ATOM 2250 C C . GLU A 1 285 ? -5.601 -3.149 -18.705 1.00 97.38 285 GLU A C 1
ATOM 2252 O O . GLU A 1 285 ? -6.147 -4.121 -18.188 1.00 97.38 285 GLU A O 1
ATOM 2257 N N . VAL A 1 286 ? -5.343 -2.026 -18.022 1.00 97.75 286 VAL A N 1
ATOM 2258 C CA . VAL A 1 286 ? -5.692 -1.886 -16.598 1.00 97.75 286 VAL A CA 1
ATOM 2259 C C . VAL A 1 286 ? -7.186 -2.131 -16.373 1.00 97.75 286 VAL A C 1
ATOM 2261 O O . VAL A 1 286 ? -7.559 -2.850 -15.448 1.00 97.75 286 VAL A O 1
ATOM 2264 N N . MET A 1 287 ? -8.061 -1.597 -17.235 1.00 97.94 287 MET A N 1
ATOM 2265 C CA . MET A 1 287 ? -9.513 -1.773 -17.078 1.00 97.94 287 MET A CA 1
ATOM 2266 C C . MET A 1 287 ? -9.961 -3.211 -17.343 1.00 97.94 287 MET A C 1
ATOM 2268 O O . MET A 1 287 ? -10.879 -3.701 -16.681 1.00 97.94 287 MET A O 1
ATOM 2272 N N . ASN A 1 288 ? -9.300 -3.909 -18.267 1.00 97.81 288 ASN A N 1
ATOM 2273 C CA . ASN A 1 288 ? -9.545 -5.325 -18.526 1.00 97.81 288 ASN A CA 1
ATOM 2274 C C . ASN A 1 288 ? -9.076 -6.201 -17.358 1.00 97.81 288 ASN A C 1
ATOM 2276 O O . ASN A 1 288 ? -9.818 -7.092 -16.942 1.00 97.81 288 ASN A O 1
ATOM 2280 N N . ASN A 1 289 ? -7.905 -5.914 -16.782 1.00 98.06 289 ASN A N 1
ATOM 2281 C CA . ASN A 1 289 ? -7.396 -6.605 -15.596 1.00 98.06 289 ASN A CA 1
ATOM 2282 C C . ASN A 1 289 ? -8.333 -6.395 -14.398 1.00 98.06 289 ASN A C 1
ATOM 2284 O O . ASN A 1 289 ? -8.735 -7.362 -13.748 1.00 98.06 289 ASN A O 1
ATOM 2288 N N . ALA A 1 290 ? -8.765 -5.149 -14.165 1.00 97.94 290 ALA A N 1
ATOM 2289 C CA . ALA A 1 290 ? -9.746 -4.810 -13.136 1.00 97.94 290 ALA A CA 1
ATOM 2290 C C . ALA A 1 290 ? -11.055 -5.585 -13.315 1.00 97.94 290 ALA A C 1
ATOM 2292 O O . ALA A 1 290 ? -11.570 -6.172 -12.358 1.00 97.94 290 ALA A O 1
ATOM 2293 N N . ARG A 1 291 ? -11.552 -5.677 -14.553 1.00 98.19 291 ARG A N 1
ATOM 2294 C CA . ARG A 1 291 ? -12.777 -6.415 -14.871 1.00 98.19 291 ARG A CA 1
ATOM 2295 C C . ARG A 1 291 ? -12.615 -7.914 -14.647 1.00 98.19 291 ARG A C 1
ATOM 2297 O O . ARG A 1 291 ? -13.512 -8.542 -14.087 1.00 98.19 291 ARG A O 1
ATOM 2304 N N . TYR A 1 292 ? -11.482 -8.483 -15.051 1.00 98.19 292 TYR A N 1
ATOM 2305 C CA . TYR A 1 292 ? -11.163 -9.894 -14.843 1.00 98.19 292 TYR A CA 1
ATOM 2306 C C . TYR A 1 292 ? -11.158 -10.254 -13.352 1.00 98.19 292 TYR A C 1
ATOM 2308 O O . TYR A 1 292 ? -11.902 -11.141 -12.928 1.00 98.19 292 TYR A O 1
ATOM 2316 N N . VAL A 1 293 ? -10.397 -9.518 -12.538 1.00 98.12 293 VAL A N 1
ATOM 2317 C CA . VAL A 1 293 ? -10.291 -9.775 -11.094 1.00 98.12 293 VAL A CA 1
ATOM 2318 C C . VAL A 1 293 ? -11.616 -9.501 -10.375 1.00 98.12 293 VAL A C 1
ATOM 2320 O O . VAL A 1 293 ? -12.041 -10.301 -9.541 1.00 98.12 293 VAL A O 1
ATOM 2323 N N . THR A 1 294 ? -12.345 -8.449 -10.756 1.00 98.06 294 THR A N 1
ATOM 2324 C CA . THR A 1 294 ? -13.695 -8.177 -10.231 1.00 98.06 294 THR A CA 1
ATOM 2325 C C . THR A 1 294 ? -14.654 -9.337 -10.505 1.00 98.06 294 THR A C 1
ATOM 2327 O O . THR A 1 294 ? -15.419 -9.731 -9.621 1.00 98.06 294 THR A O 1
ATOM 2330 N N . ASN A 1 295 ? -14.599 -9.928 -11.701 1.00 98.25 295 ASN A N 1
ATOM 2331 C CA . ASN A 1 295 ? -15.419 -11.087 -12.049 1.00 98.25 295 ASN A CA 1
ATOM 2332 C C . ASN A 1 295 ? -15.031 -12.335 -11.245 1.00 98.25 295 ASN A C 1
ATOM 2334 O O . ASN A 1 295 ? -15.922 -13.081 -10.837 1.00 98.25 295 ASN A O 1
ATOM 2338 N N . LEU A 1 296 ? -13.742 -12.548 -10.959 1.00 98.31 296 LEU A N 1
ATOM 2339 C CA . LEU A 1 296 ? -13.307 -13.623 -10.062 1.00 98.31 296 LEU A CA 1
ATOM 2340 C C . LEU A 1 296 ? -13.838 -13.424 -8.639 1.00 98.31 296 LEU A C 1
ATOM 2342 O O . LEU A 1 296 ? -14.392 -14.355 -8.056 1.00 98.31 296 LEU A O 1
ATOM 2346 N N . PHE A 1 297 ? -13.757 -12.211 -8.090 1.00 98.25 297 PHE A N 1
ATOM 2347 C CA . PHE A 1 297 ? -14.353 -11.924 -6.785 1.00 98.25 297 PHE A CA 1
ATOM 2348 C C . PHE A 1 297 ? -15.866 -12.142 -6.788 1.00 98.25 297 PHE A C 1
ATOM 2350 O O . PHE A 1 297 ? -16.398 -12.742 -5.861 1.00 98.25 297 PHE A O 1
ATOM 2357 N N . ALA A 1 298 ? -16.573 -11.726 -7.840 1.00 97.56 298 ALA A N 1
ATOM 2358 C CA . ALA A 1 298 ? -18.006 -11.980 -7.969 1.00 97.56 298 ALA A CA 1
ATOM 2359 C C . ALA A 1 298 ? -18.345 -13.479 -8.082 1.00 97.56 298 ALA A C 1
ATOM 2361 O O . ALA A 1 298 ? -19.392 -13.893 -7.585 1.00 97.56 298 ALA A O 1
ATOM 2362 N N . LYS A 1 299 ? -17.476 -14.281 -8.714 1.00 98.00 299 LYS A N 1
ATOM 2363 C CA . LYS A 1 299 ? -17.604 -15.743 -8.835 1.00 98.00 299 LYS A CA 1
ATOM 2364 C C . LYS A 1 299 ? -17.453 -16.440 -7.481 1.00 98.00 299 LYS A C 1
ATOM 2366 O O . LYS A 1 299 ? -18.277 -17.288 -7.159 1.00 98.00 299 LYS A O 1
ATOM 2371 N N . TYR A 1 300 ? -16.431 -16.082 -6.704 1.00 98.12 300 TYR A N 1
ATOM 2372 C CA . TYR A 1 300 ? -16.084 -16.767 -5.450 1.00 98.12 300 TYR A CA 1
ATOM 2373 C C . TYR A 1 300 ? -16.755 -16.183 -4.205 1.00 98.12 300 TYR A C 1
ATOM 2375 O O . TYR A 1 300 ? -16.943 -16.877 -3.211 1.00 98.12 300 TYR A O 1
ATOM 2383 N N . PHE A 1 301 ? -17.203 -14.930 -4.271 1.00 96.94 301 PHE A N 1
ATOM 2384 C CA . PHE A 1 301 ? -17.928 -14.253 -3.198 1.00 96.94 301 PHE A CA 1
ATOM 2385 C C . PHE A 1 301 ? -19.310 -13.748 -3.662 1.00 96.94 301 PHE A C 1
ATOM 2387 O O . PHE A 1 301 ? -19.653 -12.582 -3.435 1.00 96.94 301 PHE A O 1
ATOM 2394 N N . PRO A 1 302 ? -20.153 -14.593 -4.297 1.00 95.31 302 PRO A N 1
ATOM 2395 C CA . PRO A 1 302 ? -21.385 -14.147 -4.955 1.00 95.31 302 PRO A CA 1
ATOM 2396 C C . PRO A 1 302 ? -22.419 -13.582 -3.973 1.00 95.31 302 PRO A C 1
ATOM 2398 O O . PRO A 1 302 ? -23.189 -12.685 -4.323 1.00 95.31 302 PRO A O 1
ATOM 2401 N N . ASN A 1 303 ? -22.402 -14.082 -2.733 1.00 91.38 303 ASN A N 1
ATOM 2402 C CA . ASN A 1 303 ? -23.318 -13.702 -1.658 1.00 91.38 303 ASN A CA 1
ATOM 2403 C C . ASN A 1 303 ? -22.703 -12.691 -0.673 1.00 91.38 303 ASN A C 1
ATOM 2405 O O . ASN A 1 303 ? -23.373 -12.257 0.268 1.00 91.38 303 ASN A O 1
ATOM 2409 N N . THR A 1 304 ? -21.445 -12.288 -0.880 1.00 92.25 304 THR A N 1
A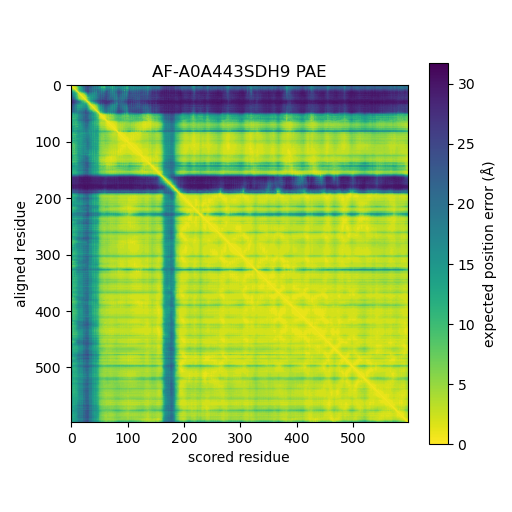TOM 2410 C CA . THR A 1 304 ? -20.768 -11.328 -0.007 1.00 92.25 304 THR A CA 1
ATOM 2411 C C . THR A 1 304 ? -21.268 -9.927 -0.301 1.00 92.25 304 THR A C 1
ATOM 2413 O O . THR A 1 304 ? -20.880 -9.260 -1.260 1.00 92.25 304 THR A O 1
ATOM 2416 N N . LYS A 1 305 ? -22.156 -9.461 0.569 1.00 89.38 305 LYS A N 1
ATOM 2417 C CA . LYS A 1 305 ? -22.757 -8.135 0.461 1.00 89.38 305 LYS A CA 1
ATOM 2418 C C . LYS A 1 305 ? -21.802 -7.001 0.835 1.00 89.38 305 LYS A C 1
ATOM 2420 O O . LYS A 1 305 ? -21.885 -5.908 0.264 1.00 89.38 305 LYS A O 1
ATOM 2425 N N . PHE A 1 306 ? -20.975 -7.231 1.849 1.00 96.19 306 PHE A N 1
ATOM 2426 C CA . PHE A 1 306 ? -19.999 -6.273 2.349 1.00 96.19 306 PHE A CA 1
ATOM 2427 C C . PHE A 1 306 ? -18.632 -6.673 1.803 1.00 96.19 306 PHE A C 1
ATOM 2429 O O . PHE A 1 306 ? -17.944 -7.518 2.363 1.00 96.19 306 PHE A O 1
ATOM 2436 N N . PHE A 1 307 ? -18.292 -6.094 0.660 1.00 97.88 307 PHE A N 1
ATOM 2437 C CA . PHE A 1 307 ? -16.991 -6.228 0.027 1.00 97.88 307 PHE A CA 1
ATOM 2438 C C . PHE A 1 307 ? -16.422 -4.817 -0.122 1.00 97.88 307 PHE A C 1
ATOM 2440 O O . PHE A 1 307 ? -17.143 -3.903 -0.532 1.00 97.88 307 PHE A O 1
ATOM 2447 N N . PHE A 1 308 ? -15.167 -4.621 0.257 1.00 98.56 308 PHE A N 1
ATOM 2448 C CA . PHE A 1 308 ? -14.529 -3.310 0.318 1.00 98.56 308 PHE A CA 1
ATOM 2449 C C . PHE A 1 308 ? -13.303 -3.292 -0.593 1.00 98.56 308 PHE A C 1
ATOM 2451 O O . PHE A 1 308 ? -12.215 -3.625 -0.122 1.00 98.56 308 PHE A O 1
ATOM 2458 N N . PRO A 1 309 ? -13.473 -2.960 -1.887 1.00 98.25 309 PRO A N 1
ATOM 2459 C CA . PRO A 1 309 ? -12.345 -2.783 -2.785 1.00 98.25 309 PRO A CA 1
ATOM 2460 C C . PRO A 1 309 ? -11.686 -1.423 -2.530 1.00 98.25 309 PRO A C 1
ATOM 2462 O O . PRO A 1 309 ? -12.371 -0.422 -2.301 1.00 98.25 309 PRO A O 1
ATOM 2465 N N . VAL A 1 310 ? -10.362 -1.393 -2.592 1.00 98.69 310 VAL A N 1
ATOM 2466 C CA . VAL A 1 310 ? -9.536 -0.189 -2.489 1.00 98.69 310 VAL A CA 1
ATOM 2467 C C . VAL A 1 310 ? -8.808 0.025 -3.811 1.00 98.69 310 VAL A C 1
ATOM 2469 O O . VAL A 1 310 ? -8.449 -0.935 -4.487 1.00 98.69 310 VAL A O 1
ATOM 2472 N N . VAL A 1 311 ? -8.595 1.286 -4.181 1.00 98.69 311 VAL A N 1
ATOM 2473 C CA . VAL A 1 311 ? -7.735 1.644 -5.314 1.00 98.69 311 VAL A CA 1
ATOM 2474 C C . VAL A 1 311 ? -6.275 1.604 -4.852 1.00 98.69 311 VAL A C 1
ATOM 2476 O O . VAL A 1 311 ? -5.892 2.392 -3.984 1.00 98.69 311 VAL A O 1
ATOM 2479 N N . GLY A 1 312 ? -5.482 0.695 -5.414 1.00 98.50 312 GLY A N 1
ATOM 2480 C CA . GLY A 1 312 ? -4.037 0.616 -5.223 1.00 98.50 312 GLY A CA 1
ATOM 2481 C C . GLY A 1 312 ? -3.276 1.567 -6.142 1.00 98.50 312 GLY A C 1
ATOM 2482 O O . GLY A 1 312 ? -3.875 2.398 -6.837 1.00 98.50 312 GLY A O 1
ATOM 2483 N N . ASN A 1 313 ? -1.948 1.530 -6.099 1.00 97.50 313 ASN A N 1
ATOM 2484 C CA . ASN A 1 313 ? -1.123 2.455 -6.873 1.00 97.50 313 ASN A CA 1
ATOM 2485 C C . ASN A 1 313 ? -0.901 1.997 -8.322 1.00 97.50 313 ASN A C 1
ATOM 2487 O O . ASN A 1 313 ? -0.647 2.854 -9.177 1.00 97.50 313 ASN A O 1
ATOM 2491 N N . HIS A 1 314 ? -1.068 0.701 -8.615 1.00 96.75 314 HIS A N 1
ATOM 2492 C CA . HIS A 1 314 ? -0.982 0.106 -9.959 1.00 96.75 314 HIS A CA 1
ATOM 2493 C C . HIS A 1 314 ? -2.244 0.279 -10.820 1.00 96.75 314 HIS A C 1
ATOM 2495 O O . HIS A 1 314 ? -2.247 -0.087 -11.996 1.00 96.75 314 HIS A O 1
ATOM 2501 N N . GLU A 1 315 ? -3.303 0.891 -10.287 1.00 97.44 315 GLU A N 1
ATOM 2502 C CA . GLU A 1 315 ? -4.537 1.155 -11.037 1.00 97.44 315 GLU A CA 1
ATOM 2503 C C . GLU A 1 315 ? -4.468 2.399 -11.943 1.00 97.44 315 GLU A C 1
ATOM 2505 O O . GLU A 1 315 ? -5.316 2.567 -12.822 1.00 97.44 315 GLU A O 1
ATOM 2510 N N . SER A 1 316 ? -3.494 3.297 -11.763 1.00 96.31 316 SER A N 1
ATOM 2511 C CA . SER A 1 316 ? -3.319 4.451 -12.652 1.00 96.31 316 SER A CA 1
ATOM 2512 C C . SER A 1 316 ? -2.350 4.164 -13.797 1.00 96.31 316 SER A C 1
ATOM 2514 O O . SER A 1 316 ? -1.457 3.324 -13.713 1.00 96.31 316 SER A O 1
ATOM 2516 N N . VAL A 1 317 ? -2.527 4.900 -14.898 1.00 95.06 317 VAL A N 1
ATOM 2517 C CA . VAL A 1 317 ? -1.581 4.918 -16.017 1.00 95.06 317 VAL A CA 1
ATOM 2518 C C . VAL A 1 317 ? -1.153 6.364 -16.253 1.00 95.06 317 VAL A C 1
ATOM 2520 O O . VAL A 1 317 ? -1.988 7.180 -16.676 1.00 95.06 317 VAL A O 1
ATOM 2523 N N . PRO A 1 318 ? 0.126 6.696 -16.012 1.00 95.31 318 PRO A N 1
ATOM 2524 C CA . PRO A 1 318 ? 1.194 5.837 -15.472 1.00 95.31 318 PRO A CA 1
ATOM 2525 C C . PRO A 1 318 ? 0.999 5.478 -13.988 1.00 95.31 318 PRO A C 1
ATOM 2527 O O . PRO A 1 318 ? 0.302 6.203 -13.281 1.00 95.31 318 PRO A O 1
ATOM 2530 N N . VAL A 1 319 ? 1.666 4.417 -13.511 1.00 92.19 319 VAL A N 1
ATOM 2531 C CA . VAL A 1 319 ? 1.592 3.958 -12.106 1.00 92.19 319 VAL A CA 1
ATOM 2532 C C . VAL A 1 319 ? 1.916 5.089 -11.116 1.00 92.19 319 VAL A C 1
ATOM 2534 O O . VAL A 1 319 ? 2.779 5.933 -11.379 1.00 92.19 319 VAL A O 1
ATOM 2537 N N . ASN A 1 320 ? 1.242 5.107 -9.962 1.00 92.12 320 ASN A N 1
ATOM 2538 C CA . ASN A 1 320 ? 1.312 6.139 -8.909 1.00 92.12 320 ASN A CA 1
ATOM 2539 C C . ASN A 1 320 ? 0.770 7.530 -9.279 1.00 92.12 320 ASN A C 1
ATOM 2541 O O . ASN A 1 320 ? 0.609 8.366 -8.390 1.00 92.12 320 ASN A O 1
ATOM 2545 N N . MET A 1 321 ? 0.467 7.819 -10.547 1.00 94.19 321 MET A N 1
ATOM 2546 C CA . MET A 1 321 ? 0.059 9.165 -10.957 1.00 94.19 321 MET A CA 1
ATOM 2547 C C . MET A 1 321 ? -1.441 9.366 -10.728 1.00 94.19 321 MET A C 1
ATOM 2549 O O . MET A 1 321 ? -2.262 8.997 -11.565 1.00 94.19 321 MET A O 1
ATOM 2553 N N . PHE A 1 322 ? -1.795 9.964 -9.588 1.00 96.44 322 PHE A N 1
ATOM 2554 C CA . PHE A 1 322 ? -3.178 10.263 -9.201 1.00 96.44 322 PHE A CA 1
ATOM 2555 C C . PHE A 1 322 ? -3.377 11.779 -9.044 1.00 96.44 322 PHE A C 1
ATOM 2557 O O . PHE A 1 322 ? -3.260 12.303 -7.929 1.00 96.44 322 PHE A O 1
ATOM 2564 N N . PRO A 1 323 ? -3.660 12.499 -10.146 1.00 95.75 323 PRO A N 1
ATOM 2565 C CA . PRO A 1 323 ? -3.925 13.931 -10.110 1.00 95.75 323 PRO A CA 1
ATOM 2566 C C . PRO A 1 323 ? -5.113 14.282 -9.199 1.00 95.75 323 PRO A C 1
ATOM 2568 O O . PRO A 1 323 ? -6.167 13.646 -9.299 1.00 95.75 323 PRO A O 1
ATOM 2571 N N . PRO A 1 324 ? -4.984 15.313 -8.341 1.00 89.75 324 PRO A N 1
ATOM 2572 C CA . PRO A 1 324 ? -6.054 15.732 -7.451 1.00 89.75 324 PRO A CA 1
ATOM 2573 C C . PRO A 1 324 ? -7.261 16.266 -8.243 1.00 89.75 324 PRO A C 1
ATOM 2575 O O . PRO A 1 324 ? -7.080 17.122 -9.120 1.00 89.75 324 PRO A O 1
ATOM 2578 N N . PRO A 1 325 ? -8.492 15.831 -7.926 1.00 90.69 325 PRO A N 1
ATOM 2579 C CA . PRO A 1 325 ? -9.700 16.168 -8.687 1.00 90.69 325 PRO A CA 1
ATOM 2580 C C . PRO A 1 325 ? -10.097 17.648 -8.597 1.00 90.69 325 PRO A C 1
ATOM 2582 O O . PRO A 1 325 ? -10.717 18.179 -9.513 1.00 90.69 325 PRO A O 1
ATOM 2585 N N . GLU A 1 326 ? -9.735 18.348 -7.519 1.00 86.44 326 GLU A N 1
ATOM 2586 C CA . GLU A 1 326 ? -9.977 19.789 -7.370 1.00 86.44 326 GLU A CA 1
ATOM 2587 C C . GLU A 1 326 ? -9.077 20.668 -8.247 1.00 86.44 326 GLU A C 1
ATOM 2589 O O . GLU A 1 326 ? -9.327 21.870 -8.365 1.00 86.44 326 GLU A O 1
ATOM 2594 N N . SER A 1 327 ? -8.023 20.104 -8.840 1.00 80.69 327 SER A N 1
ATOM 2595 C CA . SER A 1 327 ? -7.124 20.853 -9.710 1.00 80.69 327 SER A CA 1
ATOM 2596 C C . SER A 1 327 ? -7.627 20.826 -11.153 1.00 80.69 327 SER A C 1
ATOM 2598 O O . SER A 1 327 ? -7.921 19.769 -11.706 1.00 80.69 327 SER A O 1
ATOM 2600 N N . SER A 1 328 ? -7.701 21.996 -11.791 1.00 82.44 328 SER A N 1
ATOM 2601 C CA . SER A 1 328 ? -7.971 22.097 -13.229 1.00 82.44 328 SER A CA 1
ATOM 2602 C C . SER A 1 328 ? -6.733 21.632 -14.003 1.00 82.44 328 SER A C 1
ATOM 2604 O O . SER A 1 328 ? -5.899 22.447 -14.391 1.00 82.44 328 SER A O 1
ATOM 2606 N N . ASN A 1 329 ? -6.583 20.319 -14.175 1.00 88.81 329 ASN A N 1
ATOM 2607 C CA . ASN A 1 329 ? -5.515 19.691 -14.952 1.00 88.81 329 ASN A CA 1
ATOM 2608 C C . ASN A 1 329 ? -6.111 18.800 -16.066 1.00 88.81 329 ASN A C 1
ATOM 2610 O O . ASN A 1 329 ? -7.227 18.299 -15.917 1.00 88.81 329 ASN A O 1
ATOM 2614 N N . PRO A 1 330 ? -5.396 18.582 -17.185 1.00 92.94 330 PRO A N 1
ATOM 2615 C CA . PRO A 1 330 ? -5.923 17.814 -18.316 1.00 92.94 330 PRO A CA 1
ATOM 2616 C C . PRO A 1 330 ? -5.861 16.287 -18.119 1.00 92.94 330 PRO A C 1
ATOM 2618 O O . PRO A 1 330 ? -6.278 15.539 -19.000 1.00 92.94 330 PRO A O 1
ATOM 2621 N N . PHE A 1 331 ? -5.365 15.801 -16.978 1.00 95.00 331 PHE A N 1
ATOM 2622 C CA . PHE A 1 331 ? -5.090 14.388 -16.713 1.00 95.00 331 PHE A CA 1
ATOM 2623 C C . PHE A 1 331 ? -6.068 13.770 -15.708 1.00 95.00 331 PHE A C 1
ATOM 2625 O O . PHE A 1 331 ? -5.674 12.958 -14.884 1.00 95.00 331 PHE A O 1
ATOM 2632 N N . SER A 1 332 ? -7.353 14.123 -15.781 1.00 93.62 332 SER A N 1
ATOM 2633 C CA . SER A 1 332 ? -8.400 13.601 -14.887 1.00 93.62 332 SER A CA 1
ATOM 2634 C C . SER A 1 332 ? -8.377 12.070 -14.714 1.00 93.62 332 SER A C 1
ATOM 2636 O O . SER A 1 332 ? -8.166 11.323 -15.671 1.00 93.62 332 SER A O 1
ATOM 2638 N N . MET A 1 333 ? -8.695 11.613 -13.496 1.00 96.38 333 MET A N 1
ATOM 2639 C CA . MET A 1 333 ? -8.857 10.197 -13.143 1.00 96.38 333 MET A CA 1
ATOM 2640 C C . MET A 1 333 ? -10.264 9.638 -13.405 1.00 96.38 333 MET A C 1
ATOM 2642 O O . MET A 1 333 ? -10.524 8.483 -13.072 1.00 96.38 333 MET A O 1
ATOM 2646 N N . ASN A 1 334 ? -11.163 10.397 -14.044 1.00 95.44 334 ASN A N 1
ATOM 2647 C CA . ASN A 1 334 ? -12.533 9.944 -14.323 1.00 95.44 334 ASN A CA 1
ATOM 2648 C C . ASN A 1 334 ? -12.561 8.634 -15.123 1.00 95.44 334 ASN A C 1
ATOM 2650 O O . ASN A 1 334 ? -13.351 7.751 -14.816 1.00 95.44 334 ASN A O 1
ATOM 2654 N N . TRP A 1 335 ? -11.648 8.467 -16.091 1.00 97.12 335 TRP A N 1
ATOM 2655 C CA . TRP A 1 335 ? -11.541 7.234 -16.886 1.00 97.12 335 TRP A CA 1
ATOM 2656 C C . TRP A 1 335 ? -11.346 5.976 -16.023 1.00 97.12 335 TRP A C 1
ATOM 2658 O O . TRP A 1 335 ? -11.765 4.898 -16.433 1.00 97.12 335 TRP A O 1
ATOM 2668 N N . LEU A 1 336 ? -10.714 6.122 -14.852 1.00 98.19 336 LEU A N 1
ATOM 2669 C CA . LEU A 1 336 ? -10.483 5.053 -13.888 1.00 98.19 336 LEU A CA 1
ATOM 2670 C C . LEU A 1 336 ? -11.650 4.959 -12.903 1.00 98.19 336 LEU A C 1
ATOM 2672 O O . LEU A 1 336 ? -12.280 3.912 -12.792 1.00 98.19 336 LEU A O 1
ATOM 2676 N N . PHE A 1 337 ? -11.949 6.038 -12.172 1.00 98.31 337 PHE A N 1
ATOM 2677 C CA . PHE A 1 337 ? -12.905 5.980 -11.062 1.00 98.31 337 PHE A CA 1
ATOM 2678 C C . PHE A 1 337 ? -14.344 5.729 -11.522 1.00 98.31 337 PHE A C 1
ATOM 2680 O O . PHE A 1 337 ? -15.076 5.015 -10.835 1.00 98.31 337 PHE A O 1
ATOM 2687 N N . ASP A 1 338 ? -14.754 6.245 -12.686 1.00 97.88 338 ASP A N 1
ATOM 2688 C CA . ASP A 1 338 ? -16.080 5.939 -13.232 1.00 97.88 338 ASP A CA 1
ATOM 2689 C C . ASP A 1 338 ? -16.197 4.463 -13.615 1.00 97.88 338 ASP A C 1
ATOM 2691 O O . ASP A 1 338 ? -17.206 3.825 -13.308 1.00 97.88 338 ASP A O 1
ATOM 2695 N N . GLU A 1 339 ? -15.163 3.902 -14.242 1.00 97.81 339 GLU A N 1
ATOM 2696 C CA . GLU A 1 339 ? -15.173 2.509 -14.683 1.00 97.81 339 GLU A CA 1
ATOM 2697 C C . GLU A 1 339 ? -15.062 1.535 -13.504 1.00 97.81 339 GLU A C 1
ATOM 2699 O O . GLU A 1 339 ? -15.834 0.578 -13.430 1.00 97.81 339 GLU A O 1
ATOM 2704 N N . LEU A 1 340 ? -14.197 1.808 -12.523 1.00 98.44 340 LEU A N 1
ATOM 2705 C CA . LEU A 1 340 ? -14.144 1.026 -11.286 1.00 98.44 340 LEU A CA 1
ATOM 2706 C C . LEU A 1 340 ? -15.480 1.075 -10.539 1.00 98.44 340 LEU A C 1
ATOM 2708 O O . LEU A 1 340 ? -15.944 0.044 -10.058 1.00 98.44 340 LEU A O 1
ATOM 2712 N N . TYR A 1 341 ? -16.156 2.230 -10.490 1.00 98.38 341 TYR A N 1
ATOM 2713 C CA . TYR A 1 341 ? -17.494 2.304 -9.903 1.00 98.38 341 TYR A CA 1
ATOM 2714 C C . TYR A 1 341 ? -18.487 1.417 -10.658 1.00 98.38 341 TYR A C 1
ATOM 2716 O O . TYR A 1 341 ? -19.223 0.662 -10.030 1.00 98.38 341 TYR A O 1
ATOM 2724 N N . ASN A 1 342 ? -18.491 1.454 -11.994 1.00 97.81 342 ASN A N 1
ATOM 2725 C CA . ASN A 1 342 ? -19.378 0.613 -12.804 1.00 97.81 342 ASN A CA 1
ATOM 2726 C C . ASN A 1 342 ? -19.155 -0.883 -12.532 1.00 97.81 342 ASN A C 1
ATOM 2728 O O . ASN A 1 342 ? -20.117 -1.653 -12.468 1.00 97.81 342 ASN A O 1
ATOM 2732 N N . GLN A 1 343 ? -17.900 -1.293 -12.335 1.00 97.19 343 GLN A N 1
ATOM 2733 C CA . GLN A 1 343 ? -17.533 -2.670 -12.005 1.00 97.19 343 GLN A CA 1
ATOM 2734 C C . GLN A 1 343 ? -17.881 -3.038 -10.550 1.00 97.19 343 GLN A C 1
ATOM 2736 O O . GLN A 1 343 ? -18.315 -4.158 -10.277 1.00 97.19 343 GLN A O 1
ATOM 2741 N N . TRP A 1 344 ? -17.750 -2.097 -9.610 1.00 97.56 344 TRP A N 1
ATOM 2742 C CA . TRP A 1 344 ? -17.900 -2.327 -8.167 1.00 97.56 344 TRP A CA 1
ATOM 2743 C C . TRP A 1 344 ? -19.230 -1.853 -7.573 1.00 97.56 344 TRP A C 1
ATOM 2745 O O . TRP A 1 344 ? -19.440 -1.991 -6.368 1.00 97.56 344 TRP A O 1
ATOM 2755 N N . GLN A 1 345 ? -20.168 -1.353 -8.381 1.00 95.00 345 GLN A N 1
ATOM 2756 C CA . GLN A 1 345 ? -21.462 -0.806 -7.932 1.00 95.00 345 GLN A CA 1
ATOM 2757 C C . GLN A 1 345 ? -22.296 -1.787 -7.092 1.00 95.00 345 GLN A C 1
ATOM 2759 O O . GLN A 1 345 ? -23.122 -1.384 -6.278 1.00 95.00 345 GLN A O 1
ATOM 2764 N N . ARG A 1 346 ? -22.064 -3.098 -7.237 1.00 94.00 346 ARG A N 1
ATOM 2765 C CA . ARG A 1 346 ? -22.707 -4.122 -6.398 1.00 94.00 346 ARG A CA 1
ATOM 2766 C C . ARG A 1 346 ? -22.239 -4.095 -4.934 1.00 94.00 346 ARG A C 1
ATOM 2768 O O . ARG A 1 346 ? -22.937 -4.595 -4.053 1.00 94.00 346 ARG A O 1
ATOM 2775 N N . TRP A 1 347 ? -21.059 -3.536 -4.679 1.00 96.31 347 TRP A N 1
ATOM 2776 C CA . TRP A 1 347 ? -20.408 -3.460 -3.371 1.00 96.31 347 TRP A CA 1
ATOM 2777 C C . TRP A 1 347 ? -20.326 -2.025 -2.836 1.00 96.31 347 TRP A C 1
ATOM 2779 O O . TRP A 1 347 ? -20.424 -1.817 -1.621 1.00 96.31 347 TRP A O 1
ATOM 2789 N N . ILE A 1 348 ? -20.203 -1.036 -3.722 1.00 96.06 348 ILE A N 1
ATOM 2790 C CA . ILE A 1 348 ? -20.187 0.387 -3.376 1.00 96.06 348 ILE A CA 1
ATOM 2791 C C . ILE A 1 348 ? -21.618 0.931 -3.454 1.00 96.06 348 ILE A C 1
ATOM 2793 O O . ILE A 1 348 ? -22.195 0.969 -4.540 1.00 96.06 348 ILE A O 1
ATOM 2797 N N . PRO A 1 349 ? -22.219 1.358 -2.329 1.00 92.25 349 PRO A N 1
ATOM 2798 C CA . PRO A 1 349 ? -23.596 1.831 -2.328 1.00 92.25 349 PRO A CA 1
ATOM 2799 C C . PRO A 1 349 ? -23.730 3.119 -3.146 1.00 92.25 349 PRO A C 1
ATOM 2801 O O . PRO A 1 349 ? -22.819 3.945 -3.174 1.00 92.25 349 PRO A O 1
ATOM 2804 N N . GLU A 1 350 ? -24.898 3.324 -3.752 1.00 94.25 350 GLU A N 1
ATOM 2805 C CA . GLU A 1 350 ? -25.211 4.512 -4.560 1.00 94.25 350 GLU A CA 1
ATOM 2806 C C . GLU A 1 350 ? -24.979 5.827 -3.799 1.00 94.25 350 GLU A C 1
ATOM 2808 O O . GLU A 1 350 ? -24.433 6.778 -4.351 1.00 94.25 350 GLU A O 1
ATOM 2813 N N . SER A 1 351 ? -25.266 5.852 -2.492 1.00 93.94 351 SER A N 1
ATOM 2814 C CA . SER A 1 351 ? -24.986 6.999 -1.613 1.00 93.94 351 SER A CA 1
ATOM 2815 C C . SER A 1 351 ? -23.512 7.415 -1.573 1.00 93.94 351 SER A C 1
ATOM 2817 O O . SER A 1 351 ? -23.205 8.538 -1.190 1.00 93.94 351 SER A O 1
ATOM 2819 N N . SER A 1 352 ? -22.604 6.507 -1.931 1.00 96.62 352 SER A N 1
ATOM 2820 C CA . SER A 1 352 ? -21.160 6.729 -1.948 1.00 96.62 352 SER A CA 1
ATOM 2821 C C . SER A 1 352 ? -20.595 6.881 -3.364 1.00 96.62 352 SER A C 1
ATOM 2823 O O . SER A 1 352 ? -19.389 7.069 -3.519 1.00 96.62 352 SER A O 1
ATOM 2825 N N . ALA A 1 353 ? -21.445 6.830 -4.397 1.00 96.81 353 ALA A N 1
ATOM 2826 C CA . ALA A 1 353 ? -21.038 6.925 -5.796 1.00 96.81 353 ALA A CA 1
ATOM 2827 C C . ALA A 1 353 ? -20.304 8.232 -6.096 1.00 96.81 353 ALA A C 1
ATOM 2829 O O . ALA A 1 353 ? -19.246 8.218 -6.717 1.00 96.81 353 ALA A O 1
ATOM 2830 N N . GLN A 1 354 ? -20.844 9.361 -5.625 1.00 96.44 354 GLN A N 1
ATOM 2831 C CA . GLN A 1 354 ? -20.259 10.677 -5.874 1.00 96.44 354 GLN A CA 1
ATOM 2832 C C . GLN A 1 354 ? -18.863 10.799 -5.256 1.00 96.44 354 GLN A C 1
ATOM 2834 O O . GLN A 1 354 ? -17.935 11.244 -5.923 1.00 96.44 354 GLN A O 1
ATOM 2839 N N . THR A 1 355 ? -18.703 10.373 -4.004 1.00 97.38 355 THR A N 1
ATOM 2840 C CA . THR A 1 355 ? -17.421 10.429 -3.292 1.00 97.38 355 THR A CA 1
ATOM 2841 C C . THR A 1 355 ? -16.384 9.509 -3.937 1.00 97.38 355 THR A C 1
ATOM 2843 O O . THR A 1 355 ? -15.247 9.923 -4.168 1.00 97.38 355 THR A O 1
ATOM 2846 N N . PHE A 1 356 ? -16.799 8.297 -4.322 1.00 98.38 356 PHE A N 1
ATOM 2847 C CA . PHE A 1 356 ? -15.920 7.351 -4.998 1.00 98.38 356 PHE A CA 1
ATOM 2848 C C . PHE A 1 356 ? -15.492 7.855 -6.381 1.00 98.38 356 PHE A C 1
ATOM 2850 O O . PHE A 1 356 ? -14.313 7.817 -6.705 1.00 98.38 356 PHE A O 1
ATOM 2857 N N . LYS A 1 357 ? -16.413 8.391 -7.187 1.00 97.56 357 LYS A N 1
ATOM 2858 C CA . LYS A 1 357 ? -16.077 8.960 -8.502 1.00 97.56 357 LYS A CA 1
ATOM 2859 C C . LYS A 1 357 ? -15.227 10.225 -8.402 1.00 97.56 357 LYS A C 1
ATOM 2861 O O . LYS A 1 357 ? -14.430 10.490 -9.293 1.00 97.56 357 LYS A O 1
ATOM 2866 N N . TYR A 1 358 ? -15.373 10.989 -7.318 1.00 97.06 358 TYR A N 1
ATOM 2867 C CA . TYR A 1 358 ? -14.564 12.179 -7.071 1.00 97.06 358 TYR A CA 1
ATOM 2868 C C . TYR A 1 358 ? -13.102 11.831 -6.763 1.00 97.06 358 TYR A C 1
ATOM 2870 O O . TYR A 1 358 ? -12.210 12.439 -7.344 1.00 97.06 358 TYR A O 1
ATOM 2878 N N . GLY A 1 359 ? -12.840 10.868 -5.872 1.00 96.75 359 GLY A N 1
ATOM 2879 C CA . GLY A 1 359 ? -11.475 10.624 -5.382 1.00 96.75 359 GLY A CA 1
ATOM 2880 C C . GLY A 1 359 ? -11.087 9.172 -5.108 1.00 96.75 359 GLY A C 1
ATOM 2881 O O . GLY A 1 359 ? -10.018 8.938 -4.555 1.00 96.75 359 GLY A O 1
ATOM 2882 N N . GLY A 1 360 ? -11.912 8.191 -5.463 1.00 97.94 360 GLY A N 1
ATOM 2883 C CA . GLY A 1 360 ? -11.635 6.764 -5.251 1.00 97.94 360 GLY A CA 1
ATOM 2884 C C . GLY A 1 360 ? -11.773 6.295 -3.797 1.00 97.94 360 GLY A C 1
ATOM 2885 O O . GLY A 1 360 ? -11.289 5.220 -3.459 1.00 97.94 360 GLY A O 1
ATOM 2886 N N . TYR A 1 361 ? -12.412 7.085 -2.929 1.00 98.56 361 TYR A N 1
ATOM 2887 C CA . TYR A 1 361 ? -12.614 6.780 -1.509 1.00 98.56 361 TYR A CA 1
ATOM 2888 C C . TYR A 1 361 ? -14.104 6.811 -1.140 1.00 98.56 361 TYR A C 1
ATOM 2890 O O . TYR A 1 361 ? -14.905 7.502 -1.774 1.00 98.56 361 TYR A O 1
ATOM 2898 N N . PHE A 1 362 ? -14.510 6.035 -0.131 1.00 98.62 362 PHE A N 1
ATOM 2899 C CA . PHE A 1 362 ? -15.912 5.952 0.291 1.00 98.62 362 PHE A CA 1
ATOM 2900 C C . PHE A 1 362 ? -16.089 5.413 1.712 1.00 98.62 362 PHE A C 1
ATOM 2902 O O . PHE A 1 362 ? -15.193 4.797 2.276 1.00 98.62 362 PHE A O 1
ATOM 2909 N N . SER A 1 363 ? -17.277 5.590 2.294 1.00 97.88 363 SER A N 1
ATOM 2910 C CA . SER A 1 363 ? -17.656 4.945 3.554 1.00 97.88 363 SER A CA 1
ATOM 2911 C C . SER A 1 363 ? -18.932 4.115 3.401 1.00 97.88 363 SER A C 1
ATOM 2913 O O . SER A 1 363 ? -19.723 4.303 2.467 1.00 97.88 363 SER A O 1
ATOM 2915 N N . ARG A 1 364 ? -19.124 3.145 4.302 1.00 95.50 364 ARG A N 1
ATOM 2916 C CA . ARG A 1 364 ? -20.344 2.329 4.383 1.00 95.50 364 ARG A CA 1
ATOM 2917 C C . ARG A 1 364 ? -20.532 1.764 5.790 1.00 95.50 364 ARG A C 1
ATOM 2919 O O . ARG A 1 364 ? -19.600 1.259 6.411 1.00 95.50 364 ARG A O 1
ATOM 2926 N N . ASN A 1 365 ? -21.772 1.774 6.271 1.00 94.81 365 ASN A N 1
ATOM 2927 C CA . ASN A 1 365 ? -22.141 1.078 7.504 1.00 94.81 365 ASN A CA 1
ATOM 2928 C C . ASN A 1 365 ? -22.278 -0.433 7.252 1.00 94.81 365 ASN A C 1
ATOM 2930 O O . ASN A 1 365 ? -22.996 -0.844 6.338 1.00 94.81 365 ASN A O 1
ATOM 2934 N N . VAL A 1 366 ? -21.628 -1.250 8.085 1.00 93.44 366 VAL A N 1
ATOM 2935 C CA . VAL A 1 366 ? -21.739 -2.723 8.069 1.00 93.44 366 VAL A CA 1
ATOM 2936 C C . VAL A 1 366 ? -22.828 -3.180 9.039 1.00 93.44 366 VAL A C 1
ATOM 2938 O O . VAL A 1 366 ? -23.723 -3.955 8.695 1.00 93.44 366 VAL A O 1
ATOM 2941 N N . THR A 1 367 ? -22.792 -2.630 10.253 1.00 91.31 367 THR A N 1
ATOM 2942 C CA . THR A 1 367 ? -23.828 -2.785 11.281 1.00 91.31 367 THR A CA 1
ATOM 2943 C C . THR A 1 367 ? -24.311 -1.400 11.714 1.00 91.31 367 THR A C 1
ATOM 2945 O O . THR A 1 367 ? -23.824 -0.374 11.239 1.00 91.31 367 THR A O 1
ATOM 2948 N N . ARG A 1 368 ? -25.243 -1.332 12.672 1.00 89.00 368 ARG A N 1
ATOM 2949 C CA . ARG A 1 368 ? -25.583 -0.052 13.319 1.00 89.00 368 ARG A CA 1
ATOM 2950 C C . ARG A 1 368 ? -24.400 0.555 14.086 1.00 89.00 368 ARG A C 1
ATOM 2952 O O . ARG A 1 368 ? -24.378 1.761 14.280 1.00 89.00 368 ARG A O 1
ATOM 2959 N N . GLN A 1 369 ? -23.437 -0.269 14.499 1.00 91.31 369 GLN A N 1
ATOM 2960 C CA . GLN A 1 369 ? -22.345 0.082 15.412 1.00 91.31 369 GLN A CA 1
ATOM 2961 C C . GLN A 1 369 ? -20.961 0.030 14.749 1.00 91.31 369 GLN A C 1
ATOM 2963 O O . GLN A 1 369 ? -19.980 0.338 15.413 1.00 91.31 369 GLN A O 1
ATOM 2968 N N . LEU A 1 370 ? -20.865 -0.358 13.473 1.00 95.56 370 LEU A N 1
ATOM 2969 C CA . LEU A 1 370 ? -19.608 -0.453 12.730 1.00 95.56 370 LEU A CA 1
ATOM 2970 C C . LEU A 1 370 ? -19.738 0.233 11.371 1.00 95.56 370 LEU A C 1
ATOM 2972 O O . LEU A 1 370 ? -20.572 -0.164 10.547 1.00 95.56 370 LEU A O 1
ATOM 2976 N N . ARG A 1 371 ? -18.863 1.210 11.134 1.00 97.31 371 ARG A N 1
ATOM 2977 C CA . ARG A 1 371 ? -18.636 1.845 9.836 1.00 97.31 371 ARG A CA 1
ATOM 2978 C C . ARG A 1 371 ? -17.260 1.451 9.304 1.00 97.31 371 ARG A C 1
ATOM 2980 O O . ARG A 1 371 ? -16.282 1.440 10.044 1.00 97.31 371 ARG A O 1
ATOM 2987 N N . VAL A 1 372 ? -17.195 1.145 8.016 1.00 98.62 372 VAL A N 1
ATOM 2988 C CA . VAL A 1 372 ? -15.938 0.967 7.286 1.00 98.62 372 VAL A CA 1
ATOM 2989 C C . VAL A 1 372 ? -15.713 2.207 6.429 1.00 98.62 372 VAL A C 1
ATOM 2991 O O . VAL A 1 372 ? -16.638 2.671 5.755 1.00 98.62 372 VAL A O 1
ATOM 2994 N N . ILE A 1 373 ? -14.501 2.750 6.485 1.00 98.88 373 ILE A N 1
ATOM 2995 C CA . ILE A 1 373 ? -14.048 3.896 5.698 1.00 98.88 373 ILE A CA 1
ATOM 2996 C C . ILE A 1 373 ? -12.888 3.425 4.823 1.00 98.88 373 ILE A C 1
ATOM 2998 O O . ILE A 1 373 ? -11.854 3.003 5.333 1.00 98.88 373 ILE A O 1
ATOM 3002 N N . VAL A 1 374 ? -13.076 3.494 3.511 1.00 98.88 374 VAL A N 1
ATOM 3003 C CA . VAL A 1 374 ? -12.074 3.174 2.496 1.00 98.88 374 VAL A CA 1
ATOM 3004 C C . VAL A 1 374 ? -11.417 4.466 2.027 1.00 98.88 374 VAL A C 1
ATOM 3006 O O . VAL A 1 374 ? -12.111 5.379 1.579 1.00 98.88 374 VAL A O 1
ATOM 3009 N N . LEU A 1 375 ? -10.093 4.532 2.128 1.00 98.88 375 LEU A N 1
ATOM 3010 C CA . LEU A 1 375 ? -9.257 5.645 1.689 1.00 98.88 375 LEU A CA 1
ATOM 3011 C C . LEU A 1 375 ? -8.590 5.332 0.349 1.00 98.88 375 LEU A C 1
ATOM 3013 O O . LEU A 1 375 ? -8.150 4.211 0.112 1.00 98.88 375 LEU A O 1
ATOM 3017 N N . ASN A 1 376 ? -8.405 6.362 -0.468 1.00 98.75 376 ASN A N 1
ATOM 3018 C CA . ASN A 1 376 ? -7.448 6.369 -1.560 1.00 98.75 376 ASN A CA 1
ATOM 3019 C C . ASN A 1 376 ? -6.112 6.925 -1.046 1.00 98.75 376 ASN A C 1
ATOM 3021 O O . ASN A 1 376 ? -5.852 8.132 -1.027 1.00 98.75 376 ASN A O 1
ATOM 3025 N N . THR A 1 377 ? -5.250 6.031 -0.578 1.00 98.56 377 THR A N 1
ATOM 3026 C CA . THR A 1 377 ? -3.942 6.388 -0.007 1.00 98.56 377 THR A CA 1
ATOM 3027 C C . THR A 1 377 ? -2.927 6.848 -1.055 1.00 98.56 377 THR A C 1
ATOM 3029 O O . THR A 1 377 ? -1.889 7.389 -0.688 1.00 98.56 377 THR A O 1
ATOM 3032 N N . ASN A 1 378 ? -3.237 6.759 -2.354 1.00 98.06 378 ASN A N 1
ATOM 3033 C CA . ASN A 1 378 ? -2.391 7.336 -3.406 1.00 98.06 378 ASN A CA 1
ATOM 3034 C C . ASN A 1 378 ? -2.238 8.861 -3.282 1.00 98.06 378 ASN A C 1
ATOM 3036 O O . ASN A 1 378 ? -1.261 9.435 -3.757 1.00 98.06 378 ASN A O 1
ATOM 3040 N N . PHE A 1 379 ? -3.178 9.535 -2.614 1.00 97.31 379 PHE A N 1
ATOM 3041 C CA . PHE A 1 379 ? -3.081 10.967 -2.326 1.00 97.31 379 PHE A CA 1
ATOM 3042 C C . PHE A 1 379 ? -2.018 11.325 -1.282 1.00 97.31 379 PHE A C 1
ATOM 3044 O O . PHE A 1 379 ? -1.582 12.472 -1.252 1.00 97.31 379 PHE A O 1
ATOM 3051 N N . CYS A 1 380 ? -1.577 10.372 -0.454 1.00 95.56 380 CYS A N 1
ATOM 3052 C CA . CYS A 1 380 ? -0.439 10.589 0.437 1.00 95.56 380 CYS A CA 1
ATOM 3053 C C . CYS A 1 380 ? 0.898 10.240 -0.240 1.00 95.56 380 CYS A C 1
ATOM 3055 O O . CYS A 1 380 ? 1.937 10.771 0.154 1.00 95.56 380 CYS A O 1
ATOM 3057 N N . ALA A 1 381 ? 0.878 9.330 -1.221 1.00 92.06 381 ALA A N 1
ATOM 3058 C CA . ALA A 1 381 ? 2.043 8.580 -1.673 1.00 92.06 381 ALA A CA 1
ATOM 3059 C C . ALA A 1 381 ? 3.142 9.480 -2.245 1.00 92.06 381 ALA A C 1
ATOM 3061 O O . ALA A 1 381 ? 2.894 10.249 -3.171 1.00 92.06 381 ALA A O 1
ATOM 3062 N N . ARG A 1 382 ? 4.380 9.348 -1.766 1.00 87.56 382 ARG A N 1
ATOM 3063 C CA . ARG A 1 382 ? 5.529 10.148 -2.242 1.00 87.56 382 ARG A CA 1
ATOM 3064 C C . ARG A 1 382 ? 5.791 9.991 -3.738 1.00 87.56 382 ARG A C 1
ATOM 3066 O O . ARG A 1 382 ? 6.253 10.925 -4.385 1.00 87.56 382 ARG A O 1
ATOM 3073 N N . LEU A 1 383 ? 5.450 8.825 -4.286 1.00 85.94 383 LEU A N 1
ATOM 3074 C CA . LEU A 1 383 ? 5.536 8.522 -5.715 1.00 85.94 383 LEU A CA 1
ATOM 3075 C C . LEU A 1 383 ? 4.399 9.122 -6.548 1.00 85.94 383 LEU A C 1
ATOM 3077 O O . LEU A 1 383 ? 4.475 9.108 -7.775 1.00 85.94 383 LEU A O 1
ATOM 3081 N N . ASN A 1 384 ? 3.363 9.677 -5.918 1.00 93.06 384 ASN A N 1
ATOM 3082 C CA . ASN A 1 384 ? 2.372 10.482 -6.613 1.00 93.06 384 ASN A CA 1
ATOM 3083 C C . ASN A 1 384 ? 2.910 11.903 -6.807 1.00 93.06 384 ASN A C 1
ATOM 3085 O O . ASN A 1 384 ? 2.676 12.810 -6.001 1.00 93.06 384 ASN A O 1
ATOM 3089 N N . PHE A 1 385 ? 3.626 12.101 -7.911 1.00 91.56 385 PHE A N 1
ATOM 3090 C CA . PHE A 1 385 ? 4.286 13.368 -8.222 1.00 91.56 385 PHE A CA 1
ATOM 3091 C C . PHE A 1 385 ? 3.333 14.544 -8.436 1.00 91.56 385 PHE A C 1
ATOM 3093 O O . PHE A 1 385 ? 3.773 15.691 -8.437 1.00 91.56 385 PHE A O 1
ATOM 3100 N N . TRP A 1 386 ? 2.023 14.312 -8.530 1.00 93.44 386 TRP A N 1
ATOM 3101 C CA . TRP A 1 386 ? 1.051 15.401 -8.522 1.00 93.44 386 TRP A CA 1
ATOM 3102 C C . TRP A 1 386 ? 1.049 16.215 -7.223 1.00 93.44 386 TRP A C 1
ATOM 3104 O O . TRP A 1 386 ? 0.663 17.384 -7.244 1.00 93.44 386 TRP A O 1
ATOM 3114 N N . GLN A 1 387 ? 1.567 15.666 -6.118 1.00 91.12 387 GLN A N 1
ATOM 3115 C CA . GLN A 1 387 ? 1.805 16.435 -4.891 1.00 91.12 387 GLN A CA 1
ATOM 3116 C C . GLN A 1 387 ? 2.813 17.580 -5.091 1.00 91.12 387 GLN A C 1
ATOM 3118 O O . GLN A 1 387 ? 2.767 18.565 -4.358 1.00 91.12 387 GLN A O 1
ATOM 3123 N N . LEU A 1 388 ? 3.680 17.504 -6.110 1.00 90.50 388 LEU A N 1
ATOM 3124 C CA . LEU A 1 388 ? 4.603 18.587 -6.462 1.00 90.50 388 LEU A CA 1
ATOM 3125 C C . LEU A 1 388 ? 3.896 19.783 -7.103 1.00 90.50 388 LEU A C 1
ATOM 3127 O O . LEU A 1 388 ? 4.466 20.869 -7.153 1.00 90.50 388 LEU A O 1
ATOM 3131 N N . LEU A 1 389 ? 2.670 19.607 -7.599 1.00 89.38 389 LEU A N 1
ATOM 3132 C CA . LEU A 1 389 ? 1.837 20.718 -8.053 1.00 89.38 389 LEU A CA 1
ATOM 3133 C C . LEU A 1 389 ? 1.145 21.388 -6.861 1.00 89.38 389 LEU A C 1
ATOM 3135 O O . LEU A 1 389 ? 1.167 22.611 -6.737 1.00 89.38 389 LEU A O 1
ATOM 3139 N N . ASN A 1 390 ? 0.523 20.580 -6.000 1.00 88.19 390 ASN A N 1
ATOM 3140 C CA . ASN A 1 390 ? -0.096 21.010 -4.752 1.00 88.19 390 ASN A CA 1
ATOM 3141 C C . ASN A 1 390 ? -0.277 19.805 -3.816 1.00 88.19 390 ASN A C 1
ATOM 3143 O O . ASN A 1 390 ? -1.006 18.869 -4.144 1.00 88.19 390 ASN A O 1
ATOM 3147 N N . ALA A 1 391 ? 0.345 19.854 -2.640 1.00 88.50 391 ALA A N 1
ATOM 3148 C CA . ALA A 1 391 ? 0.268 18.793 -1.637 1.00 88.50 391 ALA A CA 1
ATOM 3149 C C . ALA A 1 391 ? -0.856 18.999 -0.603 1.00 88.50 391 ALA A C 1
ATOM 3151 O O . ALA A 1 391 ? -0.991 18.183 0.308 1.00 88.50 391 ALA A O 1
ATOM 3152 N N . ASN A 1 392 ? -1.628 20.091 -0.688 1.00 93.00 392 ASN A N 1
ATOM 3153 C CA . ASN A 1 392 ? -2.653 20.438 0.297 1.00 93.00 392 ASN A CA 1
ATOM 3154 C C . ASN A 1 392 ? -3.904 19.565 0.157 1.00 93.00 392 ASN A C 1
ATOM 3156 O O . ASN A 1 392 ? -4.676 19.756 -0.780 1.00 93.00 392 ASN A O 1
ATOM 3160 N N . ASP A 1 393 ? -4.076 18.647 1.112 1.00 95.31 393 ASP A N 1
ATOM 3161 C CA . ASP A 1 393 ? -5.166 17.669 1.218 1.00 95.31 393 ASP A CA 1
ATOM 3162 C C . ASP A 1 393 ? -5.696 17.189 -0.150 1.00 95.31 393 ASP A C 1
ATOM 3164 O O . ASP A 1 393 ? -6.846 17.493 -0.487 1.00 95.31 393 ASP A O 1
ATOM 3168 N N . PRO A 1 394 ? -4.881 16.482 -0.965 1.00 94.75 394 PRO A N 1
ATOM 3169 C CA . PRO A 1 394 ? -5.285 16.084 -2.308 1.00 94.75 394 PRO A CA 1
ATOM 3170 C C . PRO A 1 394 ? -6.566 15.250 -2.275 1.00 94.75 394 PRO A C 1
ATOM 3172 O O . PRO A 1 394 ? -6.713 14.330 -1.464 1.00 94.75 394 PRO A O 1
ATOM 3175 N N . GLY A 1 395 ? -7.528 15.607 -3.125 1.00 95.06 395 GLY A N 1
ATOM 3176 C CA . GLY A 1 395 ? -8.854 14.997 -3.113 1.00 95.06 395 GLY A CA 1
ATOM 3177 C C . GLY A 1 395 ? -9.690 15.374 -1.891 1.00 95.06 395 GLY A C 1
ATOM 3178 O O . GLY A 1 395 ? -10.712 14.747 -1.658 1.00 95.06 395 GLY A O 1
ATOM 3179 N N . LYS A 1 396 ? -9.290 16.368 -1.087 1.00 96.56 396 LYS A N 1
ATOM 3180 C CA . LYS A 1 396 ? -9.951 16.782 0.170 1.00 96.56 396 LYS A CA 1
ATOM 3181 C C . LYS A 1 396 ? -10.223 15.609 1.123 1.00 96.56 396 LYS A C 1
ATOM 3183 O O . LYS A 1 396 ? -11.209 15.610 1.872 1.00 96.56 396 LYS A O 1
ATOM 3188 N N . GLN A 1 397 ? -9.385 14.577 1.045 1.00 98.12 397 GLN A N 1
ATOM 3189 C CA . GLN A 1 397 ? -9.658 13.279 1.640 1.00 98.12 397 GLN A CA 1
ATOM 3190 C C . GLN A 1 397 ? -9.535 13.311 3.163 1.00 98.12 397 GLN A C 1
ATOM 3192 O O . GLN A 1 397 ? -10.384 12.736 3.841 1.00 98.12 397 GLN A O 1
ATOM 3197 N N . LEU A 1 398 ? -8.523 13.977 3.730 1.00 98.50 398 LEU A N 1
ATOM 3198 C CA . LEU A 1 398 ? -8.369 14.059 5.185 1.00 98.50 398 LEU A CA 1
ATOM 3199 C C . LEU A 1 398 ? -9.447 14.939 5.813 1.00 98.50 398 LEU A C 1
ATOM 3201 O O . LEU A 1 398 ? -9.954 14.610 6.890 1.00 98.50 398 LEU A O 1
ATOM 3205 N N . LYS A 1 399 ? -9.865 16.011 5.127 1.00 97.75 399 LYS A N 1
ATOM 3206 C CA . LYS A 1 399 ? -11.037 16.787 5.539 1.00 97.75 399 LYS A CA 1
ATOM 3207 C C . LYS A 1 399 ? -12.293 15.919 5.588 1.00 97.75 399 LYS A C 1
ATOM 3209 O O . LYS A 1 399 ? -12.995 15.937 6.599 1.00 97.75 399 LYS A O 1
ATOM 3214 N N . TRP A 1 400 ? -12.564 15.158 4.530 1.00 98.12 400 TRP A N 1
ATOM 3215 C CA . TRP A 1 400 ? -13.698 14.234 4.478 1.00 98.12 400 TRP A CA 1
ATOM 3216 C C . TRP A 1 400 ? -13.607 13.138 5.554 1.00 98.12 400 TRP A C 1
ATOM 3218 O O . TRP A 1 400 ? -14.577 12.909 6.274 1.00 98.12 400 TRP A O 1
ATOM 3228 N N . LEU A 1 401 ? -12.434 12.526 5.743 1.00 98.69 401 LEU A N 1
ATOM 3229 C CA . LEU A 1 401 ? -12.196 11.505 6.767 1.00 98.69 401 LEU A CA 1
ATOM 3230 C C . LEU A 1 401 ? -12.515 12.036 8.170 1.00 98.69 401 LEU A C 1
ATOM 3232 O O . LEU A 1 401 ? -13.220 11.378 8.933 1.00 98.69 401 LEU A O 1
ATOM 3236 N N . SER A 1 402 ? -12.042 13.238 8.507 1.00 98.25 402 SER A N 1
ATOM 3237 C CA . SER A 1 402 ? -12.333 13.876 9.798 1.00 98.25 402 SER A CA 1
ATOM 3238 C C . SER A 1 402 ? -13.841 14.071 10.018 1.00 98.25 402 SER A C 1
ATOM 3240 O O . SER A 1 402 ? -14.343 13.852 11.120 1.00 98.25 402 SER A O 1
ATOM 3242 N N . GLN A 1 403 ? -14.590 14.419 8.966 1.00 96.81 403 GLN A N 1
ATOM 3243 C CA . GLN A 1 403 ? -16.048 14.578 9.031 1.00 96.81 403 GLN A CA 1
ATOM 3244 C C . GLN A 1 403 ? -16.778 13.239 9.212 1.00 96.81 403 GLN A C 1
ATOM 3246 O O . GLN A 1 403 ? -17.707 13.152 10.020 1.00 96.81 403 GLN A O 1
ATOM 3251 N N . GLU A 1 404 ? -16.350 12.189 8.509 1.00 97.81 404 GLU A N 1
ATOM 3252 C CA . GLU A 1 404 ? -16.896 10.835 8.665 1.00 97.81 404 GLU A CA 1
ATOM 3253 C C . GLU A 1 404 ? -16.637 10.271 10.065 1.00 97.81 404 GLU A C 1
ATOM 3255 O O . GLU A 1 404 ? -17.532 9.672 10.665 1.00 97.81 404 GLU A O 1
ATOM 3260 N N . LEU A 1 405 ? -15.443 10.502 10.616 1.00 98.31 405 LEU A N 1
ATOM 3261 C CA . LEU A 1 405 ? -15.087 10.089 11.973 1.00 98.31 405 LEU A CA 1
ATOM 3262 C C . LEU A 1 405 ? -15.902 10.833 13.033 1.00 98.31 405 LEU A C 1
ATOM 3264 O O . LEU A 1 405 ? -16.390 10.192 13.964 1.00 98.31 405 LEU A O 1
ATOM 3268 N N . GLN A 1 406 ? -16.122 12.143 12.875 1.00 96.94 406 GLN A N 1
ATOM 3269 C CA . GLN A 1 406 ? -17.007 12.890 13.775 1.00 96.94 406 GLN A CA 1
ATOM 3270 C C . GLN A 1 406 ? -18.441 12.354 13.712 1.00 96.94 406 GLN A C 1
ATOM 3272 O O . GLN A 1 406 ? -19.059 12.122 14.746 1.00 96.94 406 GLN A O 1
ATOM 3277 N N . SER A 1 407 ? -18.960 12.099 12.506 1.00 95.19 407 SER A N 1
ATOM 3278 C CA . SER A 1 407 ? -20.292 11.508 12.317 1.00 95.19 407 SER A CA 1
ATOM 3279 C C . SER A 1 407 ? -20.414 10.136 12.987 1.00 95.19 407 SER A C 1
ATOM 3281 O O . SER A 1 407 ? -21.430 9.839 13.616 1.00 95.19 407 SER A O 1
ATOM 3283 N N . ALA A 1 408 ? -19.382 9.298 12.868 1.00 96.19 408 ALA A N 1
ATOM 3284 C CA . ALA A 1 408 ? -19.335 7.994 13.516 1.00 96.19 408 ALA A CA 1
ATOM 3285 C C . ALA A 1 408 ? -19.296 8.119 15.048 1.00 96.19 408 ALA A C 1
ATOM 3287 O O . ALA A 1 408 ? -20.038 7.408 15.724 1.00 96.19 408 ALA A O 1
ATOM 3288 N N . GLU A 1 409 ? -18.497 9.040 15.592 1.00 95.31 409 GLU A N 1
ATOM 3289 C CA . GLU A 1 409 ? -18.423 9.330 17.030 1.00 95.31 409 GLU A CA 1
ATOM 3290 C C . GLU A 1 409 ? -19.782 9.791 17.585 1.00 95.31 409 GLU A C 1
ATOM 3292 O O . GLU A 1 409 ? -20.282 9.207 18.550 1.00 95.31 409 GLU A O 1
ATOM 3297 N N . ASP A 1 410 ? -20.432 10.753 16.922 1.00 93.69 410 ASP A N 1
ATOM 3298 C CA . ASP A 1 410 ? -21.759 11.265 17.294 1.00 93.69 410 ASP A CA 1
ATOM 3299 C C . ASP A 1 410 ? -22.816 10.143 17.279 1.00 93.69 410 ASP A C 1
ATOM 3301 O O . ASP A 1 410 ? -23.701 10.075 18.138 1.00 93.69 410 ASP A O 1
ATOM 3305 N N . ALA A 1 411 ? -22.692 9.214 16.326 1.00 92.12 411 ALA A N 1
ATOM 3306 C CA . ALA A 1 411 ? -23.542 8.035 16.192 1.00 92.12 411 ALA A CA 1
ATOM 3307 C C . ALA A 1 411 ? -23.113 6.845 17.077 1.00 92.12 411 ALA A C 1
ATOM 3309 O O . ALA A 1 411 ? -23.740 5.783 17.016 1.00 92.12 411 ALA A O 1
ATOM 3310 N N . ARG A 1 412 ? -22.070 6.998 17.908 1.00 93.19 412 ARG A N 1
ATOM 3311 C CA . ARG A 1 412 ? -21.485 5.948 18.766 1.00 93.19 412 ARG A CA 1
ATOM 3312 C C . ARG A 1 412 ? -21.076 4.688 17.994 1.00 93.19 412 ARG A C 1
ATOM 3314 O O . ARG A 1 412 ? -21.236 3.565 18.479 1.00 93.19 412 ARG A O 1
ATOM 3321 N N . GLN A 1 413 ? -20.571 4.871 16.782 1.00 95.25 413 GLN A N 1
ATOM 3322 C CA . GLN A 1 413 ? -20.068 3.807 15.926 1.00 95.25 413 GLN A CA 1
ATOM 3323 C C . GLN A 1 413 ? -18.571 3.593 16.150 1.00 95.25 413 GLN A C 1
ATOM 3325 O O . GLN A 1 413 ? -17.817 4.518 16.424 1.00 95.25 413 GLN A O 1
ATOM 3330 N N . SER A 1 414 ? -18.143 2.347 15.998 1.00 96.81 414 SER A N 1
ATOM 3331 C CA . SER A 1 414 ? -16.744 1.980 15.804 1.00 96.81 414 SER A CA 1
ATOM 3332 C C . SER A 1 414 ? -16.383 2.085 14.325 1.00 96.81 414 SER A C 1
ATOM 3334 O O . SER A 1 414 ? -17.241 1.883 13.460 1.00 96.81 414 SER A O 1
ATOM 3336 N N . VAL A 1 415 ? -15.120 2.394 14.038 1.00 98.56 415 VAL A N 1
ATOM 3337 C CA . VAL A 1 415 ? -14.625 2.599 12.673 1.00 98.56 415 VAL A CA 1
ATOM 3338 C C . VAL A 1 415 ? -13.462 1.671 12.359 1.00 98.56 415 VAL A C 1
ATOM 3340 O O . VAL A 1 415 ? -12.501 1.583 13.124 1.00 98.56 415 VAL A O 1
ATOM 3343 N N . HIS A 1 416 ? -13.541 1.025 11.199 1.00 98.75 416 HIS A N 1
ATOM 3344 C CA . HIS A 1 416 ? -12.400 0.413 10.525 1.00 98.75 416 HIS A CA 1
ATOM 3345 C C . HIS A 1 416 ? -11.972 1.291 9.355 1.00 98.75 416 HIS A C 1
ATOM 3347 O O . HIS A 1 416 ? -12.816 1.689 8.549 1.00 98.75 416 HIS A O 1
ATOM 3353 N N . ILE A 1 417 ? -10.675 1.572 9.261 1.00 98.94 417 ILE A N 1
ATOM 3354 C CA . ILE A 1 417 ? -10.083 2.272 8.119 1.00 98.94 417 ILE A CA 1
ATOM 3355 C C . ILE A 1 417 ? -9.398 1.240 7.228 1.00 98.94 417 ILE A C 1
ATOM 3357 O O . ILE A 1 417 ? -8.687 0.371 7.722 1.00 98.94 417 ILE A O 1
ATOM 3361 N N . ILE A 1 418 ? -9.612 1.327 5.924 1.00 98.81 418 ILE A N 1
ATOM 3362 C CA . ILE A 1 418 ? -8.975 0.454 4.941 1.00 98.81 418 ILE A CA 1
ATOM 3363 C C . ILE A 1 418 ? -8.335 1.347 3.879 1.00 98.81 418 ILE A C 1
ATOM 3365 O O . ILE A 1 418 ? -8.966 2.292 3.407 1.00 98.81 418 ILE A O 1
ATOM 3369 N N . GLY A 1 419 ? -7.091 1.074 3.514 1.00 98.75 419 GLY A N 1
ATOM 3370 C CA . GLY A 1 419 ? -6.381 1.739 2.425 1.00 98.75 419 GLY A CA 1
ATOM 3371 C C . GLY A 1 419 ? -5.441 0.762 1.731 1.00 98.75 419 GLY A C 1
ATOM 3372 O O . GLY A 1 419 ? -5.452 -0.424 2.038 1.00 98.75 419 GLY A O 1
ATOM 3373 N N . HIS A 1 420 ? -4.633 1.250 0.797 1.00 98.81 420 HIS A N 1
ATOM 3374 C CA . HIS A 1 420 ? -3.646 0.419 0.111 1.00 98.81 420 HIS A CA 1
ATOM 3375 C C . HIS A 1 420 ? -2.250 0.631 0.712 1.00 98.81 420 HIS A C 1
ATOM 3377 O O . HIS A 1 420 ? -1.699 -0.262 1.341 1.00 98.81 420 HIS A O 1
ATOM 3383 N N . ILE A 1 421 ? -1.733 1.857 0.638 1.00 98.38 421 ILE A N 1
ATOM 3384 C CA . ILE A 1 421 ? -0.440 2.262 1.197 1.00 98.38 421 ILE A CA 1
ATOM 3385 C C . ILE A 1 421 ? -0.626 2.610 2.672 1.00 98.38 421 ILE A C 1
ATOM 3387 O O . ILE A 1 421 ? -1.342 3.560 3.001 1.00 98.38 421 ILE A O 1
ATOM 3391 N N . ALA A 1 422 ? 0.034 1.868 3.561 1.00 97.88 422 ALA A N 1
ATOM 3392 C CA . ALA A 1 422 ? 0.055 2.186 4.984 1.00 97.88 422 ALA A CA 1
ATOM 3393 C C . ALA A 1 422 ? 0.766 3.532 5.216 1.00 97.88 422 ALA A C 1
ATOM 3395 O O . ALA A 1 422 ? 1.921 3.680 4.809 1.00 97.88 422 ALA A O 1
ATOM 3396 N N . PRO A 1 423 ? 0.126 4.519 5.873 1.00 97.06 423 PRO A N 1
ATOM 3397 C CA . PRO A 1 423 ? 0.779 5.795 6.094 1.00 97.06 423 PRO A CA 1
ATOM 3398 C C . PRO A 1 423 ? 2.003 5.676 6.992 1.00 97.06 423 PRO A C 1
ATOM 3400 O O . PRO A 1 423 ? 1.883 5.277 8.146 1.00 97.06 423 PRO A O 1
ATOM 3403 N N . ASP A 1 424 ? 3.166 6.055 6.478 1.00 93.50 424 ASP A N 1
ATOM 3404 C CA . ASP A 1 424 ? 4.403 6.237 7.232 1.00 93.50 424 ASP A CA 1
ATOM 3405 C C . ASP A 1 424 ? 5.317 7.246 6.516 1.00 93.50 424 ASP A C 1
ATOM 3407 O O . ASP A 1 424 ? 4.962 7.803 5.473 1.00 93.50 424 ASP A O 1
ATOM 3411 N N . ARG A 1 425 ? 6.479 7.540 7.110 1.00 87.75 425 ARG A N 1
ATOM 3412 C CA . ARG A 1 425 ? 7.410 8.561 6.602 1.00 87.75 425 ARG A CA 1
ATOM 3413 C C . ARG A 1 425 ? 8.109 8.176 5.293 1.00 87.75 425 ARG A C 1
ATOM 3415 O O . ARG A 1 425 ? 8.620 9.059 4.605 1.00 87.75 425 ARG A O 1
ATOM 3422 N N . LEU A 1 426 ? 8.183 6.883 4.976 1.00 84.12 426 LEU A N 1
ATOM 3423 C CA . LEU A 1 426 ? 8.836 6.381 3.765 1.00 84.12 426 LEU A CA 1
ATOM 3424 C C . LEU A 1 426 ? 7.862 6.315 2.593 1.00 84.12 426 LEU A C 1
ATOM 3426 O O . LEU A 1 426 ? 8.281 6.485 1.454 1.00 84.12 426 LEU A O 1
ATOM 3430 N N . GLN A 1 427 ? 6.575 6.107 2.872 1.00 88.00 427 GLN A N 1
ATOM 3431 C CA . GLN A 1 427 ? 5.552 5.924 1.847 1.00 88.00 427 GLN A CA 1
ATOM 3432 C C . GLN A 1 427 ? 4.736 7.189 1.567 1.00 88.00 427 GLN A C 1
ATOM 3434 O O . GLN A 1 427 ? 4.437 7.486 0.409 1.00 88.00 427 GLN A O 1
ATOM 3439 N N . CYS A 1 428 ? 4.401 7.975 2.593 1.00 92.81 428 CYS A N 1
ATOM 3440 C CA . CYS A 1 428 ? 3.586 9.182 2.453 1.00 92.81 428 CYS A CA 1
ATOM 3441 C C . CYS A 1 428 ? 4.404 10.469 2.619 1.00 92.81 428 CYS A C 1
ATOM 3443 O O . CYS A 1 428 ? 5.441 10.497 3.284 1.00 92.81 428 CYS A O 1
ATOM 3445 N N . SER A 1 429 ? 3.902 11.572 2.058 1.00 90.88 429 SER A N 1
ATOM 3446 C CA . SER A 1 429 ? 4.449 12.896 2.339 1.00 90.88 429 SER A CA 1
ATOM 3447 C C . SER A 1 429 ? 4.290 13.246 3.824 1.00 90.88 429 SER A C 1
ATOM 3449 O O . SER A 1 429 ? 3.281 12.950 4.472 1.00 90.88 429 SER A O 1
ATOM 3451 N N . VAL A 1 430 ? 5.314 13.904 4.364 1.00 90.56 430 VAL A N 1
ATOM 3452 C CA . VAL A 1 430 ? 5.455 14.260 5.786 1.00 90.56 430 VAL A CA 1
ATOM 3453 C C . VAL A 1 430 ? 4.239 15.038 6.303 1.00 90.56 430 VAL A C 1
ATOM 3455 O O . VAL A 1 430 ? 3.706 14.722 7.365 1.00 90.56 430 VAL A O 1
ATOM 3458 N N . VAL A 1 431 ? 3.769 16.032 5.542 1.00 92.69 431 VAL A N 1
ATOM 3459 C CA . VAL A 1 431 ? 2.615 16.869 5.912 1.00 92.69 431 VAL A CA 1
ATOM 3460 C C . VAL A 1 431 ? 1.296 16.097 5.910 1.00 92.69 431 VAL A C 1
ATOM 3462 O O . VAL A 1 431 ? 0.441 16.334 6.767 1.00 92.69 431 VAL A O 1
ATOM 3465 N N . TRP A 1 432 ? 1.121 15.148 4.987 1.00 95.94 432 TRP A N 1
ATOM 3466 C CA . TRP A 1 432 ? -0.074 14.312 4.963 1.00 95.94 432 TRP A CA 1
ATOM 3467 C C . TRP A 1 432 ? -0.088 13.393 6.184 1.00 95.94 432 TRP A C 1
ATOM 3469 O O . TRP A 1 432 ? -1.086 13.344 6.904 1.00 95.94 432 TRP A O 1
ATOM 3479 N N . LEU A 1 433 ? 1.045 12.740 6.475 1.00 96.12 433 LEU A N 1
ATOM 3480 C CA . LEU A 1 433 ? 1.203 11.887 7.654 1.00 96.12 433 LEU A CA 1
ATOM 3481 C C . LEU A 1 433 ? 0.963 12.666 8.954 1.00 96.12 433 LEU A C 1
ATOM 3483 O O . LEU A 1 433 ? 0.221 12.194 9.810 1.00 96.12 433 LEU A O 1
ATOM 3487 N N . HIS A 1 434 ? 1.515 13.873 9.082 1.00 95.25 434 HIS A N 1
ATOM 3488 C CA . HIS A 1 434 ? 1.283 14.752 10.231 1.00 95.25 434 HIS A CA 1
ATOM 3489 C C . HIS A 1 434 ? -0.215 14.986 10.487 1.00 95.25 434 HIS A C 1
ATOM 3491 O O . HIS A 1 434 ? -0.717 14.812 11.600 1.00 95.25 434 HIS A O 1
ATOM 3497 N N . ASN A 1 435 ? -0.972 15.331 9.442 1.00 97.44 435 ASN A N 1
ATOM 3498 C CA . ASN A 1 435 ? -2.412 15.542 9.567 1.00 97.44 435 ASN A CA 1
ATOM 3499 C C . ASN A 1 435 ? -3.172 14.241 9.854 1.00 97.44 435 ASN A C 1
ATOM 3501 O O . ASN A 1 435 ? -4.102 14.251 10.663 1.00 97.44 435 ASN A O 1
ATOM 3505 N N . TYR A 1 436 ? -2.752 13.121 9.265 1.00 98.38 436 TYR A N 1
ATOM 3506 C CA . TYR A 1 436 ? -3.322 11.808 9.551 1.00 98.38 436 TYR A CA 1
ATOM 3507 C C . TYR A 1 436 ? -3.146 11.419 11.023 1.00 98.38 436 TYR A C 1
ATOM 3509 O O . TYR A 1 436 ? -4.122 11.067 11.682 1.00 98.38 436 TYR A O 1
ATOM 3517 N N . LEU A 1 437 ? -1.944 11.575 11.587 1.00 98.06 437 LEU A N 1
ATOM 3518 C CA . LEU A 1 437 ? -1.668 11.276 12.997 1.00 98.06 437 LEU A CA 1
ATOM 3519 C C . LEU A 1 437 ? -2.477 12.166 13.949 1.00 98.06 437 LEU A C 1
ATOM 3521 O O . LEU A 1 437 ? -2.998 11.672 14.948 1.00 98.06 437 LEU A O 1
ATOM 3525 N N . ARG A 1 438 ? -2.669 13.451 13.623 1.00 97.12 438 ARG A N 1
ATOM 3526 C CA . ARG A 1 438 ? -3.557 14.347 14.392 1.00 97.12 438 ARG A CA 1
ATOM 3527 C C . ARG A 1 438 ? -5.019 13.886 14.368 1.00 97.12 438 ARG A C 1
ATOM 3529 O O . ARG A 1 438 ? -5.704 13.970 15.388 1.00 97.12 438 ARG A O 1
ATOM 3536 N N . ILE A 1 439 ? -5.506 13.382 13.229 1.00 98.19 439 ILE A N 1
ATOM 3537 C CA . ILE A 1 439 ? -6.850 12.788 13.113 1.00 98.19 439 ILE A CA 1
ATOM 3538 C C . ILE A 1 439 ? -6.940 11.520 13.968 1.00 98.19 439 ILE A C 1
ATOM 3540 O O . ILE A 1 439 ? -7.894 11.370 14.733 1.00 98.19 439 ILE A O 1
ATOM 3544 N N . LEU A 1 440 ? -5.946 10.632 13.876 1.00 98.00 440 LEU A N 1
ATOM 3545 C CA . LEU A 1 440 ? -5.904 9.412 14.680 1.00 98.00 440 LEU A CA 1
ATOM 3546 C C . LEU A 1 440 ? -5.925 9.728 16.177 1.00 98.00 440 LEU A C 1
ATOM 3548 O O . LEU A 1 440 ? -6.695 9.115 16.907 1.00 98.00 440 LEU A O 1
ATOM 3552 N N . GLU A 1 441 ? -5.151 10.715 16.631 1.00 96.38 441 GLU A N 1
ATOM 3553 C CA . GLU A 1 441 ? -5.130 11.133 18.036 1.00 96.38 441 GLU A CA 1
ATOM 3554 C C . GLU A 1 441 ? -6.495 11.662 18.495 1.00 96.38 441 GLU A C 1
ATOM 3556 O O . GLU A 1 441 ? -6.979 11.291 19.567 1.00 96.38 441 GLU A O 1
ATOM 3561 N N . ARG A 1 442 ? -7.164 12.479 17.668 1.00 96.44 442 ARG A N 1
ATOM 3562 C CA . ARG A 1 442 ? -8.496 13.017 17.979 1.00 96.44 442 ARG A CA 1
ATOM 3563 C C . ARG A 1 442 ? -9.556 11.921 18.100 1.00 96.44 442 ARG A C 1
ATOM 3565 O O . ARG A 1 442 ? -10.432 12.038 18.962 1.00 96.44 442 ARG A O 1
ATOM 3572 N N . TYR A 1 443 ? -9.504 10.905 17.244 1.00 97.00 443 TYR A N 1
ATOM 3573 C CA . TYR A 1 443 ? -10.551 9.887 17.103 1.00 97.00 443 TYR A CA 1
ATOM 3574 C C . TYR A 1 443 ? -10.096 8.475 17.512 1.00 97.00 443 TYR A C 1
ATOM 3576 O O . TYR A 1 443 ? -10.705 7.489 17.092 1.00 97.00 443 TYR A O 1
ATOM 3584 N N . ASN A 1 444 ? -9.064 8.353 18.355 1.00 94.50 444 ASN A N 1
ATOM 3585 C CA . ASN A 1 444 ? -8.509 7.064 18.800 1.00 94.50 444 ASN A CA 1
ATOM 3586 C C . ASN A 1 444 ? -9.524 6.174 19.548 1.00 94.50 444 ASN A C 1
ATOM 3588 O O . ASN A 1 444 ? -9.399 4.953 19.567 1.00 94.50 444 ASN A O 1
ATOM 3592 N N . GLU A 1 445 ? -10.564 6.764 20.139 1.00 93.25 445 GLU A N 1
ATOM 3593 C CA . GLU A 1 445 ? -11.664 6.034 20.773 1.00 93.25 445 GLU A CA 1
ATOM 3594 C C . GLU A 1 445 ? -12.685 5.499 19.757 1.00 93.25 445 GLU A C 1
ATOM 3596 O O . GLU A 1 445 ? -13.359 4.507 20.039 1.00 93.25 445 GLU A O 1
ATOM 3601 N N . THR A 1 446 ? -12.780 6.105 18.575 1.00 96.25 446 THR A N 1
ATOM 3602 C CA . THR A 1 446 ? -13.728 5.744 17.508 1.00 96.25 446 THR A CA 1
ATOM 3603 C C . THR A 1 446 ? -13.109 4.727 16.547 1.00 96.25 446 THR A C 1
ATOM 3605 O O . THR A 1 446 ? -13.760 3.755 16.161 1.00 96.25 446 THR A O 1
ATOM 3608 N N . ILE A 1 447 ? -11.834 4.903 16.199 1.00 98.00 447 ILE A N 1
ATOM 3609 C CA . ILE A 1 447 ? -11.087 4.021 15.294 1.00 98.00 447 ILE A CA 1
ATOM 3610 C C . ILE A 1 447 ? -10.653 2.762 16.051 1.00 98.00 447 ILE A C 1
ATOM 3612 O O . ILE A 1 447 ? -9.995 2.850 17.084 1.00 98.00 447 ILE A O 1
ATOM 3616 N N . LYS A 1 448 ? -11.026 1.580 15.550 1.00 96.00 448 LYS A N 1
ATOM 3617 C CA . LYS A 1 448 ? -10.736 0.286 16.200 1.00 96.00 448 LYS A CA 1
ATOM 3618 C C . LYS A 1 448 ? -9.695 -0.558 15.485 1.00 96.00 448 LYS A C 1
ATOM 3620 O O . LYS A 1 448 ? -9.053 -1.378 16.136 1.00 96.00 448 LYS A O 1
ATOM 3625 N N . ALA A 1 449 ? -9.525 -0.361 14.182 1.00 96.00 449 ALA A N 1
ATOM 3626 C CA . ALA A 1 449 ? -8.533 -1.064 13.383 1.00 96.00 449 ALA A CA 1
ATOM 3627 C C . ALA A 1 449 ? -8.253 -0.317 12.078 1.00 96.00 449 ALA A C 1
ATOM 3629 O O . ALA A 1 449 ? -9.112 0.422 11.580 1.00 96.00 449 ALA A O 1
ATOM 3630 N N . GLN A 1 450 ? -7.064 -0.543 11.523 1.00 98.69 450 GLN A N 1
ATOM 3631 C CA . GLN A 1 450 ? -6.690 -0.067 10.197 1.00 98.69 450 GLN A CA 1
ATOM 3632 C C . GLN A 1 450 ? -6.051 -1.203 9.388 1.00 98.69 450 GLN A C 1
ATOM 3634 O O . GLN A 1 450 ? -5.302 -2.002 9.953 1.00 98.69 450 GLN A O 1
ATOM 3639 N N . PHE A 1 451 ? -6.337 -1.271 8.089 1.00 98.88 451 PHE A N 1
ATOM 3640 C CA . PHE A 1 451 ? -5.902 -2.356 7.204 1.00 98.88 451 PHE A CA 1
ATOM 3641 C C . PHE A 1 451 ? -5.324 -1.798 5.905 1.00 98.88 451 PHE A C 1
ATOM 3643 O O . PHE A 1 451 ? -5.936 -0.925 5.288 1.00 98.88 451 PHE A O 1
ATOM 3650 N N . PHE A 1 452 ? -4.155 -2.299 5.514 1.00 98.88 452 PHE A N 1
ATOM 3651 C CA . PHE A 1 452 ? -3.410 -1.861 4.332 1.00 98.88 452 PHE A CA 1
ATOM 3652 C C . PHE A 1 452 ? -2.704 -3.047 3.651 1.00 98.88 452 PHE A C 1
ATOM 3654 O O . PHE A 1 452 ? -2.709 -4.152 4.191 1.00 98.88 452 PHE A O 1
ATOM 3661 N N . GLY A 1 453 ? -2.079 -2.808 2.502 1.00 98.31 453 GLY A N 1
ATOM 3662 C CA . GLY A 1 453 ? -1.306 -3.771 1.713 1.00 98.31 453 GLY A CA 1
ATOM 3663 C C . GLY A 1 453 ? -0.013 -3.145 1.189 1.00 98.31 453 GLY A C 1
ATOM 3664 O O . GLY A 1 453 ? 0.733 -2.553 1.975 1.00 98.31 453 GLY A O 1
ATOM 3665 N N . HIS A 1 454 ? 0.216 -3.216 -0.127 1.00 97.75 454 HIS A N 1
ATOM 3666 C CA . HIS A 1 454 ? 1.268 -2.518 -0.883 1.00 97.75 454 HIS A CA 1
ATOM 3667 C C . HIS A 1 454 ? 2.699 -3.023 -0.666 1.00 97.75 454 HIS A C 1
ATOM 3669 O O . HIS A 1 454 ? 3.457 -3.179 -1.616 1.00 97.75 454 HIS A O 1
ATOM 3675 N N . THR A 1 455 ? 3.119 -3.279 0.577 1.00 95.56 455 THR A N 1
ATOM 3676 C CA . THR A 1 455 ? 4.512 -3.687 0.840 1.00 95.56 455 THR A CA 1
ATOM 3677 C C . THR A 1 455 ? 4.787 -5.134 0.450 1.00 95.56 455 THR A C 1
ATOM 3679 O O . THR A 1 455 ? 5.944 -5.528 0.351 1.00 95.56 455 THR A O 1
ATOM 3682 N N . HIS A 1 456 ? 3.728 -5.925 0.258 1.00 97.00 456 HIS A N 1
ATOM 3683 C CA . HIS A 1 456 ? 3.739 -7.366 0.002 1.00 97.00 456 HIS A CA 1
ATOM 3684 C C . HIS A 1 456 ? 4.261 -8.227 1.164 1.00 97.00 456 HIS A C 1
ATOM 3686 O O . HIS A 1 456 ? 4.126 -9.449 1.117 1.00 97.00 456 HIS A O 1
ATOM 3692 N N . PHE A 1 457 ? 4.792 -7.650 2.239 1.00 96.62 457 PHE A N 1
ATOM 3693 C CA . PHE A 1 457 ? 5.243 -8.398 3.415 1.00 96.62 457 PHE A CA 1
ATOM 3694 C C . PHE A 1 457 ? 4.152 -8.491 4.488 1.00 96.62 457 PHE A C 1
ATOM 3696 O O . PHE A 1 457 ? 3.166 -7.754 4.485 1.00 96.62 457 PHE A O 1
ATOM 3703 N N . ASP A 1 458 ? 4.330 -9.425 5.424 1.00 97.31 458 ASP A N 1
ATOM 3704 C CA . ASP A 1 458 ? 3.503 -9.486 6.628 1.00 97.31 458 ASP A CA 1
ATOM 3705 C C . ASP A 1 458 ? 4.011 -8.464 7.655 1.00 97.31 458 ASP A C 1
ATOM 3707 O O . ASP A 1 458 ? 5.029 -8.678 8.320 1.00 97.31 458 ASP A O 1
ATOM 3711 N N . GLU A 1 459 ? 3.311 -7.335 7.772 1.00 95.25 459 GLU A N 1
ATOM 3712 C CA . GLU A 1 459 ? 3.761 -6.220 8.598 1.00 95.25 459 GLU A CA 1
ATOM 3713 C C . GLU A 1 459 ? 2.675 -5.630 9.501 1.00 95.25 459 GLU A C 1
ATOM 3715 O O . GLU A 1 459 ? 1.463 -5.790 9.322 1.00 95.25 459 GLU A O 1
ATOM 3720 N N . ILE A 1 460 ? 3.150 -4.860 10.478 1.00 96.50 460 ILE A N 1
ATOM 3721 C CA . ILE A 1 460 ? 2.340 -3.984 11.317 1.00 96.50 460 ILE A CA 1
ATOM 3722 C C . ILE A 1 460 ? 2.954 -2.579 11.365 1.00 96.50 460 ILE A C 1
ATOM 3724 O O . ILE A 1 460 ? 4.170 -2.405 11.232 1.00 96.50 460 ILE A O 1
ATOM 3728 N N . ARG A 1 461 ? 2.113 -1.568 11.598 1.00 97.75 461 ARG A N 1
ATOM 3729 C CA . ARG A 1 461 ? 2.531 -0.212 11.989 1.00 97.75 461 ARG A CA 1
ATOM 3730 C C . ARG A 1 461 ? 1.855 0.167 13.301 1.00 97.75 461 ARG A C 1
ATOM 3732 O O . ARG A 1 461 ? 0.652 -0.028 13.464 1.00 97.75 461 ARG A O 1
ATOM 3739 N N . ILE A 1 462 ? 2.624 0.720 14.227 1.00 97.88 462 ILE A N 1
ATOM 3740 C CA . ILE A 1 462 ? 2.172 1.256 15.508 1.00 97.88 462 ILE A CA 1
ATOM 3741 C C . ILE A 1 462 ? 2.245 2.773 15.398 1.00 97.88 462 ILE A C 1
ATOM 3743 O O . ILE A 1 462 ? 3.328 3.338 15.281 1.00 97.88 462 ILE A O 1
ATOM 3747 N N . TYR A 1 463 ? 1.091 3.427 15.431 1.00 98.19 463 TYR A N 1
ATOM 3748 C CA . TYR A 1 463 ? 1.006 4.880 15.370 1.00 98.19 463 TYR A CA 1
ATOM 3749 C C . TYR A 1 463 ? 1.105 5.475 16.766 1.00 98.19 463 TYR A C 1
ATOM 3751 O O . TYR A 1 463 ? 0.306 5.139 17.649 1.00 98.19 463 TYR A O 1
ATOM 3759 N N . GLU A 1 464 ? 2.056 6.382 16.948 1.00 96.94 464 GLU A N 1
ATOM 3760 C CA . GLU A 1 464 ? 2.268 7.111 18.193 1.00 96.94 464 GLU A CA 1
ATOM 3761 C C . GLU A 1 464 ? 1.512 8.442 18.193 1.00 96.94 464 GLU A C 1
ATOM 3763 O O . GLU A 1 464 ? 1.476 9.172 17.203 1.00 96.94 464 GLU A O 1
ATOM 3768 N N . SER A 1 465 ? 0.917 8.770 19.337 1.00 95.56 465 SER A N 1
ATOM 3769 C CA . SER A 1 465 ? 0.263 10.054 19.584 1.00 95.56 465 SER A CA 1
ATOM 3770 C C . SER A 1 465 ? 1.279 11.193 19.442 1.00 95.56 465 SER A C 1
ATOM 3772 O O . SER A 1 465 ? 2.286 11.188 20.157 1.00 95.56 465 SER A O 1
ATOM 3774 N N . PRO A 1 466 ? 1.031 12.197 18.577 1.00 93.38 466 PRO A N 1
ATOM 3775 C CA . PRO A 1 466 ? 1.917 13.351 18.468 1.00 93.38 466 PRO A CA 1
ATOM 3776 C C . PRO A 1 466 ? 2.135 14.068 19.808 1.00 93.38 466 PRO A C 1
ATOM 3778 O O . PRO A 1 466 ? 3.249 14.515 20.084 1.00 93.38 466 PRO A O 1
ATOM 3781 N N . SER A 1 467 ? 1.101 14.119 20.656 1.00 93.44 467 SER A N 1
ATOM 3782 C CA . SER A 1 467 ? 1.110 14.837 21.934 1.00 93.44 467 SER A CA 1
ATOM 3783 C C . SER A 1 467 ? 1.785 14.072 23.079 1.00 93.44 467 SER A C 1
ATOM 3785 O O . SER A 1 467 ? 2.452 14.677 23.914 1.00 93.44 467 SER A O 1
ATOM 3787 N N . THR A 1 468 ? 1.599 12.751 23.159 1.00 93.75 468 THR A N 1
ATOM 3788 C CA . THR A 1 468 ? 2.044 11.933 24.310 1.00 93.75 468 THR A CA 1
ATOM 3789 C C . THR A 1 468 ? 3.159 10.948 23.976 1.00 93.75 468 THR A C 1
ATOM 3791 O O . THR A 1 468 ? 3.746 10.371 24.890 1.00 93.75 468 THR A O 1
ATOM 3794 N N . LYS A 1 469 ? 3.427 10.730 22.681 1.00 93.38 469 LYS A N 1
ATOM 3795 C CA . LYS A 1 469 ? 4.335 9.705 22.141 1.00 93.38 469 LYS A CA 1
ATOM 3796 C C . LYS A 1 469 ? 3.968 8.267 22.549 1.00 93.38 469 LYS A C 1
ATOM 3798 O O . LYS A 1 469 ? 4.776 7.357 22.426 1.00 93.38 469 LYS A O 1
ATOM 3803 N N . GLN A 1 470 ? 2.743 8.042 23.031 1.00 94.38 470 GLN A N 1
ATOM 3804 C CA . GLN A 1 470 ? 2.232 6.706 23.350 1.00 94.38 470 GLN A CA 1
ATOM 3805 C C . GLN A 1 470 ? 1.556 6.074 22.132 1.00 94.38 470 GLN A C 1
ATOM 3807 O O . GLN A 1 470 ? 0.915 6.769 21.341 1.00 94.38 470 GLN A O 1
ATOM 3812 N N . ALA A 1 471 ? 1.634 4.748 22.012 1.00 96.06 471 ALA A N 1
ATOM 3813 C CA . ALA A 1 471 ? 0.923 3.998 20.981 1.00 96.06 471 ALA A CA 1
ATOM 3814 C C . ALA A 1 471 ? -0.599 4.213 21.087 1.00 96.06 471 ALA A C 1
ATOM 3816 O O . ALA A 1 471 ? -1.215 3.869 22.098 1.00 96.06 471 ALA A O 1
ATOM 3817 N N . MET A 1 472 ? -1.208 4.758 20.033 1.00 95.62 472 MET A N 1
ATOM 3818 C CA . MET A 1 472 ? -2.633 5.114 19.991 1.00 95.62 472 MET A CA 1
ATOM 3819 C C . MET A 1 472 ? -3.442 4.294 18.984 1.00 95.62 472 MET A C 1
ATOM 3821 O O . MET A 1 472 ? -4.652 4.165 19.139 1.00 95.62 472 MET A O 1
ATOM 3825 N N . SER A 1 473 ? -2.798 3.737 17.957 1.00 96.50 473 SER A N 1
ATOM 3826 C CA . SER A 1 473 ? -3.463 2.937 16.928 1.00 96.50 473 SER A CA 1
ATOM 3827 C C . SER A 1 473 ? -2.502 1.933 16.306 1.00 96.50 473 SER A C 1
ATOM 3829 O O . SER A 1 473 ? -1.289 2.123 16.340 1.00 96.50 473 SER A O 1
ATOM 3831 N N . VAL A 1 474 ? -3.055 0.878 15.708 1.00 96.94 474 VAL A N 1
ATOM 3832 C CA . VAL A 1 474 ? -2.301 -0.133 14.961 1.00 96.94 474 VAL A CA 1
ATOM 3833 C C . VAL A 1 474 ? -2.907 -0.301 13.575 1.00 96.94 474 VAL A C 1
ATOM 3835 O O . VAL A 1 474 ? -4.132 -0.307 13.426 1.00 96.94 474 VAL A O 1
ATOM 3838 N N . ALA A 1 475 ? -2.039 -0.419 12.578 1.00 98.00 475 ALA A N 1
ATOM 3839 C CA . ALA A 1 475 ? -2.373 -0.828 11.226 1.00 98.00 475 ALA A CA 1
ATOM 3840 C C . ALA A 1 475 ? -1.811 -2.220 10.946 1.00 98.00 475 ALA A C 1
ATOM 3842 O O . ALA A 1 475 ? -0.656 -2.508 11.264 1.00 98.00 475 ALA A O 1
ATOM 3843 N N . PHE A 1 476 ? -2.640 -3.062 10.336 1.00 98.44 476 PHE A N 1
ATOM 3844 C CA . PHE A 1 476 ? -2.270 -4.391 9.874 1.00 98.44 476 PHE A CA 1
ATOM 3845 C C . PHE A 1 476 ? -2.047 -4.347 8.367 1.00 98.44 476 PHE A C 1
ATOM 3847 O O . PHE A 1 476 ? -2.972 -4.024 7.620 1.00 98.44 476 PHE A O 1
ATOM 3854 N N . ILE A 1 477 ? -0.844 -4.699 7.933 1.00 98.12 477 ILE A N 1
ATOM 3855 C CA . ILE A 1 477 ? -0.479 -4.751 6.526 1.00 98.12 477 ILE A CA 1
ATOM 3856 C C . ILE A 1 477 ? -0.571 -6.214 6.107 1.00 98.12 477 ILE A C 1
ATOM 3858 O O . ILE A 1 477 ? 0.162 -7.072 6.610 1.00 98.12 477 ILE A O 1
ATOM 3862 N N . GLY A 1 478 ? -1.581 -6.523 5.298 1.00 90.19 478 GLY A N 1
ATOM 3863 C CA . GLY A 1 478 ? -1.755 -7.847 4.721 1.00 90.19 478 GLY A CA 1
ATOM 3864 C C . GLY A 1 478 ? -0.723 -8.035 3.621 1.00 90.19 478 GLY A C 1
ATOM 3865 O O . GLY A 1 478 ? -0.622 -7.185 2.742 1.00 90.19 478 GLY A O 1
ATOM 3866 N N . GLY A 1 479 ? 0.041 -9.127 3.668 1.00 94.00 479 GLY A N 1
ATOM 3867 C CA . GLY A 1 479 ? 0.916 -9.473 2.553 1.00 94.00 479 GLY A CA 1
ATOM 3868 C C . GLY A 1 479 ? 0.117 -9.756 1.277 1.00 94.00 479 GLY A C 1
ATOM 3869 O O . GLY A 1 479 ? -1.115 -9.800 1.274 1.00 94.00 479 GLY A O 1
ATOM 3870 N N . SER A 1 480 ? 0.833 -9.972 0.182 1.00 98.00 480 SER A N 1
ATOM 3871 C CA . SER A 1 480 ? 0.242 -10.033 -1.154 1.00 98.00 480 SER A CA 1
ATOM 3872 C C . SER A 1 480 ? -0.271 -11.414 -1.564 1.00 98.00 480 SER A C 1
ATOM 3874 O O . SER A 1 480 ? 0.196 -12.444 -1.079 1.00 98.00 480 SER A O 1
ATOM 3876 N N . LEU A 1 481 ? -1.166 -11.480 -2.547 1.00 97.94 481 LEU A N 1
ATOM 3877 C CA . LEU A 1 481 ? -1.360 -12.718 -3.306 1.00 97.94 481 LEU A CA 1
ATOM 3878 C C . LEU A 1 481 ? -0.239 -12.919 -4.336 1.00 97.94 481 LEU A C 1
ATOM 3880 O O . LEU A 1 481 ? 0.126 -14.068 -4.584 1.00 97.94 481 LEU A O 1
ATOM 3884 N N . THR A 1 482 ? 0.321 -11.845 -4.906 1.00 98.19 482 THR A N 1
ATOM 3885 C CA . THR A 1 482 ? 1.461 -11.911 -5.837 1.00 98.19 482 THR A CA 1
ATOM 3886 C C . THR A 1 482 ? 2.714 -12.532 -5.214 1.00 98.19 482 THR A C 1
ATOM 3888 O O . THR A 1 482 ? 2.937 -12.461 -4.003 1.00 98.19 482 THR A O 1
ATOM 3891 N N . THR A 1 483 ? 3.555 -13.135 -6.055 1.00 98.00 483 THR A N 1
ATOM 3892 C CA . THR A 1 483 ? 4.920 -13.538 -5.694 1.00 98.00 483 THR A CA 1
ATOM 3893 C C . THR A 1 483 ? 5.921 -12.391 -5.771 1.00 98.00 483 THR A C 1
ATOM 3895 O O . THR A 1 483 ? 7.046 -12.557 -5.296 1.00 98.00 483 THR A O 1
ATOM 3898 N N . TYR A 1 484 ? 5.529 -11.253 -6.357 1.00 96.50 484 TYR A N 1
ATOM 3899 C CA . TYR A 1 484 ? 6.391 -10.091 -6.540 1.00 96.50 484 TYR A CA 1
ATOM 3900 C C . TYR A 1 484 ? 6.773 -9.466 -5.179 1.00 96.50 484 TYR A C 1
ATOM 3902 O O . TYR A 1 484 ? 5.906 -9.180 -4.369 1.00 96.50 484 TYR A O 1
ATOM 3910 N N . GLU A 1 485 ? 8.038 -9.250 -4.843 1.00 92.44 485 GLU A N 1
ATOM 3911 C CA . GLU A 1 485 ? 9.095 -10.149 -5.284 1.00 92.44 485 GLU A CA 1
ATOM 3912 C C . GLU A 1 485 ? 9.539 -11.066 -4.157 1.00 92.44 485 GLU A C 1
ATOM 3914 O O . GLU A 1 485 ? 9.585 -10.708 -2.979 1.00 92.44 485 GLU A O 1
ATOM 3919 N N . ASN A 1 486 ? 9.885 -12.285 -4.560 1.00 96.56 486 ASN A N 1
ATOM 3920 C CA . ASN A 1 486 ? 10.507 -13.274 -3.701 1.00 96.56 486 ASN A CA 1
ATOM 3921 C C . ASN A 1 486 ? 9.666 -13.656 -2.471 1.00 96.56 486 ASN A C 1
ATOM 3923 O O . ASN A 1 486 ? 10.236 -14.006 -1.444 1.00 96.56 486 ASN A O 1
ATOM 3927 N N . VAL A 1 487 ? 8.333 -13.644 -2.544 1.00 97.12 487 VAL A N 1
ATOM 3928 C CA . VAL A 1 487 ? 7.444 -13.994 -1.415 1.00 97.12 487 VAL A CA 1
ATOM 3929 C C . VAL A 1 487 ? 6.447 -15.103 -1.771 1.00 97.12 487 VAL A C 1
ATOM 3931 O O . VAL A 1 487 ? 6.110 -15.318 -2.932 1.00 97.12 487 VAL A O 1
ATOM 3934 N N . ASN A 1 488 ? 6.000 -15.864 -0.767 1.00 98.50 488 ASN A N 1
ATOM 3935 C CA . ASN A 1 488 ? 5.008 -16.936 -0.933 1.00 98.50 488 ASN A CA 1
ATOM 3936 C C . ASN A 1 488 ? 3.580 -16.400 -0.860 1.00 98.50 488 ASN A C 1
ATOM 3938 O O . ASN A 1 488 ? 3.259 -15.921 0.226 1.00 98.50 488 ASN A O 1
ATOM 3942 N N . PRO A 1 489 ? 2.694 -16.576 -1.861 1.00 98.44 489 PRO A N 1
ATOM 3943 C CA . PRO A 1 489 ? 1.312 -16.070 -1.860 1.00 98.44 489 PRO A CA 1
ATOM 3944 C C . PRO A 1 489 ? 0.576 -16.288 -0.533 1.00 98.44 489 PRO A C 1
ATOM 3946 O O . PRO A 1 489 ? 0.627 -17.386 0.025 1.00 98.44 489 PRO A O 1
ATOM 3949 N N . MET A 1 490 ? -0.072 -15.240 -0.011 1.00 97.38 490 MET A N 1
ATOM 3950 C CA . MET A 1 490 ? -0.702 -15.257 1.310 1.00 97.38 490 MET A CA 1
ATOM 3951 C C . MET A 1 490 ? -2.070 -14.564 1.333 1.00 97.38 490 MET A C 1
ATOM 3953 O O . MET A 1 490 ? -2.371 -13.727 0.488 1.00 97.38 490 MET A O 1
ATOM 3957 N N . PHE A 1 491 ? -2.880 -14.870 2.344 1.00 98.19 491 PHE A N 1
ATOM 3958 C CA . PHE A 1 491 ? -4.030 -14.055 2.745 1.00 98.19 491 PHE A CA 1
ATOM 3959 C C . PHE A 1 491 ? -4.184 -14.045 4.268 1.00 98.19 491 PHE A C 1
ATOM 3961 O O . PHE A 1 491 ? -3.622 -14.893 4.970 1.00 98.19 491 PHE A O 1
ATOM 3968 N N . ARG A 1 492 ? -4.950 -13.084 4.798 1.00 98.19 492 ARG A N 1
ATOM 3969 C CA . ARG A 1 492 ? -5.180 -12.956 6.242 1.00 98.19 492 ARG A CA 1
ATOM 3970 C C . ARG A 1 492 ? -6.657 -12.946 6.594 1.00 98.19 492 ARG A C 1
ATOM 3972 O O . ARG A 1 492 ? -7.477 -12.357 5.892 1.00 98.19 492 ARG A O 1
ATOM 3979 N N . THR A 1 493 ? -6.982 -13.536 7.735 1.00 98.38 493 THR A N 1
ATOM 3980 C CA . THR A 1 493 ? -8.314 -13.472 8.343 1.00 98.38 493 THR A CA 1
ATOM 3981 C C . THR A 1 493 ? -8.244 -12.859 9.734 1.00 98.38 493 THR A C 1
ATOM 3983 O O . THR A 1 493 ? -7.267 -13.063 10.453 1.00 98.38 493 THR A O 1
ATOM 3986 N N . TYR A 1 494 ? -9.296 -12.158 10.145 1.00 98.50 494 TYR A N 1
ATOM 3987 C CA . TYR A 1 494 ? -9.387 -11.497 11.447 1.00 98.50 494 TYR A CA 1
ATOM 3988 C C . TYR A 1 494 ? -10.615 -11.979 12.212 1.00 98.50 494 TYR A C 1
ATOM 3990 O O . TYR A 1 494 ? -11.709 -12.072 11.646 1.00 98.50 494 TYR A O 1
ATOM 3998 N N . SER A 1 495 ? -10.449 -12.244 13.508 1.00 97.38 495 SER A N 1
ATOM 3999 C CA . SER A 1 495 ? -11.562 -12.396 14.443 1.00 97.38 495 SER A CA 1
ATOM 4000 C C . SER A 1 495 ? -11.863 -11.066 15.131 1.00 97.38 495 SER A C 1
ATOM 4002 O O . SER A 1 495 ? -10.961 -10.340 15.551 1.00 97.38 495 SER A O 1
ATOM 4004 N N . LEU A 1 496 ? -13.149 -10.738 15.264 1.00 94.81 496 LEU A N 1
ATOM 4005 C CA . LEU A 1 496 ? -13.594 -9.530 15.954 1.00 94.81 496 LEU A CA 1
ATOM 4006 C C . LEU A 1 496 ? -14.221 -9.862 17.307 1.00 94.81 496 LEU A C 1
ATOM 4008 O O . LEU A 1 496 ? -15.121 -10.703 17.426 1.00 94.81 496 LEU A O 1
ATOM 4012 N N . GLY A 1 497 ? -13.749 -9.146 18.322 1.00 89.81 497 GLY A N 1
ATOM 4013 C CA . GLY A 1 497 ? -14.302 -9.136 19.665 1.00 89.81 497 GLY A CA 1
ATOM 4014 C C . GLY A 1 497 ? -15.376 -8.064 19.845 1.00 89.81 497 GLY A C 1
ATOM 4015 O O . GLY A 1 497 ? -16.051 -7.626 18.907 1.00 89.81 497 GLY A O 1
ATOM 4016 N N . ASP A 1 498 ? -15.541 -7.628 21.089 1.00 86.19 498 ASP A N 1
ATOM 4017 C CA . ASP A 1 498 ? -16.523 -6.608 21.437 1.00 86.19 498 ASP A CA 1
ATOM 4018 C C . ASP A 1 498 ? -16.199 -5.256 20.795 1.00 86.19 498 ASP A C 1
ATOM 4020 O O . ASP A 1 498 ? -15.040 -4.875 20.616 1.00 86.19 498 ASP A O 1
ATOM 4024 N N . LYS A 1 499 ? -17.256 -4.507 20.453 1.00 85.81 499 LYS A N 1
ATOM 4025 C CA . LYS A 1 499 ? -17.161 -3.194 19.789 1.00 85.81 499 LYS A CA 1
ATOM 4026 C C . LYS A 1 499 ? -16.312 -3.226 18.507 1.00 85.81 499 LYS A C 1
ATOM 4028 O O . LYS A 1 499 ? -15.713 -2.221 18.146 1.00 85.81 499 LYS A O 1
ATOM 4033 N N . SER A 1 500 ? -16.288 -4.362 17.808 1.00 91.94 500 SER A N 1
ATOM 4034 C CA . SER A 1 500 ? -15.534 -4.550 16.561 1.00 91.94 500 SER A CA 1
ATOM 4035 C C . SER A 1 500 ? -14.019 -4.350 16.708 1.00 91.94 500 SER A C 1
ATOM 4037 O O . SER A 1 500 ? -13.352 -4.029 15.738 1.00 91.94 500 SER A O 1
ATOM 4039 N N . VAL A 1 501 ? -13.448 -4.520 17.902 1.00 93.62 501 VAL A N 1
ATOM 4040 C CA . VAL A 1 501 ? -11.984 -4.563 18.054 1.00 93.62 501 VAL A CA 1
ATOM 4041 C C . VAL A 1 501 ? -11.465 -5.891 17.502 1.00 93.62 501 VAL A C 1
ATOM 4043 O O . VAL A 1 501 ? -12.125 -6.919 17.654 1.00 93.62 501 VAL A O 1
ATOM 4046 N N . ILE A 1 502 ? -10.284 -5.886 16.884 1.00 96.62 502 ILE A N 1
ATOM 4047 C CA . ILE A 1 502 ? -9.624 -7.123 16.451 1.00 96.62 502 ILE A CA 1
ATOM 4048 C C . ILE A 1 502 ? -9.201 -7.918 17.685 1.00 96.62 502 ILE A C 1
ATOM 4050 O O . ILE A 1 502 ? -8.407 -7.438 18.497 1.00 96.62 502 ILE A O 1
ATOM 4054 N N . ASP A 1 503 ? -9.756 -9.119 17.833 1.00 96.31 503 ASP A N 1
ATOM 4055 C CA . ASP A 1 503 ? -9.357 -10.039 18.894 1.00 96.31 503 ASP A CA 1
ATOM 4056 C C . ASP A 1 503 ? -8.085 -10.783 18.499 1.00 96.31 503 ASP A C 1
ATOM 4058 O O . ASP A 1 503 ? -7.124 -10.753 19.256 1.00 96.31 503 ASP A O 1
ATOM 4062 N N . ASP A 1 504 ? -8.048 -11.395 17.315 1.00 97.94 504 ASP A N 1
ATOM 4063 C CA . ASP A 1 504 ? -6.872 -12.077 16.773 1.00 97.94 504 ASP A CA 1
ATOM 4064 C C . ASP A 1 504 ? -6.831 -11.977 15.240 1.00 97.94 504 ASP A C 1
ATOM 4066 O O . ASP A 1 504 ? -7.817 -11.607 14.591 1.00 97.94 504 ASP A O 1
ATOM 4070 N N . PHE A 1 505 ? -5.696 -12.339 14.648 1.00 97.88 505 PHE A N 1
ATOM 4071 C CA . PHE A 1 505 ? -5.598 -12.570 13.211 1.00 97.88 505 PHE A CA 1
ATOM 4072 C C . PHE A 1 505 ? -4.801 -13.833 12.900 1.00 97.88 505 PHE A C 1
ATOM 4074 O O . PHE A 1 505 ? -3.933 -14.250 13.670 1.00 97.88 505 PHE A O 1
ATOM 4081 N N . GLU A 1 506 ? -5.103 -14.429 11.751 1.00 98.19 506 GLU A N 1
ATOM 4082 C CA . GLU A 1 506 ? -4.484 -15.654 11.255 1.00 98.19 506 GLU A CA 1
ATOM 4083 C C . GLU A 1 506 ? -4.005 -15.438 9.824 1.00 98.19 506 GLU A C 1
ATOM 4085 O O . GLU A 1 506 ? -4.766 -14.969 8.974 1.00 98.19 506 GLU A O 1
ATOM 4090 N N . THR A 1 507 ? -2.746 -15.779 9.569 1.00 98.12 507 THR A N 1
ATOM 4091 C CA . THR A 1 507 ? -2.142 -15.715 8.236 1.00 98.12 507 THR A CA 1
ATOM 4092 C C . THR A 1 507 ? -2.117 -17.110 7.617 1.00 98.12 507 THR A C 1
ATOM 4094 O O . THR A 1 507 ? -1.817 -18.100 8.291 1.00 98.12 507 THR A O 1
ATOM 4097 N N . PHE A 1 508 ? -2.425 -17.188 6.326 1.00 98.31 508 PHE A N 1
ATOM 4098 C CA . PHE A 1 508 ? -2.354 -18.402 5.524 1.00 98.31 508 PHE A CA 1
ATOM 4099 C C . PHE A 1 508 ? -1.480 -18.149 4.304 1.00 98.31 508 PHE A C 1
ATOM 4101 O O . PHE A 1 508 ? -1.583 -17.093 3.686 1.00 98.31 508 PHE A O 1
ATOM 4108 N N . TYR A 1 509 ? -0.667 -19.126 3.925 1.00 98.12 509 TYR A N 1
ATOM 4109 C CA . TYR A 1 509 ? 0.159 -19.072 2.719 1.00 98.12 509 TYR A CA 1
ATOM 4110 C C . TYR A 1 509 ? 0.246 -20.452 2.074 1.00 98.12 509 TYR A C 1
ATOM 4112 O O . TYR A 1 509 ? -0.058 -21.459 2.717 1.00 98.12 509 TYR A O 1
ATOM 4120 N N . PHE A 1 510 ? 0.702 -20.531 0.828 1.00 98.00 510 PHE A N 1
ATOM 4121 C CA . PHE A 1 510 ? 1.232 -21.784 0.292 1.00 98.00 510 PHE A CA 1
ATOM 4122 C C . PHE A 1 510 ? 2.708 -21.628 -0.059 1.00 98.00 510 PHE A C 1
ATOM 4124 O O . PHE A 1 510 ? 3.140 -20.584 -0.542 1.00 98.00 510 PHE A O 1
ATOM 4131 N N . ASN A 1 511 ? 3.495 -22.680 0.166 1.00 97.94 511 ASN A N 1
ATOM 4132 C CA . ASN A 1 511 ? 4.899 -22.679 -0.230 1.00 97.94 511 ASN A CA 1
ATOM 4133 C C . ASN A 1 511 ? 5.005 -22.849 -1.757 1.00 97.94 511 ASN A C 1
ATOM 4135 O O . ASN A 1 511 ? 4.603 -23.877 -2.315 1.00 97.94 511 ASN A O 1
ATOM 4139 N N . LEU A 1 512 ? 5.556 -21.835 -2.420 1.00 98.06 512 LEU A N 1
ATOM 4140 C CA . LEU A 1 512 ? 5.661 -21.758 -3.871 1.00 98.06 512 LEU A CA 1
ATOM 4141 C C . LEU A 1 512 ? 6.603 -22.820 -4.452 1.00 98.06 512 LEU A C 1
ATOM 4143 O O . LEU A 1 512 ? 6.273 -23.423 -5.474 1.00 98.06 512 LEU A O 1
ATOM 4147 N N . SER A 1 513 ? 7.733 -23.101 -3.793 1.00 97.31 513 SER A N 1
ATOM 4148 C CA . SER A 1 513 ? 8.666 -24.165 -4.194 1.00 97.31 513 SER A CA 1
ATOM 4149 C C . SER A 1 513 ? 7.967 -25.521 -4.246 1.00 97.31 513 SER A C 1
ATOM 4151 O O . SER A 1 513 ? 8.054 -26.241 -5.242 1.00 97.31 513 SER A O 1
ATOM 4153 N N . LEU A 1 514 ? 7.220 -25.859 -3.190 1.00 97.44 514 LEU A N 1
ATOM 4154 C CA . LEU A 1 514 ? 6.478 -27.114 -3.099 1.00 97.44 514 LEU A CA 1
ATOM 4155 C C . LEU A 1 514 ? 5.365 -27.176 -4.144 1.00 97.44 514 LEU A C 1
ATOM 4157 O O . LEU A 1 514 ? 5.234 -28.198 -4.817 1.00 97.44 514 LEU A O 1
ATOM 4161 N N . ALA A 1 515 ? 4.597 -26.096 -4.315 1.00 98.06 515 ALA A N 1
ATOM 4162 C CA . ALA A 1 515 ? 3.548 -26.016 -5.328 1.00 98.06 515 ALA A CA 1
ATOM 4163 C C . ALA A 1 515 ? 4.114 -26.248 -6.741 1.00 98.06 515 ALA A C 1
ATOM 4165 O O . ALA A 1 515 ? 3.596 -27.076 -7.494 1.00 98.06 515 ALA A O 1
ATOM 4166 N N . ASN A 1 516 ? 5.222 -25.585 -7.083 1.00 98.00 516 ASN A N 1
ATOM 4167 C CA . ASN A 1 516 ? 5.877 -25.721 -8.384 1.00 98.00 516 ASN A CA 1
ATOM 4168 C C . ASN A 1 516 ? 6.514 -27.099 -8.605 1.00 98.00 516 ASN A C 1
ATOM 4170 O O . ASN A 1 516 ? 6.470 -27.596 -9.729 1.00 98.00 516 ASN A O 1
ATOM 4174 N N . ALA A 1 517 ? 7.026 -27.756 -7.560 1.00 97.31 517 ALA A N 1
ATOM 4175 C CA . ALA A 1 517 ? 7.536 -29.126 -7.662 1.00 97.31 517 ALA A CA 1
ATOM 4176 C C . ALA A 1 517 ? 6.445 -30.135 -8.070 1.00 97.31 517 ALA A C 1
ATOM 4178 O O . ALA A 1 517 ? 6.732 -31.141 -8.720 1.00 97.31 517 ALA A O 1
ATOM 4179 N N . ILE A 1 518 ? 5.184 -29.869 -7.714 1.00 96.00 518 ILE A N 1
ATOM 4180 C CA . ILE A 1 518 ? 4.045 -30.693 -8.138 1.00 96.00 518 ILE A CA 1
ATOM 4181 C C . ILE A 1 518 ? 3.514 -30.250 -9.512 1.00 96.00 518 ILE A C 1
ATOM 4183 O O . ILE A 1 518 ? 3.032 -31.081 -10.291 1.00 96.00 518 ILE A O 1
ATOM 4187 N N . GLY A 1 519 ? 3.614 -28.953 -9.814 1.00 95.25 519 GLY A N 1
ATOM 4188 C CA . GLY A 1 519 ? 3.148 -28.345 -11.057 1.00 95.25 519 GLY A CA 1
ATOM 4189 C C . GLY A 1 519 ? 1.623 -28.361 -11.177 1.00 95.25 519 GLY A C 1
ATOM 4190 O O . GLY A 1 519 ? 0.906 -28.288 -10.180 1.00 95.25 519 GLY A O 1
ATOM 4191 N N . SER A 1 520 ? 1.118 -28.503 -12.402 1.00 95.75 520 SER A N 1
ATOM 4192 C CA . SER A 1 520 ? -0.319 -28.483 -12.721 1.00 95.75 520 SER A CA 1
ATOM 4193 C C . SER A 1 520 ? -1.106 -29.716 -12.255 1.00 95.75 520 SER A C 1
ATOM 4195 O O . SER A 1 520 ? -2.321 -29.773 -12.427 1.00 95.75 520 SER A O 1
ATOM 4197 N N . LYS A 1 521 ? -0.445 -30.718 -11.657 1.00 96.31 521 LYS A N 1
ATOM 4198 C CA . LYS A 1 521 ? -1.075 -31.993 -11.265 1.00 96.31 521 LYS A CA 1
ATOM 4199 C C . LYS A 1 521 ? -2.089 -31.851 -10.126 1.00 96.31 521 LYS A C 1
ATOM 4201 O O . LYS A 1 521 ? -2.981 -32.687 -10.018 1.00 96.31 521 LYS A O 1
ATOM 4206 N N . ARG A 1 522 ? -1.935 -30.850 -9.251 1.00 94.25 522 ARG A N 1
ATOM 4207 C CA . ARG A 1 522 ? -2.895 -30.524 -8.181 1.00 94.25 522 ARG A CA 1
ATOM 4208 C C . ARG A 1 522 ? -2.791 -29.047 -7.776 1.00 94.25 522 ARG A C 1
ATOM 4210 O O . ARG A 1 522 ? -1.707 -28.484 -7.930 1.00 94.25 522 ARG A O 1
ATOM 4217 N N . PRO A 1 523 ? -3.859 -28.446 -7.220 1.00 95.56 523 PRO A N 1
ATOM 4218 C CA . PRO A 1 523 ? -3.811 -27.090 -6.671 1.00 95.56 523 PRO A CA 1
ATOM 4219 C C . PRO A 1 523 ? -2.773 -26.929 -5.541 1.00 95.56 523 PRO A C 1
ATOM 4221 O O . PRO A 1 523 ? -2.439 -27.921 -4.879 1.00 95.56 523 PRO A O 1
ATOM 4224 N N . PRO A 1 524 ? -2.284 -25.700 -5.276 1.00 97.44 524 PRO A N 1
ATOM 4225 C CA . PRO A 1 524 ? -1.390 -25.429 -4.155 1.00 97.44 524 PRO A CA 1
ATOM 4226 C C . PRO A 1 524 ? -2.018 -25.808 -2.810 1.00 97.44 524 PRO A C 1
ATOM 4228 O O . PRO A 1 524 ? -3.210 -25.602 -2.580 1.00 97.44 524 PRO A O 1
ATOM 4231 N N . VAL A 1 525 ? -1.201 -26.349 -1.903 1.00 97.31 525 VAL A N 1
ATOM 4232 C CA . VAL A 1 525 ? -1.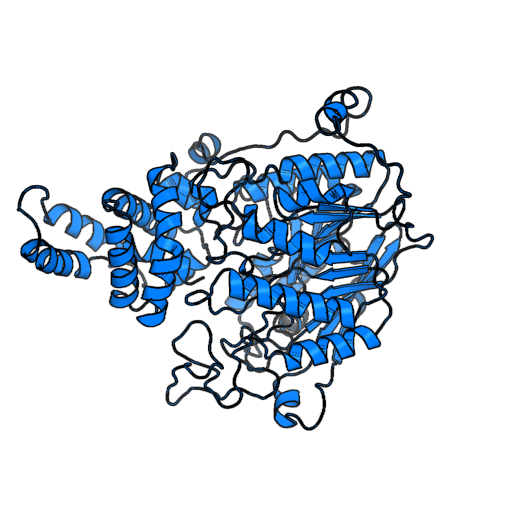634 -26.682 -0.540 1.00 97.31 525 VAL A CA 1
ATOM 4233 C C . VAL A 1 525 ? -1.417 -25.469 0.355 1.00 97.31 525 VAL A C 1
ATOM 4235 O O . VAL A 1 525 ? -0.277 -25.091 0.622 1.00 97.31 525 VAL A O 1
ATOM 4238 N N . TRP A 1 526 ? -2.515 -24.887 0.825 1.00 97.88 526 TRP A N 1
ATOM 4239 C CA . TRP A 1 526 ? -2.506 -23.771 1.762 1.00 97.88 526 TRP A CA 1
ATOM 4240 C C . TRP A 1 526 ? -2.309 -24.243 3.202 1.00 97.88 526 TRP A C 1
ATOM 4242 O O . TRP A 1 526 ? -2.853 -25.260 3.633 1.00 97.88 526 TRP A O 1
ATOM 4252 N N . ILE A 1 527 ? -1.527 -23.476 3.951 1.00 96.69 527 ILE A N 1
ATOM 4253 C CA . ILE A 1 527 ? -1.116 -23.755 5.320 1.00 96.69 527 ILE A CA 1
ATOM 4254 C C . ILE A 1 527 ? -1.502 -22.552 6.173 1.00 96.69 527 ILE A C 1
ATOM 4256 O O . ILE A 1 527 ? -1.178 -21.415 5.833 1.00 96.69 527 ILE A O 1
ATOM 4260 N N . LYS A 1 528 ? -2.161 -22.806 7.307 1.00 96.81 528 LYS A N 1
ATOM 4261 C CA . LYS A 1 528 ? -2.299 -21.807 8.370 1.00 96.81 528 LYS A CA 1
ATOM 4262 C C . LYS A 1 528 ? -0.931 -21.593 9.011 1.00 96.81 528 LYS A C 1
ATOM 4264 O O . LYS A 1 528 ? -0.454 -22.472 9.726 1.00 96.81 528 LYS A O 1
ATOM 4269 N N . GLU A 1 529 ? -0.323 -20.446 8.750 1.00 96.00 529 GLU A N 1
ATOM 4270 C CA . GLU A 1 529 ? 1.017 -20.097 9.216 1.00 96.00 529 GLU A CA 1
ATOM 4271 C C . GLU A 1 529 ? 1.024 -19.899 10.733 1.00 96.00 529 GLU A C 1
ATOM 4273 O O . GLU A 1 529 ? 1.620 -20.681 11.473 1.00 96.00 529 GLU A O 1
ATOM 4278 N N . TYR A 1 530 ? 0.293 -18.891 11.215 1.00 97.88 530 TYR A N 1
ATOM 4279 C CA . TYR A 1 530 ? 0.281 -18.520 12.625 1.00 97.88 530 TYR A CA 1
ATOM 4280 C C . TYR A 1 530 ? -1.015 -17.812 13.032 1.00 97.88 530 TYR A C 1
ATOM 4282 O O . TYR A 1 530 ? -1.790 -17.363 12.188 1.00 97.88 530 TYR A O 1
ATOM 4290 N N . SER A 1 531 ? -1.248 -17.733 14.346 1.00 97.81 531 SER A N 1
ATOM 4291 C CA . SER A 1 531 ? -2.207 -16.802 14.958 1.00 97.81 531 SER A CA 1
ATOM 4292 C C . SER A 1 531 ? -1.427 -15.825 15.825 1.00 97.81 531 SER A C 1
ATOM 4294 O O . SER A 1 531 ? -0.570 -16.251 16.602 1.00 97.81 531 SER A O 1
ATOM 4296 N N . ALA A 1 532 ? -1.694 -14.526 15.711 1.00 97.25 532 ALA A N 1
ATOM 4297 C CA . ALA A 1 532 ? -0.886 -13.509 16.379 1.00 97.25 532 ALA A CA 1
ATOM 4298 C C . ALA A 1 532 ? -0.844 -13.707 17.903 1.00 97.25 532 ALA A C 1
ATOM 4300 O O . ALA A 1 532 ? 0.237 -13.750 18.495 1.00 97.25 532 ALA A O 1
ATOM 4301 N N . LYS A 1 533 ? -2.001 -13.908 18.548 1.00 96.94 533 LYS A N 1
ATOM 4302 C CA . LYS A 1 533 ? -2.068 -14.111 20.005 1.00 96.94 533 LYS A CA 1
ATOM 4303 C C . LYS A 1 533 ? -1.363 -15.378 20.454 1.00 96.94 533 LYS A C 1
ATOM 4305 O O . LYS A 1 533 ? -0.585 -15.328 21.407 1.00 96.94 533 LYS A O 1
ATOM 4310 N N . ARG A 1 534 ? -1.603 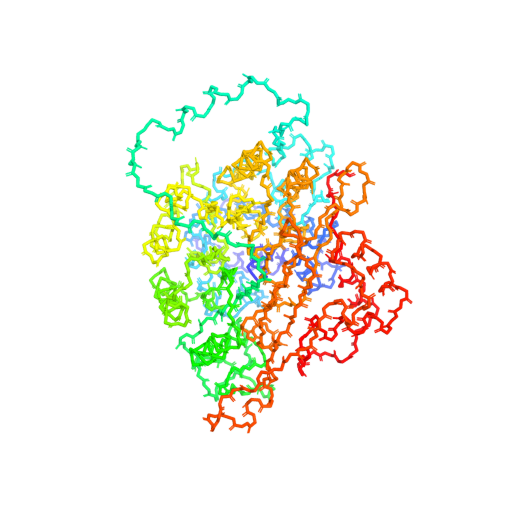-16.501 19.776 1.00 97.31 534 ARG A N 1
ATOM 4311 C CA . ARG A 1 534 ? -0.992 -17.788 20.130 1.00 97.31 534 ARG A CA 1
ATOM 4312 C C . ARG A 1 534 ? 0.518 -17.752 19.928 1.00 97.31 534 ARG A C 1
ATOM 4314 O O . ARG A 1 534 ? 1.273 -18.128 20.818 1.00 97.31 534 ARG A O 1
ATOM 4321 N N . ASP A 1 535 ? 0.957 -17.317 18.754 1.00 97.12 535 ASP A N 1
ATOM 4322 C CA . ASP A 1 535 ? 2.341 -17.465 18.323 1.00 97.12 535 ASP A CA 1
ATOM 4323 C C . ASP A 1 535 ? 3.278 -16.413 18.905 1.00 97.12 535 ASP A C 1
ATOM 4325 O O . ASP A 1 535 ? 4.448 -16.725 19.143 1.00 97.12 535 ASP A O 1
ATOM 4329 N N . TYR A 1 536 ? 2.780 -15.211 19.187 1.00 96.94 536 TYR A N 1
ATOM 4330 C CA . TYR A 1 536 ? 3.546 -14.165 19.865 1.00 96.94 536 TYR A CA 1
ATOM 4331 C C . TYR A 1 536 ? 3.223 -14.047 21.359 1.00 96.94 536 TYR A C 1
ATOM 4333 O O . TYR A 1 536 ? 3.757 -13.165 22.029 1.00 96.94 536 TYR A O 1
ATOM 4341 N N . ASN A 1 537 ? 2.383 -14.942 21.897 1.00 95.94 537 ASN A N 1
ATOM 4342 C CA . ASN A 1 537 ? 1.939 -14.940 23.294 1.00 95.94 537 ASN A CA 1
ATOM 4343 C C . ASN A 1 537 ? 1.340 -13.582 23.726 1.00 95.94 537 ASN A C 1
ATOM 4345 O O . ASN A 1 537 ? 1.623 -13.062 24.809 1.00 95.94 537 ASN A O 1
ATOM 4349 N N . MET A 1 538 ? 0.536 -12.976 22.847 1.00 95.44 538 MET A N 1
ATOM 4350 C CA . MET A 1 538 ? -0.101 -11.681 23.092 1.00 95.44 538 MET A CA 1
ATOM 4351 C C . MET A 1 538 ? -1.457 -11.865 23.774 1.00 95.44 538 MET A C 1
ATOM 4353 O O . MET A 1 538 ? -2.270 -12.699 23.378 1.00 95.44 538 MET A O 1
ATOM 4357 N N . LYS A 1 539 ? -1.736 -11.049 24.798 1.00 93.12 539 LYS A N 1
ATOM 4358 C CA . LYS A 1 539 ? -3.018 -11.095 25.526 1.00 93.12 539 LYS A CA 1
ATOM 4359 C C . LYS A 1 539 ? -4.152 -10.422 24.753 1.00 93.12 539 LYS A C 1
ATOM 4361 O O . LYS A 1 539 ? -5.301 -10.844 24.847 1.00 93.12 539 LYS A O 1
ATOM 4366 N N . SER A 1 540 ? -3.825 -9.377 24.001 1.00 94.75 540 SER A N 1
ATOM 4367 C CA . SER A 1 540 ? -4.729 -8.673 23.095 1.00 94.75 540 SER A CA 1
ATOM 4368 C C . SER A 1 540 ? -3.930 -8.023 21.970 1.00 94.75 540 SER A C 1
ATOM 4370 O O . SER A 1 540 ? -2.709 -7.895 22.067 1.00 94.75 540 SER A O 1
ATOM 4372 N N . LEU A 1 541 ? -4.626 -7.584 20.925 1.00 96.06 541 LEU A N 1
ATOM 4373 C CA . LEU A 1 541 ? -4.051 -6.864 19.789 1.00 96.06 541 LEU A CA 1
ATOM 4374 C C . LEU A 1 541 ? -4.272 -5.342 19.896 1.00 96.06 541 LEU A C 1
ATOM 4376 O O . LEU A 1 541 ? -4.432 -4.642 18.901 1.00 96.06 541 LEU A O 1
ATOM 4380 N N . LEU A 1 542 ? -4.297 -4.822 21.129 1.00 94.19 542 LEU A N 1
ATOM 4381 C CA . LEU A 1 542 ? -4.392 -3.384 21.398 1.00 94.19 542 LEU A CA 1
ATOM 4382 C C . LEU A 1 542 ? -3.032 -2.686 21.197 1.00 94.19 542 LEU A C 1
ATOM 4384 O O . LEU A 1 542 ? -1.992 -3.324 21.391 1.00 94.19 542 LEU A O 1
ATOM 4388 N N . PRO A 1 543 ? -3.009 -1.365 20.918 1.00 95.25 543 PRO A N 1
ATOM 4389 C CA . PRO A 1 543 ? -1.767 -0.619 20.684 1.00 95.25 543 PRO A CA 1
ATOM 4390 C C . PRO A 1 543 ? -0.698 -0.799 21.771 1.00 95.25 543 PRO A C 1
ATOM 4392 O O . PRO A 1 543 ? 0.472 -0.994 21.460 1.00 95.25 543 PRO A O 1
ATOM 4395 N N . SER A 1 544 ? -1.088 -0.834 23.049 1.00 93.75 544 SER A N 1
ATOM 4396 C CA . SER A 1 544 ? -0.151 -1.016 24.170 1.00 93.75 544 SER A CA 1
ATOM 4397 C C . SER A 1 544 ? 0.505 -2.404 24.224 1.00 93.75 544 SER A C 1
ATOM 4399 O O . SER A 1 544 ? 1.642 -2.541 24.688 1.00 93.75 544 SER A O 1
ATOM 4401 N N . GLN A 1 545 ? -0.188 -3.448 23.754 1.00 96.62 545 GLN A N 1
ATOM 4402 C CA . GLN A 1 545 ? 0.394 -4.787 23.639 1.00 96.62 545 GLN A CA 1
ATOM 4403 C C . GLN A 1 545 ? 1.376 -4.854 22.473 1.00 96.62 545 GLN A C 1
ATOM 4405 O O . GLN A 1 545 ? 2.445 -5.438 22.631 1.00 96.62 545 GLN A O 1
ATOM 4410 N N . PHE A 1 546 ? 1.062 -4.212 21.346 1.00 97.06 546 PHE A N 1
ATOM 4411 C CA . PHE A 1 546 ? 1.987 -4.115 20.217 1.00 97.06 546 PHE A CA 1
ATOM 4412 C C . PHE A 1 546 ? 3.231 -3.285 20.539 1.00 97.06 546 PHE A C 1
ATOM 4414 O O . PHE A 1 546 ? 4.330 -3.687 20.171 1.00 97.06 546 PHE A O 1
ATOM 4421 N N . ASP A 1 547 ? 3.098 -2.193 21.292 1.00 95.56 547 ASP A N 1
ATOM 4422 C CA . ASP A 1 547 ? 4.252 -1.435 21.789 1.00 95.56 547 ASP A CA 1
ATOM 4423 C C . ASP A 1 547 ? 5.173 -2.314 22.657 1.00 95.56 547 ASP A C 1
ATOM 4425 O O . ASP A 1 547 ? 6.391 -2.358 22.475 1.00 95.56 547 ASP A O 1
ATOM 4429 N N . SER A 1 548 ? 4.581 -3.095 23.566 1.00 96.56 548 SER A N 1
ATOM 4430 C CA . SER A 1 548 ? 5.333 -4.044 24.395 1.00 96.56 548 SER A CA 1
ATOM 4431 C C . SER A 1 548 ? 5.990 -5.145 23.553 1.00 96.56 548 SER A C 1
ATOM 4433 O O . SER A 1 548 ? 7.140 -5.506 23.802 1.00 96.56 548 SER A O 1
ATOM 4435 N N . PHE A 1 549 ? 5.290 -5.651 22.535 1.00 97.12 549 PHE A N 1
ATOM 4436 C CA . PHE A 1 549 ? 5.817 -6.616 21.572 1.00 97.12 549 PHE A CA 1
ATOM 4437 C C . PHE A 1 549 ? 7.025 -6.050 20.810 1.00 97.12 549 PHE A C 1
ATOM 4439 O O . PHE A 1 549 ? 8.072 -6.696 20.779 1.00 97.12 549 PHE A O 1
ATOM 4446 N N . LEU A 1 550 ? 6.938 -4.816 20.300 1.00 97.06 550 LEU A N 1
ATOM 4447 C CA . LEU A 1 550 ? 8.045 -4.127 19.631 1.00 97.06 550 LEU A CA 1
ATOM 4448 C C . LEU A 1 550 ? 9.259 -3.963 20.557 1.00 97.06 550 LEU A C 1
ATOM 4450 O O . LEU A 1 550 ? 10.382 -4.298 20.172 1.00 97.06 550 LEU A O 1
ATOM 4454 N N . ARG A 1 551 ? 9.052 -3.495 21.794 1.00 96.38 551 ARG A N 1
ATOM 4455 C CA . ARG A 1 551 ? 10.135 -3.366 22.786 1.00 96.38 551 ARG A CA 1
ATOM 4456 C C . ARG A 1 551 ? 10.801 -4.709 23.086 1.00 96.38 551 ARG A C 1
ATOM 4458 O O . ARG A 1 551 ? 12.025 -4.767 23.175 1.00 96.38 551 ARG A O 1
ATOM 4465 N N . ASN A 1 552 ? 10.027 -5.789 23.166 1.00 97.00 552 ASN A N 1
ATOM 4466 C CA . ASN A 1 552 ? 10.561 -7.135 23.374 1.00 97.00 552 ASN A CA 1
ATOM 4467 C C . ASN A 1 552 ? 11.346 -7.646 22.158 1.00 97.00 552 ASN A C 1
ATOM 4469 O O . ASN A 1 552 ? 12.403 -8.242 22.340 1.00 97.00 552 ASN A O 1
ATOM 4473 N N . MET A 1 553 ? 10.892 -7.396 20.924 1.00 96.62 553 MET A N 1
ATOM 4474 C CA . MET A 1 553 ? 11.638 -7.790 19.717 1.00 96.62 553 MET A CA 1
ATOM 4475 C C . MET A 1 553 ? 13.015 -7.116 19.622 1.00 96.62 553 MET A C 1
ATOM 4477 O O . MET A 1 553 ? 13.963 -7.706 19.099 1.00 96.62 553 MET A O 1
ATOM 4481 N N . ARG A 1 554 ? 13.166 -5.897 20.161 1.00 96.00 554 ARG A N 1
ATOM 4482 C CA . ARG A 1 554 ? 14.464 -5.201 20.190 1.00 96.00 554 ARG A CA 1
ATOM 4483 C C . ARG A 1 554 ? 15.515 -5.984 20.981 1.00 96.00 554 ARG A C 1
ATOM 4485 O O . ARG A 1 554 ? 16.649 -6.087 20.521 1.00 96.00 554 ARG A O 1
ATOM 4492 N N . THR A 1 555 ? 15.145 -6.602 22.102 1.00 96.06 555 THR A N 1
ATOM 4493 C CA . THR A 1 555 ? 16.084 -7.294 23.007 1.00 96.06 555 THR A CA 1
ATOM 4494 C C . THR A 1 555 ? 16.024 -8.824 22.939 1.00 96.06 555 THR A C 1
ATOM 4496 O O . THR A 1 555 ? 16.959 -9.486 23.381 1.00 96.06 555 THR A O 1
ATOM 4499 N N . ASN A 1 556 ? 14.970 -9.408 22.362 1.00 96.88 556 ASN A N 1
ATOM 4500 C CA . ASN A 1 556 ? 14.788 -10.854 22.230 1.00 96.88 556 ASN A CA 1
ATOM 4501 C C . ASN A 1 556 ? 14.918 -11.301 20.764 1.00 96.88 556 ASN A C 1
ATOM 4503 O O . ASN A 1 556 ? 13.963 -11.238 19.989 1.00 96.88 556 ASN A O 1
ATOM 4507 N N . ASN A 1 557 ? 16.097 -11.816 20.402 1.00 95.38 557 ASN A N 1
ATOM 4508 C CA . ASN A 1 557 ? 16.382 -12.291 19.043 1.00 95.38 557 ASN A CA 1
ATOM 4509 C C . ASN A 1 557 ? 15.513 -13.480 18.616 1.00 95.38 557 ASN A C 1
ATOM 4511 O O . ASN A 1 557 ? 15.188 -13.587 17.442 1.00 95.38 557 ASN A O 1
ATOM 4515 N N . SER A 1 558 ? 15.095 -14.350 19.540 1.00 96.19 558 SER A N 1
ATOM 4516 C CA . SER A 1 558 ? 14.210 -15.474 19.201 1.00 96.19 558 SER A CA 1
ATOM 4517 C C . SER A 1 558 ? 12.830 -14.976 18.763 1.00 96.19 558 SER A C 1
ATOM 4519 O O . SER A 1 558 ? 12.308 -15.400 17.731 1.00 96.19 558 SER A O 1
ATOM 4521 N N . LEU A 1 559 ? 12.275 -14.004 19.497 1.00 96.94 559 LEU A N 1
ATOM 4522 C CA . LEU A 1 559 ? 11.003 -13.376 19.140 1.00 96.94 559 LEU A CA 1
ATOM 4523 C C . LEU A 1 559 ? 11.103 -12.623 17.808 1.00 96.94 559 LEU A C 1
ATOM 4525 O O . LEU A 1 559 ? 10.225 -12.769 16.962 1.00 96.94 559 LEU A O 1
ATOM 4529 N N . PHE A 1 560 ? 12.182 -11.861 17.608 1.00 97.44 560 PHE A N 1
ATOM 4530 C CA . PHE A 1 560 ? 12.415 -11.167 16.344 1.00 97.44 560 PHE A CA 1
ATOM 4531 C C . PHE A 1 560 ? 12.570 -12.140 15.168 1.00 97.44 560 PHE A C 1
ATOM 4533 O O . PHE A 1 560 ? 11.921 -11.951 14.150 1.00 97.44 560 PHE A O 1
ATOM 4540 N N . ASN A 1 561 ? 13.355 -13.210 15.308 1.00 96.56 561 ASN A N 1
ATOM 4541 C CA . ASN A 1 561 ? 13.526 -14.210 14.249 1.00 96.56 561 ASN A CA 1
ATOM 4542 C C . ASN A 1 561 ? 12.199 -14.895 13.897 1.00 96.56 561 ASN A C 1
ATOM 4544 O O . ASN A 1 561 ? 11.944 -15.183 12.729 1.00 96.56 561 ASN A O 1
ATOM 4548 N N . LYS A 1 562 ? 11.328 -15.122 14.891 1.00 96.75 562 LYS A N 1
ATOM 4549 C CA . LYS A 1 562 ? 9.968 -15.609 14.640 1.00 96.75 562 LYS A CA 1
ATOM 4550 C C . LYS A 1 562 ? 9.160 -14.608 13.809 1.00 96.75 562 LYS A C 1
ATOM 4552 O O . LYS A 1 562 ? 8.573 -15.007 12.812 1.00 96.75 562 LYS A O 1
ATOM 4557 N N . TYR A 1 563 ? 9.176 -13.326 14.179 1.00 97.12 563 TYR A N 1
ATOM 4558 C CA . TYR A 1 563 ? 8.531 -12.266 13.397 1.00 97.12 563 TYR A CA 1
ATOM 4559 C C . TYR A 1 563 ? 9.112 -12.151 11.982 1.00 97.12 563 TYR A C 1
ATOM 4561 O O . TYR A 1 563 ? 8.357 -12.052 11.029 1.00 97.12 563 TYR A O 1
ATOM 4569 N N . TYR A 1 564 ? 10.434 -12.235 11.821 1.00 97.56 564 TYR A N 1
ATOM 4570 C CA . TYR A 1 564 ? 11.115 -12.161 10.527 1.00 97.56 564 TYR A CA 1
ATOM 4571 C C . TYR A 1 564 ? 10.713 -13.295 9.570 1.00 97.56 564 TYR A C 1
ATOM 4573 O O . TYR A 1 564 ? 10.517 -13.066 8.375 1.00 97.56 564 TYR A O 1
ATOM 4581 N N . ASN A 1 565 ? 10.537 -14.514 10.087 1.00 96.62 565 ASN A N 1
ATOM 4582 C CA . ASN A 1 565 ? 10.048 -15.635 9.284 1.00 96.62 565 ASN A CA 1
ATOM 4583 C C . ASN A 1 565 ? 8.629 -15.390 8.755 1.00 96.62 565 ASN A C 1
ATOM 4585 O O . ASN A 1 565 ? 8.369 -15.690 7.594 1.00 96.62 565 ASN A O 1
ATOM 4589 N N . HIS A 1 566 ? 7.746 -14.815 9.579 1.00 97.00 566 HIS A N 1
ATOM 4590 C CA . HIS A 1 566 ? 6.400 -14.438 9.144 1.00 97.00 566 HIS A CA 1
ATOM 4591 C C . HIS A 1 566 ? 6.434 -13.234 8.190 1.00 97.00 566 HIS A C 1
ATOM 4593 O O . HIS A 1 566 ? 5.802 -13.272 7.143 1.00 97.00 566 HIS A O 1
ATOM 4599 N N . TYR A 1 567 ? 7.247 -12.211 8.484 1.00 96.69 567 TYR A N 1
ATOM 4600 C CA . TYR A 1 567 ? 7.474 -11.040 7.626 1.00 96.69 567 TYR A CA 1
ATOM 4601 C C . TYR A 1 567 ? 7.838 -11.461 6.198 1.00 96.69 567 TYR A C 1
ATOM 4603 O O . TYR A 1 567 ? 7.206 -11.028 5.239 1.00 96.69 567 TYR A O 1
ATOM 4611 N N . THR A 1 568 ? 8.806 -12.375 6.066 1.00 95.50 568 THR A N 1
ATOM 4612 C CA . THR A 1 568 ? 9.259 -12.951 4.784 1.00 95.50 568 THR A CA 1
ATOM 4613 C C . THR A 1 568 ? 8.378 -14.097 4.273 1.00 95.50 568 THR A C 1
ATOM 4615 O O . THR A 1 568 ? 8.669 -14.674 3.221 1.00 95.50 568 THR A O 1
ATOM 4618 N N . ARG A 1 569 ? 7.299 -14.440 4.991 1.00 94.75 569 ARG A N 1
ATOM 4619 C CA . ARG A 1 569 ? 6.278 -15.438 4.621 1.00 94.75 569 ARG A CA 1
ATOM 4620 C C . ARG A 1 569 ? 6.864 -16.823 4.357 1.00 94.75 569 ARG A C 1
ATOM 4622 O O . ARG A 1 569 ? 6.503 -17.497 3.389 1.00 94.75 569 ARG A O 1
ATOM 4629 N N . HIS A 1 570 ? 7.857 -17.210 5.157 1.00 93.69 570 HIS A N 1
ATOM 4630 C CA . HIS A 1 570 ? 8.648 -18.430 4.973 1.00 93.69 570 HIS A CA 1
ATOM 4631 C C . HIS A 1 570 ? 9.185 -18.616 3.544 1.00 93.69 570 HIS A C 1
ATOM 4633 O O . HIS A 1 570 ? 9.311 -19.746 3.065 1.00 93.69 570 HIS A O 1
ATOM 4639 N N . SER A 1 571 ? 9.483 -17.522 2.842 1.00 95.75 571 SER A N 1
ATOM 4640 C CA . SER A 1 571 ? 10.014 -17.591 1.486 1.00 95.75 571 SER A CA 1
ATOM 4641 C C . SER A 1 571 ? 11.354 -18.328 1.447 1.00 95.75 571 SER A C 1
ATOM 4643 O O . SER A 1 571 ? 12.212 -18.173 2.325 1.00 95.75 571 SER A O 1
ATOM 4645 N N . ASP A 1 572 ? 11.548 -19.146 0.414 1.00 95.31 572 ASP A N 1
ATOM 4646 C CA . ASP A 1 572 ? 12.827 -19.815 0.165 1.00 95.31 572 ASP A CA 1
ATOM 4647 C C . ASP A 1 572 ? 13.842 -18.907 -0.538 1.00 95.31 572 ASP A C 1
ATOM 4649 O O . ASP A 1 572 ? 15.025 -19.233 -0.569 1.00 95.31 572 ASP A O 1
ATOM 4653 N N . ALA A 1 573 ? 13.400 -17.753 -1.043 1.00 94.75 573 ALA A N 1
ATOM 4654 C CA . ALA A 1 573 ? 14.258 -16.768 -1.694 1.00 94.75 573 ALA A CA 1
ATOM 4655 C C . ALA A 1 573 ? 14.871 -15.742 -0.725 1.00 94.75 573 ALA A C 1
ATOM 4657 O O . ALA A 1 573 ? 15.833 -15.067 -1.085 1.00 94.75 573 ALA A O 1
ATOM 4658 N N . TRP A 1 574 ? 14.357 -15.638 0.505 1.00 94.25 574 TRP A N 1
ATOM 4659 C CA . TRP A 1 574 ? 14.913 -14.744 1.523 1.00 94.25 574 TRP A CA 1
ATOM 4660 C C . TRP A 1 574 ? 15.960 -15.447 2.399 1.00 94.25 574 TRP A C 1
ATOM 4662 O O . TRP A 1 574 ? 15.813 -16.638 2.707 1.00 94.25 574 TRP A O 1
ATOM 4672 N N . PRO A 1 575 ? 17.006 -14.724 2.851 1.00 93.56 575 PRO A N 1
ATOM 4673 C CA . PRO A 1 575 ? 17.965 -15.251 3.812 1.00 93.56 575 PRO A CA 1
ATOM 4674 C C . PRO A 1 575 ? 17.262 -15.795 5.056 1.00 93.56 575 PRO A C 1
ATOM 4676 O O . PRO A 1 575 ? 16.373 -15.159 5.608 1.00 93.56 575 PRO A O 1
ATOM 4679 N N . LYS A 1 576 ? 17.686 -16.960 5.555 1.00 90.38 576 LYS A N 1
ATOM 4680 C CA . LYS A 1 576 ? 17.112 -17.534 6.788 1.00 90.38 576 LYS A CA 1
ATOM 4681 C C . LYS A 1 576 ? 17.585 -16.815 8.062 1.00 90.38 576 LYS A C 1
ATOM 4683 O O . LYS A 1 576 ? 17.084 -17.097 9.147 1.00 90.38 576 LYS A O 1
ATOM 4688 N N . VAL A 1 577 ? 18.556 -15.909 7.937 1.00 89.88 577 VAL A N 1
ATOM 4689 C CA . VAL A 1 577 ? 19.113 -15.107 9.029 1.00 89.88 577 VAL A CA 1
ATOM 4690 C C . VAL A 1 577 ? 19.080 -13.638 8.622 1.00 89.88 577 VAL A C 1
ATOM 4692 O O . VAL A 1 577 ? 19.594 -13.278 7.567 1.00 89.88 577 VAL A O 1
ATOM 4695 N N . CYS A 1 578 ? 18.496 -12.809 9.482 1.00 94.38 578 CYS A N 1
ATOM 4696 C CA . CYS A 1 578 ? 18.478 -11.355 9.372 1.00 94.38 578 CYS A CA 1
ATOM 4697 C C . CYS A 1 578 ? 19.554 -10.802 10.313 1.00 94.38 578 CYS A C 1
ATOM 4699 O O . CYS A 1 578 ? 19.505 -11.049 11.520 1.00 94.38 578 CYS A O 1
ATOM 4701 N N . ASP A 1 579 ? 20.554 -10.121 9.755 1.00 92.62 579 ASP A N 1
ATOM 4702 C CA . ASP A 1 579 ? 21.620 -9.490 10.535 1.00 92.62 579 ASP A CA 1
ATOM 4703 C C . ASP A 1 579 ? 21.114 -8.262 11.318 1.00 92.62 579 ASP A C 1
ATOM 4705 O O . ASP A 1 579 ? 19.945 -7.875 11.233 1.00 92.62 579 ASP A O 1
ATOM 4709 N N . ASP A 1 580 ? 21.990 -7.627 12.101 1.00 93.44 580 ASP A N 1
ATOM 4710 C CA . ASP A 1 580 ? 21.607 -6.468 12.917 1.00 93.44 580 ASP A CA 1
ATOM 4711 C C . ASP A 1 580 ? 21.140 -5.273 12.073 1.00 93.44 580 ASP A C 1
ATOM 4713 O O . ASP A 1 580 ? 20.290 -4.496 12.515 1.00 93.44 580 ASP A O 1
ATOM 4717 N N . HIS A 1 581 ? 21.665 -5.111 10.856 1.00 91.62 581 HIS A N 1
ATOM 4718 C CA . HIS A 1 581 ? 21.238 -4.040 9.962 1.00 91.62 581 HIS A CA 1
ATOM 4719 C C . HIS A 1 581 ? 19.805 -4.283 9.473 1.00 91.62 581 HIS A C 1
ATOM 4721 O O . HIS A 1 581 ? 18.934 -3.433 9.666 1.00 91.62 581 HIS A O 1
ATOM 4727 N N . CYS A 1 582 ? 19.541 -5.479 8.946 1.00 93.81 582 CYS A N 1
ATOM 4728 C CA . CYS A 1 582 ? 18.218 -5.962 8.564 1.00 93.81 582 CYS A CA 1
ATOM 4729 C C . CYS A 1 582 ? 17.222 -5.845 9.731 1.00 93.81 582 CYS A C 1
ATOM 4731 O O . CYS A 1 582 ? 16.134 -5.285 9.572 1.00 93.81 582 CYS A O 1
ATOM 4733 N N . LYS A 1 583 ? 17.618 -6.282 10.934 1.00 95.31 583 LYS A N 1
ATOM 4734 C CA . LYS A 1 583 ? 16.782 -6.221 12.136 1.00 95.31 583 LYS A CA 1
ATOM 4735 C C . LYS A 1 583 ? 16.394 -4.793 12.483 1.00 95.31 583 LYS A C 1
ATOM 4737 O O . LYS A 1 583 ? 15.220 -4.514 12.725 1.00 95.31 583 LYS A O 1
ATOM 4742 N N . ASN A 1 584 ? 17.364 -3.884 12.507 1.00 93.75 584 ASN A N 1
ATOM 4743 C CA . ASN A 1 584 ? 17.104 -2.485 12.823 1.00 93.75 584 ASN A CA 1
ATOM 4744 C C . ASN A 1 584 ? 16.202 -1.824 11.778 1.00 93.75 584 ASN A C 1
ATOM 4746 O O . ASN A 1 584 ? 15.295 -1.090 12.163 1.00 93.75 584 ASN A O 1
ATOM 4750 N N . ASN A 1 585 ? 16.389 -2.121 10.489 1.00 90.50 585 ASN A N 1
ATOM 4751 C CA . ASN A 1 585 ? 15.531 -1.595 9.428 1.00 90.50 585 ASN A CA 1
ATOM 4752 C C . ASN A 1 585 ? 14.076 -2.034 9.634 1.00 90.50 585 ASN A C 1
ATOM 4754 O O . ASN A 1 585 ? 13.202 -1.178 9.741 1.00 90.50 585 ASN A O 1
ATOM 4758 N N . ILE A 1 586 ? 13.826 -3.335 9.814 1.00 93.75 586 ILE A N 1
ATOM 4759 C CA . ILE A 1 586 ? 12.472 -3.867 10.040 1.00 93.75 586 ILE A CA 1
ATOM 4760 C C . ILE A 1 586 ? 11.844 -3.263 11.303 1.00 93.75 586 ILE A C 1
ATOM 4762 O O . ILE A 1 586 ? 10.715 -2.779 11.267 1.00 93.75 586 ILE A O 1
ATOM 4766 N N . LEU A 1 587 ? 12.566 -3.228 12.427 1.00 95.06 587 LEU A N 1
ATOM 4767 C CA . LEU A 1 587 ? 12.027 -2.699 13.687 1.00 95.06 587 LEU A CA 1
ATOM 4768 C C . LEU A 1 587 ? 11.749 -1.191 13.645 1.00 95.06 587 LEU A C 1
ATOM 4770 O O . LEU A 1 587 ? 10.864 -0.717 14.360 1.00 95.06 587 LEU A O 1
ATOM 4774 N N . ASN A 1 588 ? 12.487 -0.436 12.830 1.00 91.69 588 ASN A N 1
ATOM 4775 C CA . ASN A 1 588 ? 12.268 0.996 12.643 1.00 91.69 588 ASN A CA 1
ATOM 4776 C C . ASN A 1 588 ? 11.069 1.306 11.740 1.00 91.69 588 ASN A C 1
ATOM 4778 O O . ASN A 1 588 ? 10.539 2.407 11.834 1.00 91.69 588 ASN A O 1
ATOM 4782 N N . LEU A 1 589 ? 10.631 0.360 10.902 1.00 90.69 589 LEU A N 1
ATOM 4783 C CA . LEU A 1 589 ? 9.387 0.489 10.139 1.00 90.69 589 LEU A CA 1
ATOM 4784 C C . LEU A 1 589 ? 8.156 0.301 11.027 1.00 90.69 589 LEU A C 1
ATOM 4786 O O . LEU A 1 589 ? 7.127 0.914 10.776 1.00 90.69 589 LEU A O 1
ATOM 4790 N N . VAL A 1 590 ? 8.252 -0.521 12.079 1.00 95.44 590 VAL A N 1
ATOM 4791 C CA . VAL A 1 590 ? 7.093 -0.881 12.912 1.00 95.44 590 VAL A CA 1
ATOM 4792 C C . VAL A 1 590 ? 6.526 0.309 13.689 1.00 95.44 590 VAL A C 1
ATOM 4794 O O . VAL A 1 590 ? 5.309 0.382 13.828 1.00 95.44 590 VAL A O 1
ATOM 4797 N N . SER A 1 591 ? 7.347 1.231 14.206 1.00 95.12 591 SER A N 1
ATOM 4798 C CA . SER A 1 591 ? 6.831 2.433 14.886 1.00 95.12 591 SER A CA 1
ATOM 4799 C C . SER A 1 591 ? 6.763 3.624 13.934 1.00 95.12 591 SER A C 1
ATOM 4801 O O . SER A 1 591 ? 7.724 3.918 13.223 1.00 95.12 591 SER A O 1
ATOM 4803 N N . VAL A 1 592 ? 5.635 4.331 13.958 1.00 96.50 592 VAL A N 1
ATOM 4804 C CA . VAL A 1 592 ? 5.400 5.546 13.182 1.00 96.50 592 VAL A CA 1
ATOM 4805 C C . VAL A 1 592 ? 5.108 6.697 14.132 1.00 96.50 592 VAL A C 1
ATOM 4807 O O . VAL A 1 592 ? 4.050 6.761 14.765 1.00 96.50 592 VAL A O 1
ATOM 4810 N N . SER A 1 593 ? 6.048 7.632 14.178 1.00 94.44 593 SER A N 1
ATOM 4811 C CA . SER A 1 593 ? 5.945 8.886 14.910 1.00 94.44 593 SER A CA 1
ATOM 4812 C C . SER A 1 593 ? 5.730 10.061 13.958 1.00 94.44 593 SER A C 1
ATOM 4814 O O . SER A 1 593 ? 5.951 9.965 12.748 1.00 94.44 593 SER A O 1
ATOM 4816 N N . ASP A 1 594 ? 5.263 11.179 14.512 1.00 92.38 594 ASP A N 1
ATOM 4817 C CA . ASP A 1 594 ? 5.084 12.411 13.751 1.00 92.38 594 ASP A CA 1
ATOM 4818 C C . ASP A 1 594 ? 6.449 12.989 13.338 1.00 92.38 594 ASP A C 1
ATOM 4820 O O . ASP A 1 594 ? 7.246 13.331 14.212 1.00 92.38 594 ASP A O 1
ATOM 4824 N N . PRO A 1 595 ? 6.741 13.110 12.031 1.00 83.50 595 PRO A N 1
ATOM 4825 C CA . PRO A 1 595 ? 8.032 13.603 11.559 1.00 83.50 595 PRO A CA 1
ATOM 4826 C C . PRO A 1 595 ? 8.204 15.125 11.712 1.00 83.50 595 PRO A C 1
ATOM 4828 O O . PRO A 1 595 ? 9.319 15.627 11.576 1.00 83.50 595 PRO A O 1
ATOM 4831 N N . ILE A 1 596 ? 7.125 15.878 11.960 1.00 84.25 596 ILE A N 1
ATOM 4832 C CA . ILE A 1 596 ? 7.165 17.336 12.135 1.00 84.25 596 ILE A CA 1
ATOM 4833 C C . ILE A 1 596 ? 7.370 17.709 13.605 1.00 84.25 596 ILE A C 1
ATOM 4835 O O . ILE A 1 596 ? 8.004 18.731 13.882 1.00 84.25 596 ILE A O 1
ATOM 4839 N N . LEU A 1 597 ? 6.850 16.918 14.547 1.00 79.12 597 LEU A N 1
ATOM 4840 C CA . LEU A 1 597 ? 6.839 17.218 15.986 1.00 79.12 597 LEU A CA 1
ATOM 4841 C C . LEU A 1 597 ? 7.881 16.417 16.759 1.00 79.12 597 LEU A C 1
ATOM 4843 O O . LEU A 1 597 ? 8.831 17.077 17.238 1.00 79.12 597 LEU A O 1
#

Secondary structure (DSSP, 8-state):
-HHHHHHHGGG--SHHHHHHHHHHTTTS-S-S--HHHHHHHHHHHHTSS-HHHHHHHHHTT---HHHHHHHHHHHHHHHHT-S-HHHHHHHHHHHHHHTTSS-HHHHHHHHHHHHHHHHHHHHH----HHHHHHHHT-GGGS-HHHHTTSTT--------TT--SSSTTTGGGTT-TT-----------SSPP-EEEEE----EETT--TTSBSS-SSSS-SSTT----TT--B--SS--SSS--EEHHHHHHHHHHHHHH---SEEEE----S-S-TTS--HHHHHHHHHHHHHHHHHHSTT---EEE---STTSSSTT----TTS--S--SHHHHHHHHHHHTTTS-GGGHHHHHHHS-EEEESSSSEEEEE--GGGTBTT-GGGGT--SSGGGHHHHHHHHHHHHHHTT-EEEEE-SSPPSTTTB-HHHHHHHHHHHHHTTTTEEEEEE-SS-S-EEEEEEPTTT-SEEEEEEE---SS-TTT---EEEEEEE-GGG-EEEEEEEEE-HHHHHHHGGGS---EEEEEEHHHHHT-S--SHHHHHHHHHHHHH-HHHHHHHHHHHTTT-SSS-SS--HHHHHHHHHHHEE--S--

Radius of gyration: 24.32 Å; Cα contacts (8 Å, |Δi|>4): 1137; chains: 1; bounding box: 70×64×60 Å

pLDDT: mean 85.34, std 19.28, range [31.62, 98.94]

Sequence (597 aa):
MKLIEVFITFTVFTSFVECLQVEFEKNTTPEIWDPKTLHETLFTVLIQSNRTKLLEDVVNGVDSSMTCHACQLTIDVGLKLLFSEKEFSVLFSAVCELLKIEVSSVCKGLSALYSPQLFYIFKHTKLSAKEMCSLLIGPNCLPKQDYMKSQSFWQLDISTKNKTSQANAGLYKQFQTGWIPSLHPPPLLRAAVRRVLHLSDVHVDPNYSQGKFANCDEPLCCNDDSTGNAHSTIAGYWGSYGKCDNPAHTIDAALSYVSESEQFDYVMYTGDISPHRIWNISRSEVMNNARYVTNLFAKYFPNTKFFFPVVGNHESVPVNMFPPPESSNPFSMNWLFDELYNQWQRWIPESSAQTFKYGGYFSRNVTRQLRVIVLNTNFCARLNFWQLLNANDPGKQLKWLSQELQSAEDARQSVHIIGHIAPDRLQCSVVWLHNYLRILERYNETIKAQFFGHTHFDEIRIYESPSTKQAMSVAFIGGSLTTYENVNPMFRTYSLGDKSVIDDFETFYFNLSLANAIGSKRPPVWIKEYSAKRDYNMKSLLPSQFDSFLRNMRTNNSLFNKYYNHYTRHSDAWPKVCDDHCKNNILNLVSVSDPIL